Protein AF-A0A919NRL9-F1 (afdb_monomer_lite)

Structure (mmCIF, N/CA/C/O backbone):
data_AF-A0A919NRL9-F1
#
_entry.id   AF-A0A919NRL9-F1
#
loop_
_atom_site.group_PDB
_atom_site.id
_atom_site.type_symbol
_atom_site.label_atom_id
_atom_site.label_alt_id
_atom_site.label_comp_id
_atom_site.label_asym_id
_atom_site.label_entity_id
_atom_site.label_seq_id
_atom_site.pdbx_PDB_ins_code
_atom_site.Cartn_x
_atom_site.Cartn_y
_atom_site.Cartn_z
_atom_site.occupancy
_atom_site.B_iso_or_equiv
_atom_site.auth_seq_id
_atom_site.auth_comp_id
_atom_site.auth_asym_id
_atom_site.auth_atom_id
_atom_site.pdbx_PDB_model_num
ATOM 1 N N . MET A 1 1 ? 88.807 -38.217 7.182 1.00 30.42 1 MET A N 1
ATOM 2 C CA . MET A 1 1 ? 88.511 -38.449 5.755 1.00 30.42 1 MET A CA 1
ATOM 3 C C . MET A 1 1 ? 88.241 -37.087 5.122 1.00 30.42 1 MET A C 1
ATOM 5 O O . MET A 1 1 ? 87.305 -36.421 5.524 1.00 30.42 1 MET A O 1
ATOM 9 N N . VAL A 1 2 ? 89.206 -36.651 4.311 1.00 26.14 2 VAL A N 1
ATOM 10 C CA . VAL A 1 2 ? 89.257 -35.615 3.256 1.00 26.14 2 VAL A CA 1
ATOM 11 C C . VAL A 1 2 ? 88.035 -34.692 3.016 1.00 26.14 2 VAL A C 1
ATOM 13 O O . VAL A 1 2 ? 86.980 -35.185 2.647 1.00 26.14 2 VAL A O 1
ATOM 16 N N . CYS A 1 3 ? 88.310 -33.372 3.126 1.00 22.48 3 CYS A N 1
ATOM 17 C CA . CYS A 1 3 ? 87.877 -32.185 2.335 1.00 22.48 3 CYS A CA 1
ATOM 18 C C . CYS A 1 3 ? 86.381 -31.927 2.048 1.00 22.48 3 CYS A C 1
ATOM 20 O O . CYS A 1 3 ? 85.621 -32.845 1.815 1.00 22.48 3 CYS A O 1
ATOM 22 N N . GLN A 1 4 ? 85.869 -30.702 1.897 1.00 27.25 4 GLN A N 1
ATOM 2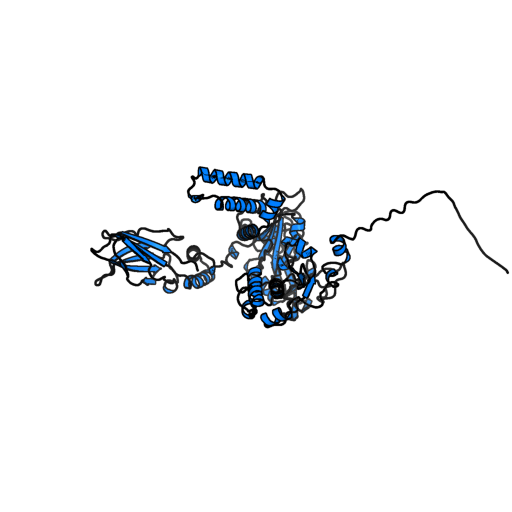3 C CA . GLN A 1 4 ? 86.325 -29.310 2.017 1.00 27.25 4 GLN A CA 1
ATOM 24 C C . GLN A 1 4 ? 85.042 -28.458 1.882 1.00 27.25 4 GLN A C 1
ATOM 26 O O . GLN A 1 4 ? 84.216 -28.764 1.028 1.00 27.25 4 GLN A O 1
ATOM 31 N N . GLY A 1 5 ? 84.949 -27.328 2.591 1.00 26.77 5 GLY A N 1
ATOM 32 C CA . GLY A 1 5 ? 84.749 -26.076 1.859 1.00 26.77 5 GLY A CA 1
ATOM 33 C C . GLY A 1 5 ? 83.655 -25.085 2.286 1.00 26.77 5 GLY A C 1
ATOM 34 O O . GLY A 1 5 ? 82.499 -25.266 1.939 1.00 26.77 5 GLY A O 1
ATOM 35 N N . TRP A 1 6 ? 84.146 -23.972 2.858 1.00 25.08 6 TRP A N 1
ATOM 36 C CA . TRP A 1 6 ? 83.730 -22.560 2.703 1.00 25.08 6 TRP A CA 1
ATOM 37 C C . TRP A 1 6 ? 82.370 -22.107 3.287 1.00 25.08 6 TRP A C 1
ATOM 39 O O . TRP A 1 6 ? 81.361 -22.730 3.010 1.00 25.08 6 TRP A O 1
ATOM 49 N N . ILE A 1 7 ? 82.165 -21.002 4.028 1.00 27.19 7 ILE A N 1
ATOM 50 C CA . ILE A 1 7 ? 82.890 -19.886 4.703 1.00 27.19 7 ILE A CA 1
ATOM 51 C C . ILE A 1 7 ? 81.951 -18.645 4.629 1.00 27.19 7 ILE A C 1
ATOM 53 O O . ILE A 1 7 ? 81.272 -18.449 3.627 1.00 27.19 7 ILE A O 1
ATOM 57 N N . VAL A 1 8 ? 82.006 -17.806 5.682 1.00 27.16 8 VAL A N 1
ATOM 58 C CA . VAL A 1 8 ? 81.400 -16.467 5.946 1.00 27.16 8 VAL A CA 1
ATOM 59 C C . VAL A 1 8 ? 79.974 -16.497 6.536 1.00 27.16 8 VAL A C 1
ATOM 61 O O . VAL A 1 8 ? 79.020 -16.779 5.830 1.00 27.16 8 VAL A O 1
ATOM 64 N N . ALA A 1 9 ? 79.764 -16.394 7.860 1.00 27.17 9 ALA A N 1
ATOM 65 C CA . ALA A 1 9 ? 79.966 -15.253 8.786 1.00 27.17 9 ALA A CA 1
ATOM 66 C C . ALA A 1 9 ? 78.963 -14.101 8.507 1.00 27.17 9 ALA A C 1
ATOM 68 O O . ALA A 1 9 ? 78.714 -13.770 7.363 1.00 27.17 9 ALA A O 1
ATOM 69 N N . THR A 1 10 ? 78.289 -13.466 9.466 1.00 28.16 10 THR A N 1
ATOM 70 C CA . THR A 1 10 ? 78.739 -12.987 10.777 1.00 28.16 10 THR A CA 1
ATOM 71 C C . THR A 1 10 ? 77.555 -12.650 11.699 1.00 28.16 10 THR A C 1
ATOM 73 O O . THR A 1 10 ? 76.621 -11.999 11.252 1.00 28.16 10 THR A O 1
ATOM 76 N N . ARG A 1 11 ? 77.764 -12.936 12.997 1.00 27.73 11 ARG A N 1
ATOM 77 C CA . ARG A 1 11 ? 77.500 -12.095 14.190 1.00 27.73 11 ARG A CA 1
ATOM 78 C C . ARG A 1 11 ? 76.058 -11.753 14.594 1.00 27.73 11 ARG A C 1
ATOM 80 O O . ARG A 1 11 ? 75.244 -11.396 13.768 1.00 27.73 11 ARG A O 1
ATOM 87 N N . SER A 1 12 ? 75.720 -11.649 15.877 1.00 28.05 12 SER A N 1
ATOM 88 C CA . SER A 1 12 ? 76.282 -12.098 17.164 1.00 28.05 12 SER A CA 1
ATOM 89 C C . SER A 1 12 ? 75.456 -11.385 18.236 1.00 28.05 12 SER A C 1
ATOM 91 O O . SER A 1 12 ? 75.369 -10.165 18.145 1.00 28.05 12 SER A O 1
ATOM 93 N N . TRP A 1 13 ? 75.050 -12.126 19.272 1.00 28.34 13 TRP A N 1
ATOM 94 C CA . TRP A 1 13 ? 75.015 -11.679 20.674 1.00 28.34 13 TRP A CA 1
ATOM 95 C C . TRP A 1 13 ? 73.978 -10.609 21.053 1.00 28.34 13 TRP A C 1
ATOM 97 O O . TRP A 1 13 ? 73.661 -9.719 20.284 1.00 28.34 13 TRP A O 1
ATOM 107 N N . ASP A 1 14 ? 73.497 -10.517 22.280 1.00 32.53 14 ASP A N 1
ATOM 108 C CA . ASP A 1 14 ? 73.326 -11.404 23.435 1.00 32.53 14 ASP A CA 1
ATOM 109 C C . ASP A 1 14 ? 72.645 -10.471 24.453 1.00 32.53 14 ASP A C 1
ATOM 111 O O . ASP A 1 14 ? 73.076 -9.321 24.541 1.00 32.53 14 ASP A O 1
ATOM 115 N N . SER A 1 15 ? 71.622 -10.920 25.185 1.00 31.89 15 SER A N 1
ATOM 116 C CA . SER A 1 15 ? 71.464 -10.639 26.628 1.00 31.89 15 SER A CA 1
ATOM 117 C C . SER A 1 15 ? 70.031 -10.819 27.153 1.00 31.89 15 SER A C 1
ATOM 119 O O . SER A 1 15 ? 69.162 -9.985 26.916 1.00 31.89 15 SER A O 1
ATOM 121 N N . ARG A 1 16 ? 69.913 -11.863 27.983 1.00 30.52 16 ARG A N 1
ATOM 122 C CA . ARG A 1 16 ? 69.436 -11.872 29.384 1.00 30.52 16 ARG A CA 1
ATOM 123 C C . ARG A 1 16 ? 67.959 -11.623 29.723 1.00 30.52 16 ARG A C 1
ATOM 125 O O . ARG A 1 16 ? 67.444 -10.540 29.505 1.00 30.52 16 ARG A O 1
ATOM 132 N N . GLU A 1 17 ? 67.438 -12.634 30.439 1.00 34.34 17 GLU A N 1
ATOM 133 C CA . GLU A 1 17 ? 66.739 -12.566 31.745 1.00 34.34 17 GLU A CA 1
ATOM 134 C C . GLU A 1 17 ? 65.428 -11.753 31.797 1.00 34.34 17 GLU A C 1
ATOM 136 O O . GLU A 1 17 ? 65.393 -10.591 31.436 1.00 34.34 17 GLU A O 1
ATOM 141 N N . ALA A 1 18 ? 64.301 -12.228 32.324 1.00 33.09 18 ALA A N 1
ATOM 142 C CA . ALA A 1 18 ? 63.988 -13.409 33.114 1.00 33.09 18 ALA A CA 1
ATOM 143 C C . ALA A 1 18 ? 62.450 -13.518 33.271 1.00 33.09 18 ALA A C 1
ATOM 145 O O . ALA A 1 18 ? 61.749 -12.521 33.130 1.00 33.09 18 ALA A O 1
ATOM 146 N N . LEU A 1 19 ? 62.003 -14.711 33.682 1.00 30.55 19 LEU A N 1
ATOM 147 C CA . LEU A 1 19 ? 60.825 -14.995 34.522 1.00 30.55 19 LEU A CA 1
ATOM 148 C C . LEU A 1 19 ? 59.410 -14.823 33.938 1.00 30.55 19 LEU A C 1
ATOM 150 O O . LEU A 1 19 ? 58.881 -13.728 33.790 1.00 30.55 19 LEU A O 1
ATOM 154 N N . ASP A 1 20 ? 58.795 -15.990 33.726 1.00 34.81 20 ASP A N 1
ATOM 155 C CA . ASP A 1 20 ? 57.486 -16.415 34.234 1.00 34.81 20 ASP A CA 1
ATOM 156 C C . ASP A 1 20 ? 56.415 -15.348 34.492 1.00 34.81 20 ASP A C 1
ATOM 158 O O . ASP A 1 20 ? 56.413 -14.674 35.520 1.00 34.81 20 ASP A O 1
ATOM 162 N N . GLN A 1 21 ? 55.388 -15.374 33.641 1.00 28.69 21 GLN A N 1
ATOM 163 C CA . GLN A 1 21 ? 53.997 -15.481 34.088 1.00 28.69 21 GLN A CA 1
ATOM 164 C C . GLN A 1 21 ? 53.153 -16.078 32.950 1.00 28.69 21 GLN A C 1
ATOM 166 O O . GLN A 1 21 ? 52.696 -15.376 32.047 1.00 28.69 21 GLN A O 1
ATOM 171 N N . GLU A 1 22 ? 52.936 -17.397 32.995 1.00 34.22 22 GLU A N 1
ATOM 172 C CA . GLU A 1 22 ? 51.803 -18.030 32.314 1.00 34.22 22 GLU A CA 1
ATOM 173 C C . GLU A 1 22 ? 50.513 -17.449 32.903 1.00 34.22 22 GLU A C 1
ATOM 175 O O . GLU A 1 22 ? 50.016 -17.877 33.946 1.00 34.22 22 GLU A O 1
ATOM 180 N N . SER A 1 23 ? 49.960 -16.445 32.228 1.00 32.31 23 SER A N 1
ATOM 181 C CA . SER A 1 23 ? 48.546 -16.130 32.364 1.00 32.31 23 SER A CA 1
ATOM 182 C C . SER A 1 23 ? 47.780 -17.130 31.504 1.00 32.31 23 SER A C 1
ATOM 184 O O . SER A 1 23 ? 47.731 -17.033 30.277 1.00 32.31 23 SER A O 1
ATOM 186 N N . ALA A 1 24 ? 47.187 -18.121 32.167 1.00 35.69 24 ALA A N 1
ATOM 187 C CA . ALA A 1 24 ? 46.070 -18.871 31.622 1.00 35.69 24 ALA A CA 1
ATOM 188 C C . ALA A 1 24 ? 44.946 -17.867 31.329 1.00 35.69 24 ALA A C 1
ATOM 190 O O . ALA A 1 24 ? 44.123 -17.543 32.184 1.00 35.69 24 ALA A O 1
ATOM 191 N N . THR A 1 25 ? 44.954 -17.317 30.118 1.00 28.36 25 THR A N 1
ATOM 192 C CA . THR A 1 25 ? 43.812 -16.592 29.587 1.00 28.36 25 THR A CA 1
ATOM 193 C C . THR A 1 25 ? 42.720 -17.629 29.379 1.00 28.36 25 THR A C 1
ATOM 195 O O . THR A 1 25 ? 42.789 -18.479 28.495 1.00 28.36 25 THR A O 1
ATOM 198 N N . THR A 1 26 ? 41.717 -17.599 30.254 1.00 33.88 26 THR A N 1
ATOM 199 C CA . THR A 1 26 ? 40.395 -18.155 29.978 1.00 33.88 26 THR A CA 1
ATOM 200 C C . THR A 1 26 ? 39.973 -17.644 28.609 1.00 33.88 26 THR A C 1
ATOM 202 O O . THR A 1 26 ? 39.612 -16.475 28.468 1.00 33.88 26 THR A O 1
ATOM 205 N N . ALA A 1 27 ? 40.089 -18.501 27.595 1.00 32.19 27 ALA A N 1
ATOM 206 C CA . ALA A 1 27 ? 39.588 -18.221 26.267 1.00 32.19 27 ALA A CA 1
ATOM 207 C C . ALA A 1 27 ? 38.082 -17.994 26.404 1.00 32.19 27 ALA A C 1
ATOM 209 O O . ALA A 1 27 ? 37.314 -18.923 26.654 1.00 32.19 27 ALA A O 1
ATOM 210 N N . VAL A 1 28 ? 37.684 -16.728 26.326 1.00 37.25 28 VAL A N 1
ATOM 211 C CA . VAL A 1 28 ? 36.285 -16.323 26.269 1.00 37.25 28 VAL A CA 1
ATOM 212 C C . VAL A 1 28 ? 35.690 -17.017 25.050 1.00 37.25 28 VAL A C 1
ATOM 214 O O . VAL A 1 28 ? 36.209 -16.873 23.941 1.00 37.25 28 VAL A O 1
ATOM 217 N N . ALA A 1 29 ? 34.643 -17.815 25.263 1.00 36.38 29 ALA A N 1
ATOM 218 C CA . ALA A 1 29 ? 33.905 -18.425 24.167 1.00 36.38 29 ALA A CA 1
ATOM 219 C C . ALA A 1 29 ? 33.476 -17.318 23.182 1.00 36.38 29 ALA A C 1
ATOM 221 O O . ALA A 1 29 ? 33.029 -16.257 23.631 1.00 36.38 29 ALA A O 1
ATOM 222 N N . PRO A 1 30 ? 33.647 -17.511 21.862 1.00 35.31 30 PRO A N 1
ATOM 223 C CA . PRO A 1 30 ? 33.357 -16.468 20.889 1.00 35.31 30 PRO A CA 1
ATOM 224 C C . PRO A 1 30 ? 31.898 -16.021 20.995 1.00 35.31 30 PRO A C 1
ATOM 226 O O . PRO A 1 30 ? 30.987 -16.834 21.155 1.00 35.31 30 PRO A O 1
ATOM 229 N N . SER A 1 31 ? 31.683 -14.710 20.895 1.00 37.75 31 SER A N 1
ATOM 230 C CA . SER A 1 31 ? 30.343 -14.120 20.887 1.00 37.75 31 SER A CA 1
ATOM 231 C C . SER A 1 31 ? 29.516 -14.631 19.696 1.00 37.75 31 SER A C 1
ATOM 233 O O . SER A 1 31 ? 30.064 -14.979 18.647 1.00 37.75 31 SER A O 1
ATOM 235 N N . ARG A 1 32 ? 28.180 -14.620 19.813 1.00 38.47 32 ARG A N 1
ATOM 236 C CA . ARG A 1 32 ? 27.247 -14.979 18.721 1.00 38.47 32 ARG A CA 1
ATOM 237 C C . ARG A 1 32 ? 27.545 -14.212 17.423 1.00 38.47 32 ARG A C 1
ATOM 239 O O . ARG A 1 32 ? 27.481 -14.783 16.341 1.00 38.47 32 ARG A O 1
ATOM 246 N N . VAL A 1 33 ? 27.976 -12.956 17.544 1.00 37.81 33 VAL A N 1
ATOM 247 C CA . VAL A 1 33 ? 28.409 -12.096 16.430 1.00 37.81 33 VAL A CA 1
ATOM 248 C C . VAL A 1 33 ? 29.688 -12.621 15.758 1.00 37.81 33 VAL A C 1
ATOM 250 O O . VAL A 1 33 ? 29.773 -12.635 14.533 1.00 37.81 33 VAL A O 1
ATOM 253 N N . GLN A 1 34 ? 30.664 -13.121 16.523 1.00 38.47 34 GLN A N 1
ATOM 254 C CA . GLN A 1 34 ? 31.880 -13.740 15.974 1.00 38.47 34 GLN A CA 1
ATOM 255 C C . GLN A 1 34 ? 31.611 -15.085 15.297 1.00 38.47 34 GLN A C 1
ATOM 257 O O . GLN A 1 34 ? 32.201 -15.364 14.256 1.00 38.47 34 GLN A O 1
ATOM 262 N N . LEU A 1 35 ? 30.684 -15.885 15.825 1.00 35.12 35 LEU A N 1
ATOM 263 C CA . LEU A 1 35 ? 30.241 -17.118 15.171 1.00 35.12 35 LEU A CA 1
ATOM 264 C C . LEU A 1 35 ? 29.482 -16.828 13.861 1.00 35.12 35 LEU A C 1
ATOM 266 O O . LEU A 1 35 ? 29.688 -17.527 12.872 1.00 35.12 35 LEU A O 1
ATOM 270 N N . MET A 1 36 ? 28.679 -15.760 13.804 1.00 37.94 36 MET A N 1
ATOM 271 C CA . MET A 1 36 ? 27.998 -15.330 12.572 1.00 37.94 36 MET A CA 1
ATOM 272 C C . MET A 1 36 ? 28.968 -14.796 11.507 1.00 37.94 36 MET A C 1
ATOM 274 O O . MET A 1 36 ? 28.788 -15.076 10.322 1.00 37.94 36 MET A O 1
ATOM 278 N N . LEU A 1 37 ? 30.018 -14.078 11.921 1.00 35.00 37 LEU A N 1
ATOM 279 C CA . LEU A 1 37 ? 31.061 -13.558 11.029 1.00 35.00 37 LEU A CA 1
ATOM 280 C C . LEU A 1 37 ? 31.997 -14.651 10.491 1.00 35.00 37 LEU A C 1
ATOM 282 O O . LEU A 1 37 ? 32.507 -14.523 9.382 1.00 35.00 37 LEU A O 1
ATOM 286 N N . GLN A 1 38 ? 32.217 -15.726 11.250 1.00 34.66 38 GLN A N 1
ATOM 287 C CA . GLN A 1 38 ? 33.131 -16.805 10.867 1.00 34.66 38 GLN A CA 1
ATOM 288 C C . GLN A 1 38 ? 32.485 -17.863 9.951 1.00 34.66 38 GLN A C 1
ATOM 290 O O . GLN A 1 38 ? 33.205 -18.533 9.212 1.00 34.66 38 GLN A O 1
ATOM 295 N N . PHE A 1 39 ? 31.152 -18.002 9.966 1.00 36.22 39 PHE A N 1
ATOM 296 C CA . PHE A 1 39 ? 30.437 -19.067 9.242 1.00 36.22 39 PHE A CA 1
ATOM 297 C C . PHE A 1 39 ? 29.351 -18.599 8.259 1.00 36.22 39 PHE A C 1
ATOM 299 O O . PHE A 1 39 ? 28.796 -19.440 7.563 1.00 36.22 39 PHE A O 1
ATOM 306 N N . GLY A 1 40 ? 29.068 -17.294 8.151 1.00 28.44 40 GLY A N 1
ATOM 307 C CA . GLY A 1 40 ? 28.152 -16.749 7.140 1.00 28.44 40 GLY A CA 1
ATOM 308 C C . GLY A 1 40 ? 26.712 -17.273 7.253 1.00 28.44 40 GLY A C 1
ATOM 309 O O . GLY A 1 40 ? 26.304 -18.160 6.508 1.00 28.44 40 GLY A O 1
ATOM 310 N N . GLY A 1 41 ? 25.912 -16.680 8.146 1.00 40.00 41 GLY A N 1
ATOM 311 C CA . GLY A 1 41 ? 24.484 -17.015 8.302 1.00 40.00 41 GLY A CA 1
ATOM 312 C C . GLY A 1 41 ? 24.217 -18.400 8.919 1.00 40.00 41 GLY A C 1
ATOM 313 O O . GLY A 1 41 ? 25.151 -19.086 9.317 1.00 40.00 41 GLY A O 1
ATOM 314 N N . ASN A 1 42 ? 22.934 -18.787 9.029 1.00 38.50 42 ASN A N 1
ATOM 315 C CA . ASN A 1 42 ? 22.325 -19.867 9.851 1.00 38.50 42 ASN A CA 1
ATOM 316 C C . ASN A 1 42 ? 22.912 -21.308 9.783 1.00 38.50 42 ASN A C 1
ATOM 318 O O . ASN A 1 42 ? 22.311 -22.250 10.298 1.00 38.50 42 ASN A O 1
ATOM 322 N N . GLN A 1 43 ? 24.092 -21.538 9.206 1.00 37.38 43 GLN A N 1
ATOM 323 C CA . GLN A 1 43 ? 24.707 -22.864 9.082 1.00 37.38 43 GLN A CA 1
ATOM 324 C C . GLN A 1 43 ? 25.192 -23.491 10.405 1.00 37.38 43 GLN A C 1
ATOM 326 O O . GLN A 1 43 ? 25.487 -24.686 10.431 1.00 37.38 43 GLN A O 1
ATOM 331 N N . ALA A 1 44 ? 25.209 -22.757 11.523 1.00 36.69 44 ALA A N 1
ATOM 332 C CA . ALA A 1 44 ? 25.540 -23.323 12.837 1.00 36.69 44 ALA A CA 1
ATOM 333 C C . ALA A 1 44 ? 24.456 -24.276 13.402 1.00 36.69 44 ALA A C 1
ATOM 335 O O . ALA A 1 44 ? 24.744 -25.065 14.301 1.00 36.69 44 ALA A O 1
ATOM 336 N N . VAL A 1 45 ? 23.234 -24.269 12.851 1.00 43.34 45 VAL A N 1
ATOM 337 C CA . VAL A 1 45 ? 22.090 -25.061 13.355 1.00 43.34 45 VAL A CA 1
ATOM 338 C C . VAL A 1 45 ? 22.131 -26.534 12.897 1.00 43.34 45 VAL A C 1
ATOM 340 O O . VAL A 1 45 ? 21.513 -27.407 13.503 1.00 43.34 45 VAL A O 1
ATOM 343 N N . GLY A 1 46 ? 22.938 -26.866 11.881 1.00 37.69 46 GLY A N 1
ATOM 344 C CA . GLY A 1 46 ? 22.991 -28.208 11.280 1.00 37.69 46 GLY A CA 1
ATOM 345 C C . GLY A 1 46 ? 23.512 -29.341 12.181 1.00 37.69 46 GLY A C 1
ATOM 346 O O . GLY A 1 46 ? 23.449 -30.499 11.780 1.00 37.69 46 GLY A O 1
ATOM 347 N N . ARG A 1 47 ? 24.015 -29.041 13.389 1.00 38.00 47 ARG A N 1
ATOM 348 C CA . ARG A 1 47 ? 24.450 -30.045 14.384 1.00 38.00 47 ARG A CA 1
ATOM 349 C C . ARG A 1 47 ? 23.482 -30.249 15.560 1.00 38.00 47 ARG A C 1
ATOM 351 O O . ARG A 1 47 ? 23.817 -31.011 16.460 1.00 38.00 47 ARG A O 1
ATOM 358 N N . LEU A 1 48 ? 22.309 -29.611 15.554 1.00 44.78 48 LEU A N 1
ATOM 359 C CA . LEU A 1 48 ? 21.323 -29.676 16.648 1.00 44.78 48 LEU A CA 1
ATOM 360 C C . LEU A 1 48 ? 19.903 -30.042 16.182 1.00 44.78 48 LEU A C 1
ATOM 362 O O . LEU A 1 48 ? 18.942 -29.841 16.922 1.00 44.78 48 LEU A O 1
ATOM 366 N N . LEU A 1 49 ? 19.748 -30.578 14.966 1.00 48.56 49 LEU A N 1
ATOM 367 C CA . LEU A 1 49 ? 18.460 -31.120 14.525 1.00 48.56 49 LEU A CA 1
ATOM 368 C C . LEU A 1 49 ? 18.102 -32.331 15.395 1.00 48.56 49 LEU A C 1
ATOM 370 O O . LEU A 1 49 ? 18.878 -33.282 15.478 1.00 48.56 49 LEU A O 1
ATOM 374 N N . ASN A 1 50 ? 16.934 -32.292 16.037 1.00 58.00 50 ASN A N 1
ATOM 375 C CA . ASN A 1 50 ? 16.372 -33.471 16.694 1.00 58.00 50 ASN A CA 1
ATOM 376 C C . ASN A 1 50 ? 16.034 -34.541 15.639 1.00 58.00 50 ASN A C 1
ATOM 378 O O . ASN A 1 50 ? 15.599 -34.205 14.537 1.00 58.00 50 ASN A O 1
ATOM 382 N N . ASP A 1 51 ? 16.123 -35.823 16.014 1.00 57.94 51 ASP A N 1
ATOM 383 C CA . ASP A 1 51 ? 15.745 -36.983 15.178 1.00 57.94 51 ASP A CA 1
ATOM 384 C C . ASP A 1 51 ? 14.240 -37.036 14.814 1.00 57.94 51 ASP A C 1
ATOM 386 O O . ASP A 1 51 ? 13.769 -37.974 14.169 1.00 57.94 51 ASP A O 1
ATOM 390 N N . GLY A 1 52 ? 13.456 -36.028 15.207 1.00 79.69 52 GLY A N 1
ATOM 391 C CA . GLY A 1 52 ? 12.061 -35.871 14.823 1.00 79.69 52 GLY A CA 1
ATOM 392 C C . GLY A 1 52 ? 11.438 -34.592 15.378 1.00 79.69 52 GLY A C 1
ATOM 393 O O . GLY A 1 52 ? 11.864 -34.069 16.408 1.00 79.69 52 GLY A O 1
ATOM 394 N N . TYR A 1 53 ? 10.406 -34.103 14.692 1.00 92.56 53 TYR A N 1
ATOM 395 C CA . TYR A 1 53 ? 9.573 -33.005 15.176 1.00 92.56 53 TYR A CA 1
ATOM 396 C C . TYR A 1 53 ? 8.626 -33.511 16.283 1.00 92.56 53 TYR A C 1
ATOM 398 O O . TYR A 1 53 ? 7.957 -34.534 16.071 1.00 92.56 53 TYR A O 1
ATOM 406 N N . PRO A 1 54 ? 8.536 -32.849 17.452 1.00 94.19 54 PRO A N 1
ATOM 407 C CA . PRO A 1 54 ? 7.620 -33.245 18.519 1.00 94.19 54 PRO A CA 1
ATOM 408 C C . PRO A 1 54 ? 6.183 -33.394 18.009 1.00 94.19 54 PRO A C 1
ATOM 410 O O . PRO A 1 54 ? 5.655 -32.514 17.339 1.00 94.19 54 PRO A O 1
ATOM 413 N N . HIS A 1 55 ? 5.547 -34.527 18.313 1.00 95.81 55 HIS A N 1
ATOM 414 C CA . HIS A 1 55 ? 4.163 -34.832 17.914 1.00 95.81 55 HIS A CA 1
ATOM 415 C C . HIS A 1 55 ? 3.887 -34.892 16.399 1.00 95.81 55 HIS A C 1
ATOM 417 O O . HIS A 1 55 ? 2.724 -34.863 15.992 1.00 95.81 55 HIS A O 1
ATOM 423 N N . ALA A 1 56 ? 4.914 -35.055 15.552 1.00 93.38 56 ALA A N 1
ATOM 424 C CA . ALA A 1 56 ? 4.772 -35.064 14.089 1.00 93.38 56 ALA A CA 1
ATOM 425 C C . ALA A 1 56 ? 3.649 -35.977 13.562 1.00 93.38 56 ALA A C 1
ATOM 427 O O . ALA A 1 56 ? 2.972 -35.628 12.600 1.00 93.38 56 ALA A O 1
ATOM 428 N N . GLY A 1 57 ? 3.440 -37.147 14.176 1.00 94.06 57 GLY A N 1
ATOM 429 C CA . GLY A 1 57 ? 2.380 -38.077 13.775 1.00 94.06 57 GLY A CA 1
ATOM 430 C C . GLY A 1 57 ? 0.972 -37.502 13.961 1.00 94.06 57 GLY A C 1
ATOM 431 O O . GLY A 1 57 ? 0.163 -37.560 13.037 1.00 94.06 57 GLY A O 1
ATOM 432 N N . ALA A 1 58 ? 0.695 -36.903 15.123 1.00 94.81 58 ALA A N 1
ATOM 433 C CA . ALA A 1 58 ? -0.601 -36.291 15.420 1.00 94.81 58 ALA A CA 1
ATOM 434 C C . ALA A 1 58 ? -0.850 -35.058 14.539 1.00 94.81 58 ALA A C 1
ATOM 436 O O . ALA A 1 58 ? -1.924 -34.927 13.954 1.00 94.81 58 ALA A O 1
ATOM 437 N N . ILE A 1 59 ? 0.173 -34.212 14.377 1.00 96.56 59 ILE A N 1
ATOM 438 C CA . ILE A 1 59 ? 0.112 -32.999 13.551 1.00 96.56 59 ILE A CA 1
ATOM 439 C C . ILE A 1 59 ? -0.154 -33.356 12.082 1.00 96.56 59 ILE A C 1
ATOM 441 O O . ILE A 1 59 ? -1.136 -32.892 11.510 1.00 96.56 59 ILE A O 1
ATOM 445 N N . ASN A 1 60 ? 0.650 -34.241 11.480 1.00 94.31 60 ASN A N 1
ATOM 446 C CA . ASN A 1 60 ? 0.468 -34.640 10.077 1.00 94.31 60 ASN A CA 1
ATOM 447 C C . ASN A 1 60 ? -0.888 -35.328 9.840 1.00 94.31 60 ASN A C 1
ATOM 449 O O . ASN A 1 60 ? -1.513 -35.117 8.801 1.00 94.31 60 ASN A O 1
ATOM 453 N N . SER A 1 61 ? -1.365 -36.128 10.803 1.00 94.12 61 SER A N 1
ATOM 454 C CA . SER A 1 61 ? -2.687 -36.756 10.717 1.00 94.12 61 SER A CA 1
ATOM 455 C C . SER A 1 61 ? -3.810 -35.718 10.721 1.00 94.12 61 SER A C 1
ATOM 457 O O . SER A 1 61 ? -4.727 -35.811 9.909 1.00 94.12 61 SER A O 1
ATOM 459 N N . ALA A 1 62 ? -3.748 -34.727 11.611 1.00 94.31 62 ALA A N 1
ATOM 460 C CA . ALA A 1 62 ? -4.752 -33.671 11.700 1.00 94.31 62 ALA A CA 1
ATOM 461 C C . ALA A 1 62 ? -4.707 -32.724 10.489 1.00 94.31 62 ALA A C 1
ATOM 463 O O . ALA A 1 62 ? -5.757 -32.311 9.993 1.00 94.31 62 ALA A O 1
ATOM 464 N N . PHE A 1 63 ? -3.512 -32.435 9.968 1.00 92.81 63 PHE A N 1
ATOM 465 C CA . PHE A 1 63 ? -3.321 -31.610 8.772 1.00 92.81 63 PHE A CA 1
ATOM 466 C C . PHE A 1 63 ? -3.842 -32.292 7.500 1.00 92.81 63 PHE A C 1
ATOM 468 O O . PHE A 1 63 ? -4.078 -31.620 6.498 1.00 92.81 63 PHE A O 1
ATOM 475 N N . GLY A 1 64 ? -4.001 -33.621 7.514 1.00 88.44 64 GLY A N 1
ATOM 476 C CA . GLY A 1 64 ? -4.416 -34.399 6.345 1.00 88.44 64 GLY A CA 1
ATOM 477 C C . GLY A 1 64 ? -3.352 -34.478 5.243 1.00 88.44 64 GLY A C 1
ATOM 478 O O . GLY A 1 64 ? -3.630 -34.972 4.153 1.00 88.44 64 GLY A O 1
ATOM 479 N N . GLN A 1 65 ? -2.132 -34.004 5.510 1.00 83.69 65 GLN A N 1
ATOM 480 C CA . GLN A 1 65 ? -0.994 -34.044 4.596 1.00 83.69 65 GLN A CA 1
ATOM 481 C C . GLN A 1 65 ? 0.323 -34.128 5.371 1.00 83.69 65 GLN A C 1
ATOM 483 O O . GLN A 1 65 ? 0.441 -33.610 6.480 1.00 83.69 65 GLN A O 1
ATOM 488 N N . SER A 1 66 ? 1.334 -34.753 4.764 1.00 84.00 66 SER A N 1
ATOM 489 C CA . SER A 1 66 ? 2.680 -34.786 5.338 1.00 84.00 66 SER A CA 1
ATOM 490 C C . SER A 1 66 ? 3.398 -33.461 5.088 1.00 84.00 66 SER A C 1
ATOM 492 O O . SER A 1 66 ? 3.592 -33.050 3.939 1.00 84.00 66 SER A O 1
ATOM 494 N N . VAL A 1 67 ? 3.860 -32.834 6.165 1.00 78.88 67 VAL A N 1
ATOM 495 C CA . VAL A 1 67 ? 4.663 -31.608 6.136 1.00 78.88 67 VAL A CA 1
ATOM 496 C C . VAL A 1 67 ? 6.103 -31.947 6.522 1.00 78.88 67 VAL A C 1
ATOM 498 O O . VAL A 1 67 ? 6.310 -32.716 7.464 1.00 78.88 67 VAL A O 1
ATOM 501 N N . PRO A 1 68 ? 7.122 -31.430 5.810 1.00 78.50 68 PRO A N 1
ATOM 502 C CA . PRO A 1 68 ? 8.523 -31.665 6.153 1.00 78.50 68 PRO A CA 1
ATOM 503 C C . PRO A 1 68 ? 8.937 -30.820 7.371 1.00 78.50 68 PRO A C 1
ATOM 505 O O . PRO A 1 68 ? 9.718 -29.880 7.245 1.00 78.50 68 PRO A O 1
ATOM 508 N N . LEU A 1 69 ? 8.391 -31.152 8.542 1.00 87.25 69 LEU A N 1
ATOM 509 C CA . LEU A 1 69 ? 8.628 -30.450 9.800 1.00 87.25 69 LEU A CA 1
ATOM 510 C C . LEU A 1 69 ? 10.055 -30.701 10.306 1.00 87.25 69 LEU A C 1
ATOM 512 O O . LEU A 1 69 ? 10.502 -31.848 10.396 1.00 87.25 69 LEU A O 1
ATOM 516 N N . ARG A 1 70 ? 10.769 -29.626 10.648 1.00 89.88 70 ARG A N 1
ATOM 517 C CA . ARG A 1 70 ? 12.125 -29.660 11.216 1.00 89.88 70 ARG A CA 1
ATOM 518 C C . ARG A 1 70 ? 12.146 -28.872 12.512 1.00 89.88 70 ARG A C 1
ATOM 520 O O . ARG A 1 70 ? 11.474 -27.850 12.609 1.00 89.88 70 ARG A O 1
ATOM 527 N N . SER A 1 71 ? 12.920 -29.329 13.490 1.00 91.19 71 SER A N 1
ATOM 528 C CA . SER A 1 71 ? 13.013 -28.632 14.770 1.00 91.19 71 SER A CA 1
ATOM 529 C C . SER A 1 71 ? 14.350 -28.797 15.475 1.00 91.19 71 SER A C 1
ATOM 531 O O . SER A 1 71 ? 15.041 -29.803 15.287 1.00 91.19 71 SER A O 1
ATOM 533 N N . VAL A 1 72 ? 14.643 -27.844 16.356 1.00 91.00 72 VAL A N 1
ATOM 534 C CA . VAL A 1 72 ? 15.777 -27.844 17.286 1.00 91.00 72 VAL A CA 1
ATOM 535 C C . VAL A 1 72 ? 15.316 -27.471 18.697 1.00 91.00 72 VAL A C 1
ATOM 537 O O . VAL A 1 72 ? 14.278 -26.833 18.869 1.00 91.00 72 VAL A O 1
ATOM 540 N N . VAL A 1 73 ? 16.093 -27.861 19.709 1.00 90.00 73 VAL A N 1
ATOM 541 C CA . VAL A 1 73 ? 15.919 -27.361 21.083 1.00 90.00 73 VAL A CA 1
ATOM 542 C C . VAL A 1 73 ? 16.814 -26.138 21.251 1.00 90.00 73 VAL A C 1
ATOM 544 O O . VAL A 1 73 ? 18.037 -26.262 21.204 1.00 90.00 73 VAL A O 1
ATOM 547 N N . ASP A 1 74 ? 16.207 -24.968 21.430 1.00 85.25 74 ASP A N 1
ATOM 548 C CA . ASP A 1 74 ? 16.877 -23.667 21.520 1.00 85.25 74 ASP A CA 1
ATOM 549 C C . ASP A 1 74 ? 16.299 -22.829 22.680 1.00 85.25 74 ASP A C 1
ATOM 551 O O . ASP A 1 74 ? 15.528 -21.887 22.464 1.00 85.25 74 ASP A O 1
ATOM 555 N N . PRO A 1 75 ? 16.653 -23.168 23.937 1.00 83.56 75 PRO A N 1
ATOM 556 C CA . PRO A 1 75 ? 16.140 -22.474 25.117 1.00 83.56 75 PRO A CA 1
ATOM 557 C C . PRO A 1 75 ? 16.539 -20.997 25.145 1.00 83.56 75 PRO A C 1
ATOM 559 O O . PRO A 1 75 ? 15.774 -20.159 25.614 1.00 83.56 75 PRO A O 1
ATOM 562 N N . GLN A 1 76 ? 17.731 -20.671 24.634 1.00 74.00 76 GLN A N 1
ATOM 563 C CA . GLN A 1 76 ? 18.237 -19.303 24.625 1.00 74.00 76 GLN A CA 1
ATOM 564 C C . GLN A 1 76 ? 17.489 -18.438 23.605 1.00 74.00 76 GLN A C 1
ATOM 566 O O . GLN A 1 76 ? 17.034 -17.357 23.971 1.00 74.00 76 GLN A O 1
ATOM 571 N N . GLY A 1 77 ? 17.321 -18.904 22.362 1.00 68.06 77 GLY A N 1
ATOM 572 C CA . GLY A 1 77 ? 16.571 -18.167 21.343 1.00 68.06 77 GLY A CA 1
ATOM 573 C C . GLY A 1 77 ? 15.120 -17.922 21.761 1.00 68.06 77 GLY A C 1
ATOM 574 O O . GLY A 1 77 ? 14.609 -16.816 21.611 1.00 68.06 77 GLY A O 1
ATOM 575 N N . CYS A 1 78 ? 14.485 -18.920 22.379 1.00 72.69 78 CYS A N 1
ATOM 576 C CA . CYS A 1 78 ? 13.126 -18.795 22.908 1.00 72.69 78 CYS A CA 1
ATOM 577 C C . CYS A 1 78 ? 13.038 -17.784 24.067 1.00 72.69 78 CYS A C 1
ATOM 579 O O . CYS A 1 78 ? 12.130 -16.954 24.097 1.00 72.69 78 CYS A O 1
ATOM 581 N N . ALA A 1 79 ? 14.009 -17.793 24.989 1.00 74.50 79 ALA A N 1
ATOM 582 C CA . ALA A 1 79 ? 14.074 -16.822 26.082 1.00 74.50 79 ALA A CA 1
ATOM 583 C C . ALA A 1 79 ? 14.287 -15.381 25.583 1.00 74.50 79 ALA A C 1
ATOM 585 O O . ALA A 1 79 ? 13.661 -14.459 26.100 1.00 74.50 79 ALA A O 1
ATOM 586 N N . GLU A 1 80 ? 15.131 -15.185 24.566 1.00 61.69 80 GLU A N 1
ATOM 587 C CA . GLU A 1 80 ? 15.355 -13.878 23.931 1.00 61.69 80 GLU A CA 1
ATOM 588 C C . GLU A 1 80 ? 14.107 -13.371 23.191 1.00 61.69 80 GLU A C 1
ATOM 590 O O . GLU A 1 80 ? 13.811 -12.178 23.234 1.00 61.69 80 GLU A O 1
ATOM 595 N N . ALA A 1 81 ? 13.359 -14.271 22.547 1.00 58.03 81 ALA A N 1
ATOM 596 C CA . ALA A 1 81 ? 12.107 -13.952 21.865 1.00 58.03 81 ALA A CA 1
ATOM 597 C C . ALA A 1 81 ? 10.901 -13.822 22.822 1.00 58.03 81 ALA A C 1
ATOM 599 O O . ALA A 1 81 ? 9.848 -13.332 22.420 1.00 58.03 81 ALA A O 1
ATOM 600 N N . GLY A 1 82 ? 11.042 -14.240 24.085 1.00 77.44 82 GLY A N 1
ATOM 601 C CA . GLY A 1 82 ? 9.978 -14.184 25.090 1.00 77.44 82 GLY A CA 1
ATOM 602 C C . GLY A 1 82 ? 8.817 -15.152 24.832 1.00 77.44 82 GLY A C 1
ATOM 603 O O . GLY A 1 82 ? 7.700 -14.886 25.272 1.00 77.44 82 GLY A O 1
ATOM 604 N N . VAL A 1 83 ? 9.062 -16.257 24.120 1.00 81.12 83 VAL A N 1
ATOM 605 C CA . VAL A 1 83 ? 8.043 -17.233 23.689 1.00 81.12 83 VAL A CA 1
ATOM 606 C C . VAL A 1 83 ? 8.502 -18.672 23.963 1.00 81.12 83 VAL A C 1
ATOM 608 O O . VAL A 1 83 ? 9.704 -18.922 24.024 1.00 81.12 83 VAL A O 1
ATOM 611 N N . PRO A 1 84 ? 7.587 -19.645 24.142 1.00 85.38 84 PRO A N 1
ATOM 612 C CA . PRO A 1 84 ? 7.957 -21.045 24.392 1.00 85.38 84 PRO A CA 1
ATOM 613 C C . PRO A 1 84 ? 8.488 -21.772 23.145 1.00 85.38 84 PRO A C 1
ATOM 615 O O . PRO A 1 84 ? 9.154 -22.806 23.264 1.00 85.38 84 PRO A O 1
ATOM 618 N N . ALA A 1 85 ? 8.182 -21.249 21.959 1.00 91.25 85 ALA A N 1
ATOM 619 C CA . ALA A 1 85 ? 8.682 -21.714 20.679 1.00 91.25 85 ALA A CA 1
ATOM 620 C C . ALA A 1 85 ? 8.560 -20.598 19.632 1.00 91.25 85 ALA A C 1
ATOM 622 O O . ALA A 1 85 ? 7.798 -19.652 19.831 1.00 91.25 85 ALA A O 1
ATOM 623 N N . PHE A 1 86 ? 9.307 -20.712 18.538 1.00 81.56 86 PHE A N 1
ATOM 624 C CA . PHE A 1 86 ? 9.122 -19.890 17.343 1.00 81.56 86 PHE A CA 1
ATOM 625 C C . PHE A 1 86 ? 9.575 -20.653 16.098 1.00 81.56 86 PHE A C 1
ATOM 627 O O . PHE A 1 86 ? 10.397 -21.569 16.182 1.00 81.56 86 PHE A O 1
ATOM 634 N N . THR A 1 87 ? 9.085 -20.256 14.928 1.00 84.56 87 THR A N 1
ATOM 635 C CA . THR A 1 87 ? 9.471 -20.854 13.648 1.00 84.56 87 THR A CA 1
ATOM 636 C C . THR A 1 87 ? 10.225 -19.847 12.795 1.00 84.56 87 THR A C 1
ATOM 638 O O . THR A 1 87 ? 9.744 -18.746 12.537 1.00 84.56 87 THR A O 1
ATOM 641 N N . GLU A 1 88 ? 11.414 -20.238 12.339 1.00 74.75 88 GLU A N 1
ATOM 642 C CA . GLU A 1 88 ? 12.253 -19.432 11.459 1.00 74.75 88 GLU A CA 1
ATOM 643 C C . GLU A 1 88 ? 12.901 -20.299 10.370 1.00 74.75 88 GLU A C 1
ATOM 645 O O . GLU A 1 88 ? 13.519 -21.329 10.642 1.00 74.75 88 GLU A O 1
ATOM 650 N N . ALA A 1 89 ? 12.782 -19.859 9.116 1.00 65.19 89 ALA A N 1
ATOM 651 C CA . ALA A 1 89 ? 13.338 -20.526 7.935 1.00 65.19 89 ALA A CA 1
ATOM 652 C C . ALA A 1 89 ? 12.988 -22.032 7.835 1.00 65.19 89 ALA A C 1
ATOM 654 O O . ALA A 1 89 ? 13.814 -22.860 7.432 1.00 65.19 89 ALA A O 1
ATOM 655 N N . GLY A 1 90 ? 11.768 -22.398 8.229 1.00 73.81 90 GLY A N 1
ATOM 656 C CA . GLY A 1 90 ? 11.209 -23.740 8.132 1.00 73.81 90 GLY A CA 1
ATOM 657 C C . GLY A 1 90 ? 11.719 -24.673 9.224 1.00 73.81 90 GLY A C 1
ATOM 658 O O . GLY A 1 90 ? 11.550 -25.891 9.120 1.00 73.81 90 GLY A O 1
ATOM 659 N N . VAL A 1 91 ? 12.371 -24.118 10.248 1.00 85.00 91 VAL A N 1
ATOM 660 C CA . VAL A 1 91 ? 12.836 -24.821 11.439 1.00 85.00 91 VAL A CA 1
ATOM 661 C C . VAL A 1 91 ? 12.120 -24.233 12.647 1.00 85.00 91 VAL A C 1
ATOM 663 O O . VAL A 1 91 ? 12.168 -23.031 12.891 1.00 85.00 91 VAL A O 1
ATOM 666 N N . THR A 1 92 ? 11.459 -25.085 13.422 1.00 90.25 92 THR A N 1
ATOM 667 C CA . THR A 1 92 ? 10.878 -24.678 14.700 1.00 90.25 92 THR A CA 1
ATOM 668 C C . THR A 1 92 ? 11.909 -24.810 15.817 1.00 90.25 92 THR A C 1
ATOM 670 O O . THR A 1 92 ? 12.521 -25.862 16.013 1.00 90.25 92 THR A O 1
ATOM 673 N N . HIS A 1 93 ? 12.075 -23.741 16.575 1.00 90.69 93 HIS A N 1
ATOM 674 C CA . HIS A 1 93 ? 12.899 -23.652 17.765 1.00 90.69 93 HIS A CA 1
ATOM 675 C C . HIS A 1 93 ? 11.997 -23.849 18.982 1.00 90.69 93 HIS A C 1
ATOM 677 O O . HIS A 1 93 ? 11.053 -23.089 19.174 1.00 90.69 93 HIS A O 1
ATOM 683 N N . PHE A 1 94 ? 12.265 -24.872 19.793 1.00 92.50 94 PHE A N 1
ATOM 684 C CA . PHE A 1 94 ? 11.525 -25.127 21.030 1.00 92.50 94 PHE A CA 1
ATOM 685 C C . PHE A 1 94 ? 12.385 -24.817 22.251 1.00 92.50 94 PHE A C 1
ATOM 687 O O . PHE A 1 94 ? 13.549 -25.218 22.300 1.00 92.50 94 PHE A O 1
ATOM 694 N N . ALA A 1 95 ? 11.802 -24.185 23.273 1.00 88.50 95 ALA A N 1
ATOM 695 C CA . ALA A 1 95 ? 12.505 -23.932 24.529 1.00 88.50 95 ALA A CA 1
ATOM 696 C C . ALA A 1 95 ? 12.874 -25.234 25.264 1.00 88.50 95 ALA A C 1
ATOM 698 O O . ALA A 1 95 ? 13.853 -25.287 26.005 1.00 88.50 95 ALA A O 1
ATOM 699 N N . GLU A 1 96 ? 12.100 -26.297 25.036 1.00 91.00 96 GLU A N 1
ATOM 700 C CA . GLU A 1 96 ? 12.242 -27.596 25.684 1.00 91.00 96 GLU A CA 1
ATOM 701 C C . GLU A 1 96 ? 12.098 -28.743 24.669 1.00 91.00 96 GLU A C 1
ATOM 703 O O . GLU A 1 96 ? 11.408 -28.602 23.661 1.00 91.00 96 GLU A O 1
ATOM 708 N N . PRO A 1 97 ? 12.694 -29.923 24.919 1.00 89.88 97 PRO A N 1
ATOM 709 C CA . PRO A 1 97 ? 12.622 -31.063 23.997 1.00 89.88 97 PRO A CA 1
ATOM 710 C C . PRO A 1 97 ? 11.223 -31.685 23.858 1.00 89.88 97 PRO A C 1
ATOM 712 O O . PRO A 1 97 ? 10.995 -32.469 22.937 1.00 89.88 97 PRO A O 1
ATOM 715 N N . LYS A 1 98 ? 10.302 -31.397 24.785 1.00 93.00 98 LYS A N 1
ATOM 716 C CA . LYS A 1 98 ? 8.942 -31.956 24.823 1.00 93.00 98 LYS A CA 1
ATOM 717 C C . LYS A 1 98 ? 7.904 -30.838 25.001 1.00 93.00 98 LYS A C 1
ATOM 719 O O . LYS A 1 98 ? 7.292 -30.769 26.063 1.00 93.00 98 LYS A O 1
ATOM 724 N N . PRO A 1 99 ? 7.716 -29.969 23.995 1.00 94.75 99 PRO A N 1
ATOM 725 C CA . PRO A 1 99 ? 6.687 -28.936 24.044 1.00 94.75 99 PRO A CA 1
ATOM 726 C C . PRO A 1 99 ? 5.286 -29.558 24.109 1.00 94.75 99 PRO A C 1
ATOM 728 O O . PRO A 1 99 ? 5.067 -30.697 23.666 1.00 94.75 99 PRO A O 1
ATOM 731 N N . ASP A 1 100 ? 4.322 -28.788 24.607 1.00 95.56 100 ASP A N 1
ATOM 732 C CA . ASP A 1 100 ? 2.907 -29.138 24.511 1.00 95.56 100 ASP A CA 1
ATOM 733 C C . ASP A 1 100 ? 2.480 -29.330 23.050 1.00 95.56 100 ASP A C 1
ATOM 735 O O . ASP A 1 100 ? 2.971 -28.656 22.140 1.00 95.56 100 ASP A O 1
ATOM 739 N N . LEU A 1 101 ? 1.532 -30.247 22.823 1.00 96.44 101 LEU A N 1
ATOM 740 C CA . LEU A 1 101 ? 1.011 -30.546 21.483 1.00 96.44 101 LEU A CA 1
ATOM 741 C C . LEU A 1 101 ? 0.480 -29.289 20.786 1.00 96.44 101 LEU A C 1
ATOM 743 O O . LEU A 1 101 ? 0.701 -29.124 19.592 1.00 96.44 101 LEU A O 1
ATOM 747 N N . HIS A 1 102 ? -0.196 -28.411 21.531 1.00 96.56 102 HIS A N 1
ATOM 748 C CA . HIS A 1 102 ? -0.734 -27.157 21.004 1.00 96.56 102 HIS A CA 1
ATOM 749 C C . HIS A 1 102 ? 0.382 -26.236 20.502 1.00 96.56 102 HIS A C 1
ATOM 751 O O . HIS A 1 102 ? 0.350 -25.833 19.346 1.00 96.56 102 HIS A O 1
ATOM 757 N N . VAL A 1 103 ? 1.431 -26.023 21.303 1.00 94.75 103 VAL A N 1
ATOM 758 C CA . VAL A 1 103 ? 2.602 -25.216 20.913 1.00 94.75 103 VAL A CA 1
ATOM 759 C C . VAL A 1 103 ? 3.283 -25.806 19.676 1.00 94.75 103 VAL A C 1
ATOM 761 O O . VAL A 1 103 ? 3.538 -25.096 18.711 1.00 94.75 103 VAL A O 1
ATOM 764 N N . ALA A 1 104 ? 3.524 -27.120 19.649 1.00 96.25 104 ALA A N 1
ATOM 765 C CA . ALA A 1 104 ? 4.118 -27.773 18.480 1.00 96.25 104 ALA A CA 1
ATOM 766 C C . ALA A 1 104 ? 3.227 -27.685 17.227 1.00 96.25 104 ALA A C 1
ATOM 768 O O . ALA A 1 104 ? 3.733 -27.558 16.116 1.00 96.25 104 ALA A O 1
ATOM 769 N N . ALA A 1 105 ? 1.904 -27.747 17.385 1.00 95.75 105 ALA A N 1
ATOM 770 C CA . ALA A 1 105 ? 0.960 -27.608 16.283 1.00 95.75 105 ALA A CA 1
ATOM 771 C C . ALA A 1 105 ? 0.863 -26.163 15.764 1.00 95.75 105 ALA A C 1
ATOM 773 O O . ALA A 1 105 ? 0.769 -25.977 14.551 1.00 95.75 105 ALA A O 1
ATOM 774 N N . HIS A 1 106 ? 0.928 -25.167 16.657 1.00 91.88 106 HIS A N 1
ATOM 775 C CA . HIS A 1 106 ? 0.973 -23.736 16.324 1.00 91.88 106 HIS A CA 1
ATOM 776 C C . HIS A 1 106 ? 2.181 -23.435 15.443 1.00 91.88 106 HIS A C 1
ATOM 778 O O . HIS A 1 106 ? 2.055 -22.907 14.342 1.00 91.88 106 HIS A O 1
ATOM 784 N N . GLU A 1 107 ? 3.352 -23.901 15.865 1.00 94.06 107 GLU A N 1
ATOM 785 C CA . GLU A 1 107 ? 4.581 -23.717 15.102 1.00 94.06 107 GLU A CA 1
ATOM 786 C C . GLU A 1 107 ? 4.601 -24.515 13.790 1.00 94.06 107 GLU A C 1
ATOM 788 O O . GLU A 1 107 ? 5.078 -24.035 12.764 1.00 94.06 107 GLU A O 1
ATOM 793 N N . ALA A 1 108 ? 4.024 -25.717 13.759 1.00 93.62 108 ALA A N 1
ATOM 794 C CA . ALA A 1 108 ? 3.872 -26.464 12.513 1.00 93.62 108 ALA A CA 1
ATOM 795 C C . ALA A 1 108 ? 2.925 -25.763 11.521 1.00 93.62 108 ALA A C 1
ATOM 797 O O . ALA A 1 108 ? 3.116 -25.869 10.304 1.00 93.62 108 ALA A O 1
ATOM 798 N N . ALA A 1 109 ? 1.917 -25.040 12.019 1.00 90.69 109 ALA A N 1
ATOM 799 C CA . ALA A 1 109 ? 1.065 -24.192 11.194 1.00 90.69 109 ALA A CA 1
ATOM 800 C C . ALA A 1 109 ? 1.867 -23.018 10.618 1.00 90.69 109 ALA A C 1
ATOM 802 O O . ALA A 1 109 ? 1.768 -22.766 9.416 1.00 90.69 109 ALA A O 1
ATOM 803 N N . HIS A 1 110 ? 2.741 -22.397 11.419 1.00 85.75 110 HIS A N 1
ATOM 804 C CA . HIS A 1 110 ? 3.706 -21.407 10.934 1.00 85.75 110 HIS A CA 1
ATOM 805 C C . HIS A 1 110 ? 4.603 -21.980 9.839 1.00 85.75 110 HIS A C 1
ATOM 807 O O . HIS A 1 110 ? 4.683 -21.386 8.775 1.00 85.75 110 HIS A O 1
ATOM 813 N N . VAL A 1 111 ? 5.158 -23.191 9.984 1.00 87.44 111 VAL A N 1
ATOM 814 C CA . VAL A 1 111 ? 5.922 -23.860 8.902 1.00 87.44 111 VAL A CA 1
ATOM 815 C C . VAL A 1 111 ? 5.097 -23.992 7.609 1.00 87.44 111 VAL A C 1
ATOM 817 O O . VAL A 1 111 ? 5.614 -23.829 6.500 1.00 87.44 111 VAL A O 1
ATOM 820 N N . MET A 1 112 ? 3.799 -24.277 7.717 1.00 85.38 112 MET A N 1
ATOM 821 C CA . MET A 1 112 ? 2.914 -24.396 6.556 1.00 85.38 112 MET A CA 1
ATOM 822 C C . MET A 1 112 ? 2.613 -23.054 5.888 1.00 85.38 112 MET A C 1
ATOM 824 O O . MET A 1 112 ? 2.628 -22.964 4.655 1.00 85.38 112 MET A O 1
ATOM 828 N N . GLN A 1 113 ? 2.393 -22.016 6.685 1.00 79.56 113 GLN A N 1
ATOM 829 C CA . GLN A 1 113 ? 2.251 -20.632 6.237 1.00 79.56 113 GLN A CA 1
ATOM 830 C C . GLN A 1 113 ? 3.511 -20.152 5.525 1.00 79.56 113 GLN A C 1
ATOM 832 O O . GLN A 1 113 ? 3.475 -19.713 4.380 1.00 79.56 113 GLN A O 1
ATOM 837 N N . HIS A 1 114 ? 4.643 -20.391 6.162 1.00 71.19 114 HIS A N 1
ATOM 838 C CA . HIS A 1 114 ? 5.979 -20.142 5.673 1.00 71.19 114 HIS A CA 1
ATOM 839 C C . HIS A 1 114 ? 6.305 -20.889 4.372 1.00 71.19 114 HIS A C 1
ATOM 841 O O . HIS A 1 114 ? 6.997 -20.374 3.502 1.00 71.19 114 HIS A O 1
ATOM 847 N N . SER A 1 115 ? 5.731 -22.064 4.141 1.00 71.19 115 SER A N 1
ATOM 848 C CA . SER A 1 115 ? 5.873 -22.743 2.847 1.00 71.19 115 SER A CA 1
ATOM 849 C C . SER A 1 115 ? 4.959 -22.191 1.736 1.00 71.19 115 SER A C 1
ATOM 851 O O . SER A 1 115 ? 5.001 -22.684 0.606 1.00 71.19 115 SER A O 1
ATOM 853 N N . GLY A 1 116 ? 4.101 -21.207 2.038 1.00 69.31 116 GLY A N 1
ATOM 854 C CA . GLY A 1 116 ? 3.106 -20.651 1.119 1.00 69.31 116 GLY A CA 1
ATOM 855 C C . GLY A 1 116 ? 2.036 -21.664 0.695 1.00 69.31 116 GLY A C 1
ATOM 856 O O . GLY A 1 116 ? 1.450 -21.519 -0.386 1.00 69.31 116 GLY A O 1
ATOM 857 N N . ARG A 1 117 ? 1.833 -22.719 1.502 1.00 69.19 117 ARG A N 1
ATOM 858 C CA . ARG A 1 117 ? 0.924 -23.852 1.238 1.00 69.19 117 ARG A CA 1
ATOM 859 C C . ARG A 1 117 ? -0.430 -23.715 1.935 1.00 69.19 117 ARG A C 1
ATOM 861 O O . ARG A 1 117 ? -1.221 -24.648 1.860 1.00 69.19 117 ARG A O 1
ATOM 868 N N . THR A 1 118 ? -0.675 -22.596 2.615 1.00 75.56 118 THR A N 1
ATOM 869 C CA . THR A 1 118 ? -1.921 -22.330 3.347 1.00 75.56 118 THR A CA 1
ATOM 870 C C . THR A 1 118 ? -2.386 -20.899 3.122 1.00 75.56 118 THR A C 1
ATOM 872 O O . THR A 1 118 ? -1.584 -20.007 2.823 1.00 75.56 118 THR A O 1
ATOM 875 N N . SER A 1 119 ? -3.690 -20.707 3.259 1.00 76.94 119 SER A N 1
ATOM 876 C CA . SER A 1 119 ? -4.311 -19.400 3.422 1.00 76.94 119 SER A CA 1
ATOM 877 C C . SER A 1 119 ? -4.692 -19.202 4.892 1.00 76.94 119 SER A C 1
ATOM 879 O O . SER A 1 119 ? -4.782 -20.167 5.643 1.00 76.94 119 SER A O 1
ATOM 881 N N . ASP A 1 120 ? -4.880 -17.961 5.332 1.00 76.81 120 ASP A N 1
ATOM 882 C CA . ASP A 1 120 ? -5.106 -17.627 6.745 1.00 76.81 120 ASP A CA 1
ATOM 883 C C . ASP A 1 120 ? -6.547 -17.854 7.239 1.00 76.81 120 ASP A C 1
ATOM 885 O O . ASP A 1 120 ? -6.877 -17.476 8.363 1.00 76.81 120 ASP A O 1
ATOM 889 N N . ALA A 1 121 ? -7.432 -18.414 6.408 1.00 78.94 121 ALA A N 1
ATOM 890 C CA . ALA A 1 121 ? -8.858 -18.577 6.696 1.00 78.94 121 ALA A CA 1
ATOM 891 C C . ALA A 1 121 ? -9.583 -17.279 7.126 1.00 78.94 121 ALA A C 1
ATOM 893 O O . ALA A 1 121 ? -10.643 -17.341 7.749 1.00 78.94 121 ALA A O 1
ATOM 894 N N . GLY A 1 122 ? -9.041 -16.098 6.798 1.00 72.75 122 GLY A N 1
ATOM 895 C CA . GLY A 1 122 ? -9.562 -14.800 7.236 1.00 72.75 122 GLY A CA 1
ATOM 896 C C . GLY A 1 122 ? -9.272 -14.465 8.704 1.00 72.75 122 GLY A C 1
ATOM 897 O O . GLY A 1 122 ? -9.872 -13.536 9.244 1.00 72.75 122 GLY A O 1
ATOM 898 N N . LEU A 1 123 ? -8.379 -15.214 9.360 1.00 72.94 123 LEU A N 1
ATOM 899 C CA . LEU A 1 123 ? -8.024 -15.060 10.775 1.00 72.94 123 LEU A CA 1
ATOM 900 C C . LEU A 1 123 ? -6.698 -14.309 10.991 1.00 72.94 123 LEU A C 1
ATOM 902 O O . LEU A 1 123 ? -6.328 -14.044 12.137 1.00 72.94 123 LEU A O 1
ATOM 906 N N . GLY A 1 124 ? -5.970 -13.970 9.921 1.00 69.50 124 GLY A N 1
ATOM 907 C CA . GLY A 1 124 ? -4.575 -13.538 10.004 1.00 69.50 124 GLY A CA 1
ATOM 908 C C . GLY A 1 124 ? -3.629 -14.690 10.371 1.00 69.50 124 GLY A C 1
ATOM 909 O O . GLY A 1 124 ? -4.057 -15.739 10.847 1.00 69.50 124 GLY A O 1
ATOM 910 N N . ALA A 1 125 ? -2.320 -14.506 10.166 1.00 73.75 125 ALA A N 1
ATOM 911 C CA . ALA A 1 125 ? -1.334 -15.582 10.326 1.00 73.75 125 ALA A CA 1
ATOM 912 C C . ALA A 1 125 ? -1.326 -16.206 11.740 1.00 73.75 125 ALA A C 1
ATOM 914 O O . ALA A 1 125 ? -1.499 -17.416 11.875 1.00 73.75 125 ALA A O 1
ATOM 915 N N . GLU A 1 126 ? -1.219 -15.398 12.799 1.00 79.62 126 GLU A N 1
ATOM 916 C CA . GLU A 1 126 ? -1.227 -15.907 14.183 1.00 79.62 126 GLU A CA 1
ATOM 917 C C . GLU A 1 126 ? -2.585 -16.489 14.601 1.00 79.62 126 GLU A C 1
ATOM 919 O O . GLU A 1 126 ? -2.640 -17.526 15.260 1.00 79.62 126 GLU A O 1
ATOM 924 N N . GLY A 1 127 ? -3.694 -15.857 14.193 1.00 69.06 127 GLY A N 1
ATOM 925 C CA . GLY A 1 127 ? -5.041 -16.355 14.492 1.00 69.06 127 GLY A CA 1
ATOM 926 C C . GLY A 1 127 ? -5.318 -17.700 13.819 1.00 69.06 127 GLY A C 1
ATOM 927 O O . GLY A 1 127 ? -5.887 -18.602 14.433 1.00 69.06 127 GLY A O 1
ATOM 928 N N . HIS A 1 128 ? -4.846 -17.866 12.584 1.00 87.56 128 HIS A N 1
ATOM 929 C CA . HIS A 1 128 ? -4.877 -19.134 11.867 1.00 87.56 128 HIS A CA 1
ATOM 930 C C . HIS A 1 128 ? -4.011 -20.199 12.549 1.00 87.56 128 HIS A C 1
ATOM 932 O O . HIS A 1 128 ? -4.488 -21.313 12.762 1.00 87.56 128 HIS A O 1
ATOM 938 N N . ALA A 1 129 ? -2.767 -19.875 12.923 1.00 85.69 129 ALA A N 1
ATOM 939 C CA . ALA A 1 129 ? -1.885 -20.813 13.619 1.00 85.69 129 ALA A CA 1
ATOM 940 C C . ALA A 1 129 ? -2.509 -21.302 14.940 1.00 85.69 129 ALA A C 1
ATOM 942 O O . ALA A 1 129 ? -2.534 -22.509 15.192 1.00 85.69 129 ALA A O 1
ATOM 943 N N . GLY A 1 130 ? -3.140 -20.396 15.697 1.00 79.81 130 GLY A N 1
ATOM 944 C CA . GLY A 1 130 ? -3.893 -20.732 16.906 1.00 79.81 130 GLY A CA 1
ATOM 945 C C . GLY A 1 130 ? -5.101 -21.636 16.634 1.00 79.81 130 GLY A C 1
ATOM 946 O O . GLY A 1 130 ? -5.266 -22.657 17.297 1.00 79.81 130 GLY A O 1
ATOM 947 N N . ALA A 1 131 ? -5.910 -21.332 15.614 1.00 83.00 131 ALA A N 1
ATOM 948 C CA . ALA A 1 131 ? -7.070 -22.153 15.251 1.00 83.00 131 ALA A CA 1
ATOM 949 C C . ALA A 1 131 ? -6.673 -23.565 14.779 1.00 83.00 131 ALA A C 1
ATOM 951 O O . ALA A 1 131 ? -7.343 -24.552 15.101 1.00 83.00 131 ALA A O 1
ATOM 952 N N . VAL A 1 132 ? -5.569 -23.676 14.033 1.00 92.12 132 VAL A N 1
ATOM 953 C CA . VAL A 1 132 ? -4.988 -24.964 13.637 1.00 92.12 132 VAL A CA 1
ATOM 954 C C . VAL A 1 132 ? -4.514 -25.726 14.871 1.00 92.12 132 VAL A C 1
ATOM 956 O O . VAL A 1 132 ? -4.850 -26.902 15.021 1.00 92.12 132 VAL A O 1
ATOM 959 N N . ALA A 1 133 ? -3.793 -25.068 15.779 1.00 93.88 133 ALA A N 1
ATOM 960 C CA . ALA A 1 133 ? -3.331 -25.670 17.022 1.00 93.88 133 ALA A CA 1
ATOM 961 C C . ALA A 1 133 ? -4.492 -26.173 17.895 1.00 93.88 133 ALA A C 1
ATOM 963 O O . ALA A 1 133 ? -4.433 -27.296 18.399 1.00 93.88 133 ALA A O 1
ATOM 964 N N . ASP A 1 134 ? -5.586 -25.412 17.992 1.00 88.88 134 ASP A N 1
ATOM 965 C CA . ASP A 1 134 ? -6.807 -25.805 18.703 1.00 88.88 134 ASP A CA 1
ATOM 966 C C . ASP A 1 134 ? -7.464 -27.043 18.078 1.00 88.88 134 ASP A C 1
ATOM 968 O O . ASP A 1 134 ? -7.902 -27.954 18.787 1.00 88.88 134 ASP A O 1
ATOM 972 N N . ALA A 1 135 ? -7.528 -27.112 16.744 1.00 91.69 135 ALA A N 1
ATOM 973 C CA . ALA A 1 135 ? -8.058 -28.276 16.041 1.00 91.69 135 ALA A CA 1
ATOM 974 C C . ALA A 1 135 ? -7.205 -29.528 16.302 1.00 91.69 135 ALA A C 1
ATOM 976 O O . ALA A 1 135 ? -7.757 -30.572 16.660 1.00 91.69 135 ALA A O 1
ATOM 977 N N . VAL A 1 136 ? -5.875 -29.409 16.198 1.00 96.06 136 VAL A N 1
ATOM 978 C CA . VAL A 1 136 ? -4.930 -30.509 16.448 1.00 96.06 136 VAL A CA 1
ATOM 979 C C . VAL A 1 136 ? -4.994 -30.971 17.905 1.00 96.06 136 VAL A C 1
ATOM 981 O O . VAL A 1 136 ? -5.103 -32.171 18.160 1.00 96.06 136 VAL A O 1
ATOM 984 N N . ALA A 1 137 ? -4.978 -30.042 18.865 1.00 94.19 137 ALA A N 1
ATOM 985 C CA . ALA A 1 137 ? -5.054 -30.351 20.292 1.00 94.19 137 ALA A CA 1
ATOM 986 C C . ALA A 1 137 ? -6.385 -31.025 20.671 1.00 94.19 137 ALA A C 1
ATOM 988 O O . ALA A 1 137 ? -6.410 -31.904 21.531 1.00 94.19 137 ALA A O 1
ATOM 989 N N . ALA A 1 138 ? -7.480 -30.675 19.986 1.00 92.75 138 ALA A N 1
ATOM 990 C CA . ALA A 1 138 ? -8.782 -31.324 20.131 1.00 92.75 138 ALA A CA 1
ATOM 991 C C . ALA A 1 138 ? -8.905 -32.666 19.375 1.00 92.75 138 ALA A C 1
ATOM 993 O O . ALA A 1 138 ? -9.975 -33.276 19.395 1.00 92.75 138 ALA A O 1
ATOM 994 N N . GLY A 1 139 ? -7.857 -33.121 18.675 1.00 94.62 139 GLY A N 1
ATOM 995 C CA . GLY A 1 139 ? -7.883 -34.343 17.864 1.00 94.62 139 GLY A CA 1
ATOM 996 C C . GLY A 1 139 ? -8.792 -34.257 16.632 1.00 94.62 139 GLY A C 1
ATOM 997 O O . GLY A 1 139 ? -9.237 -35.285 16.120 1.00 94.62 139 GLY A O 1
ATOM 998 N N . ARG A 1 140 ? -9.103 -33.042 16.166 1.00 94.88 140 ARG A N 1
ATOM 999 C CA . ARG A 1 140 ? -9.917 -32.782 14.972 1.00 94.88 140 ARG A CA 1
ATOM 1000 C C . ARG A 1 140 ? -9.025 -32.544 13.755 1.00 94.88 140 ARG A C 1
ATOM 1002 O O . ARG A 1 140 ? -7.846 -32.221 13.879 1.00 94.88 140 ARG A O 1
ATOM 1009 N N . SER A 1 141 ? -9.597 -32.691 12.560 1.00 92.69 141 SER A N 1
ATOM 1010 C CA . SER A 1 141 ? -8.895 -32.289 11.341 1.00 92.69 141 SER A CA 1
ATOM 1011 C C . SER A 1 141 ? -8.745 -30.768 11.290 1.00 92.69 141 SER A C 1
ATOM 1013 O O . SER A 1 141 ? -9.693 -30.041 11.580 1.00 92.69 141 SER A O 1
ATOM 1015 N N . ALA A 1 142 ? -7.564 -30.308 10.884 1.00 91.75 142 ALA A N 1
ATOM 1016 C CA . ALA A 1 142 ? -7.272 -28.916 10.553 1.00 91.75 142 ALA A CA 1
ATOM 1017 C C . ALA A 1 142 ? -7.301 -28.664 9.032 1.00 91.75 142 ALA A C 1
ATOM 1019 O O . ALA A 1 142 ? -6.994 -27.564 8.586 1.00 91.75 142 ALA A O 1
ATOM 1020 N N . GLY A 1 143 ? -7.656 -29.666 8.217 1.00 85.69 143 GLY A N 1
ATOM 1021 C CA . GLY A 1 143 ? -7.585 -29.575 6.755 1.00 85.69 143 GLY A CA 1
ATOM 1022 C C . GLY A 1 143 ? -8.438 -28.451 6.157 1.00 85.69 143 GLY A C 1
ATOM 1023 O O . GLY A 1 143 ? -8.040 -27.855 5.162 1.00 85.69 143 GLY A O 1
ATOM 1024 N N . GLU A 1 144 ? -9.572 -28.122 6.782 1.00 83.31 144 GLU A N 1
ATOM 1025 C CA . GLU A 1 144 ? -10.435 -27.007 6.360 1.00 83.31 144 GLU A CA 1
ATOM 1026 C C . GLU A 1 144 ? -9.799 -25.638 6.633 1.00 83.31 144 GLU A C 1
ATOM 1028 O O . GLU A 1 144 ? -9.968 -24.720 5.835 1.00 83.31 144 GLU A O 1
ATOM 1033 N N . LEU A 1 145 ? -9.028 -25.518 7.719 1.00 84.38 145 LEU A N 1
ATOM 1034 C CA . LEU A 1 145 ? -8.299 -24.296 8.075 1.00 84.38 145 LEU A CA 1
ATOM 1035 C C . LEU A 1 145 ? -7.089 -24.094 7.160 1.00 84.38 145 LEU A C 1
ATOM 1037 O O . LEU A 1 145 ? -6.841 -22.990 6.702 1.00 84.38 145 LEU A O 1
ATOM 1041 N N . LEU A 1 146 ? -6.402 -25.188 6.817 1.00 82.81 146 LEU A N 1
ATOM 1042 C CA . LEU A 1 146 ? -5.245 -25.198 5.915 1.00 82.81 146 LEU A CA 1
ATOM 1043 C C . LEU A 1 146 ? -5.631 -25.108 4.421 1.00 82.81 146 LEU A C 1
ATOM 1045 O O . LEU A 1 146 ? -4.752 -25.165 3.558 1.00 82.81 146 LEU A O 1
ATOM 1049 N N . GLY A 1 147 ? -6.930 -25.038 4.110 1.00 70.25 147 GLY A N 1
ATOM 1050 C CA . GLY A 1 147 ? -7.479 -24.989 2.755 1.00 70.25 147 GLY A CA 1
ATOM 1051 C C . GLY A 1 147 ? -7.331 -23.624 2.067 1.00 70.25 147 GLY A C 1
ATOM 1052 O O . GLY A 1 147 ? -6.686 -22.710 2.566 1.00 70.25 147 GLY A O 1
ATOM 1053 N N . ALA A 1 148 ? -7.953 -23.469 0.893 1.00 58.84 148 ALA A N 1
ATOM 1054 C CA . ALA A 1 148 ? -7.851 -22.262 0.056 1.00 58.84 148 ALA A CA 1
ATOM 1055 C C . ALA A 1 148 ? -8.700 -21.060 0.535 1.00 58.84 148 ALA A C 1
ATOM 1057 O O . ALA A 1 148 ? -8.877 -20.101 -0.215 1.00 58.84 148 ALA A O 1
ATOM 1058 N N . GLY A 1 149 ? -9.282 -21.122 1.735 1.00 56.97 149 GLY A N 1
ATOM 1059 C CA . GLY A 1 149 ? -10.076 -20.029 2.299 1.00 56.97 149 GLY A CA 1
ATOM 1060 C C . GLY A 1 149 ? -9.188 -18.974 2.958 1.00 56.97 149 GLY A C 1
ATOM 1061 O O . GLY A 1 149 ? -8.240 -19.323 3.649 1.00 56.97 149 GLY A O 1
ATOM 1062 N N . GLY A 1 150 ? -9.509 -17.692 2.783 1.00 53.31 150 GLY A N 1
ATOM 1063 C CA . GLY A 1 150 ? -8.699 -16.581 3.303 1.00 53.31 150 GLY A CA 1
ATOM 1064 C C . GLY A 1 150 ? -7.571 -16.141 2.364 1.00 53.31 150 GLY A C 1
ATOM 1065 O O . GLY A 1 150 ? -7.430 -16.654 1.250 1.00 53.31 150 GLY A O 1
ATOM 1066 N N . GLU A 1 151 ? -6.776 -15.172 2.813 1.00 52.53 151 GLU A N 1
ATOM 1067 C CA . GLU A 1 151 ? -5.638 -14.642 2.059 1.00 52.53 151 GLU A CA 1
ATOM 1068 C C . GLU A 1 151 ? -4.466 -15.621 2.126 1.00 52.53 151 GLU A C 1
ATOM 1070 O O . GLU A 1 151 ? -4.215 -16.248 3.158 1.00 52.53 151 GLU A O 1
ATOM 1075 N N . ARG A 1 152 ? -3.728 -15.766 1.021 1.00 62.34 152 ARG A N 1
ATOM 1076 C CA . ARG A 1 152 ? -2.547 -16.635 1.002 1.00 62.34 152 ARG A CA 1
ATOM 1077 C C . ARG A 1 152 ? -1.532 -16.084 1.993 1.00 62.34 152 ARG A C 1
ATOM 1079 O O . ARG A 1 152 ? -1.109 -14.938 1.844 1.00 62.34 152 ARG A O 1
ATOM 1086 N N . VAL A 1 153 ? -1.095 -16.899 2.953 1.00 56.06 153 VAL A N 1
ATOM 1087 C CA . VAL A 1 153 ? -0.032 -16.449 3.851 1.00 56.06 153 VAL A CA 1
ATOM 1088 C C . VAL A 1 153 ? 1.258 -16.373 3.033 1.00 56.06 153 VAL A C 1
ATOM 1090 O O . VAL A 1 153 ? 1.622 -17.370 2.394 1.00 56.06 153 VAL A O 1
ATOM 1093 N N . PRO A 1 154 ? 1.913 -15.198 2.952 1.00 50.09 154 PRO A N 1
ATOM 1094 C CA . PRO A 1 154 ? 3.157 -15.062 2.212 1.00 50.09 154 PRO A CA 1
ATOM 1095 C C . PRO A 1 154 ? 4.166 -16.083 2.728 1.00 50.09 154 PRO A C 1
ATOM 1097 O O . PRO A 1 154 ? 4.314 -16.250 3.939 1.00 50.09 154 PRO A O 1
ATOM 1100 N N . ALA A 1 155 ? 4.841 -16.772 1.807 1.00 48.34 155 ALA A N 1
ATOM 1101 C CA . ALA A 1 155 ? 5.906 -17.687 2.181 1.00 48.34 155 ALA A CA 1
ATOM 1102 C C . ALA A 1 155 ? 6.979 -16.953 3.010 1.00 48.34 155 ALA A C 1
ATOM 1104 O O . ALA A 1 155 ? 7.186 -15.744 2.879 1.00 48.34 155 ALA A O 1
ATOM 1105 N N . GLU A 1 156 ? 7.637 -17.718 3.872 1.00 43.28 156 GLU A N 1
ATOM 1106 C CA . GLU A 1 156 ? 8.713 -17.332 4.774 1.00 43.28 156 GLU A CA 1
ATOM 1107 C C . GLU A 1 156 ? 9.831 -16.587 4.056 1.00 43.28 156 GLU A C 1
ATOM 1109 O O . GLU A 1 156 ? 9.992 -16.668 2.839 1.00 43.28 156 GLU A O 1
ATOM 1114 N N . ARG A 1 157 ? 10.668 -15.950 4.875 1.00 50.75 157 ARG A N 1
ATOM 1115 C CA . ARG A 1 157 ? 11.962 -15.338 4.559 1.00 50.75 157 ARG A CA 1
ATOM 1116 C C . ARG A 1 157 ? 12.814 -16.150 3.588 1.00 50.75 157 ARG A C 1
ATOM 1118 O O . ARG A 1 157 ? 13.754 -16.839 3.977 1.00 50.75 157 ARG A O 1
ATOM 1125 N N . HIS A 1 158 ? 12.557 -15.985 2.299 1.00 49.34 158 HIS A N 1
ATOM 1126 C CA . HIS A 1 158 ? 13.466 -16.387 1.244 1.00 49.34 158 HIS A CA 1
ATOM 1127 C C . HIS A 1 158 ? 14.329 -15.188 0.889 1.00 49.34 158 HIS A C 1
ATOM 1129 O O . HIS A 1 158 ? 13.915 -14.315 0.138 1.00 49.34 158 HIS A O 1
ATOM 1135 N N . ASN A 1 159 ? 15.555 -15.150 1.412 1.00 55.97 159 ASN A N 1
ATOM 1136 C CA . ASN A 1 159 ? 16.581 -14.305 0.809 1.00 55.97 159 ASN A CA 1
ATOM 1137 C C . ASN A 1 159 ? 16.609 -14.564 -0.706 1.00 55.97 159 ASN A C 1
ATOM 1139 O O . ASN A 1 159 ? 16.434 -15.711 -1.126 1.00 55.97 159 ASN A O 1
ATOM 1143 N N . TYR A 1 160 ? 16.898 -13.537 -1.509 1.00 63.66 160 TYR A N 1
ATOM 1144 C CA . TYR A 1 160 ? 17.155 -13.693 -2.933 1.00 63.66 160 TYR A CA 1
ATOM 1145 C C . TYR A 1 160 ? 17.977 -14.930 -3.216 1.00 63.66 160 TYR A C 1
ATOM 1147 O O . TYR A 1 160 ? 18.997 -15.194 -2.566 1.00 63.66 160 TYR A O 1
ATOM 1155 N N . THR A 1 161 ? 17.582 -15.630 -4.272 1.00 67.81 161 THR A N 1
ATOM 1156 C CA . THR A 1 161 ? 18.480 -16.602 -4.867 1.00 67.81 161 THR A CA 1
ATOM 1157 C C . THR A 1 161 ? 19.645 -15.827 -5.479 1.00 67.81 161 THR A C 1
ATOM 1159 O O . THR A 1 161 ? 19.541 -15.270 -6.573 1.00 67.81 161 THR A O 1
ATOM 1162 N N . LEU A 1 162 ? 20.746 -15.741 -4.728 1.00 67.62 162 LEU A N 1
ATOM 1163 C CA . LEU A 1 162 ? 21.996 -15.161 -5.198 1.00 67.62 162 LEU A CA 1
ATOM 1164 C C . LEU A 1 162 ? 22.627 -16.127 -6.198 1.00 67.62 162 LEU A C 1
ATOM 1166 O O . LEU A 1 162 ? 22.848 -17.302 -5.903 1.00 67.62 162 LEU A O 1
ATOM 1170 N N . THR A 1 163 ? 22.915 -15.623 -7.391 1.00 62.44 163 THR A N 1
ATOM 1171 C CA . THR A 1 163 ? 23.546 -16.407 -8.461 1.00 62.44 163 THR A CA 1
ATOM 1172 C C . THR A 1 163 ? 24.968 -15.916 -8.713 1.00 62.44 163 THR A C 1
ATOM 1174 O O . THR A 1 163 ? 25.290 -14.758 -8.450 1.00 62.44 163 THR A O 1
ATOM 1177 N N . ASN A 1 164 ? 25.815 -16.782 -9.267 1.00 62.16 164 ASN A N 1
ATOM 1178 C CA . ASN A 1 164 ? 27.212 -16.479 -9.596 1.00 62.16 164 ASN A CA 1
ATOM 1179 C C . ASN A 1 164 ? 27.398 -15.622 -10.871 1.00 62.16 164 ASN A C 1
ATOM 1181 O O . ASN A 1 164 ? 28.516 -15.519 -11.370 1.00 62.16 164 ASN A O 1
ATOM 1185 N N . GLY A 1 165 ? 26.324 -15.057 -11.433 1.00 59.38 165 GLY A N 1
ATOM 1186 C CA . GLY A 1 165 ? 26.371 -14.324 -12.702 1.00 59.38 165 GLY A CA 1
ATOM 1187 C C . GLY A 1 165 ? 26.128 -15.161 -13.965 1.00 59.38 165 GLY A C 1
ATOM 1188 O O . GLY A 1 165 ? 25.986 -14.576 -15.030 1.00 59.38 165 GLY A O 1
ATOM 1189 N N . ASP A 1 166 ? 26.003 -16.490 -13.867 1.00 60.97 166 ASP A N 1
ATOM 1190 C CA . ASP A 1 166 ? 25.614 -17.372 -14.989 1.00 60.97 166 ASP A CA 1
ATOM 1191 C C . ASP A 1 166 ? 24.179 -17.906 -14.854 1.00 60.97 166 ASP A C 1
ATOM 1193 O O . ASP A 1 166 ? 23.800 -18.886 -15.498 1.00 60.97 166 ASP A O 1
ATOM 1197 N N . ALA A 1 167 ? 23.383 -17.292 -13.974 1.00 54.56 167 ALA A N 1
ATOM 1198 C CA . ALA A 1 167 ? 22.024 -17.710 -13.635 1.00 54.56 167 ALA A CA 1
ATOM 1199 C C . ALA A 1 167 ? 21.913 -19.174 -13.135 1.00 54.56 167 ALA A C 1
ATOM 1201 O O . ALA A 1 167 ? 20.835 -19.766 -13.122 1.00 54.56 167 ALA A O 1
ATOM 1202 N N . LYS A 1 168 ? 23.037 -19.760 -12.691 1.00 53.88 168 LYS A N 1
ATOM 1203 C CA . LYS A 1 168 ? 23.119 -21.084 -12.063 1.00 53.88 168 LYS A CA 1
ATOM 1204 C C . LYS A 1 168 ? 23.318 -20.943 -10.555 1.00 53.88 168 LYS A C 1
ATOM 1206 O O . LYS A 1 168 ? 24.122 -20.132 -10.096 1.00 53.88 168 LYS A O 1
ATOM 1211 N N . TYR A 1 169 ? 22.604 -21.766 -9.788 1.00 46.66 169 TYR A N 1
ATOM 1212 C CA . TYR A 1 169 ? 22.766 -21.865 -8.339 1.00 46.66 169 TYR A CA 1
ATOM 1213 C C . TYR A 1 169 ? 24.017 -22.681 -8.011 1.00 46.66 169 TYR A C 1
ATOM 1215 O O . TYR A 1 169 ? 24.026 -23.902 -8.164 1.00 46.66 169 TYR A O 1
ATOM 1223 N N . GLN A 1 170 ? 25.083 -22.021 -7.572 1.00 40.66 170 GLN A N 1
ATOM 1224 C CA . GLN A 1 170 ? 26.219 -22.679 -6.931 1.00 40.66 170 GLN A CA 1
ATOM 1225 C C . GLN A 1 170 ? 26.673 -21.793 -5.780 1.00 40.66 170 GLN A C 1
ATOM 1227 O O . GLN A 1 170 ? 26.897 -20.602 -5.993 1.00 40.66 170 GLN A O 1
ATOM 1232 N N . GLY A 1 171 ? 26.746 -22.375 -4.575 1.00 40.06 171 GLY A N 1
ATOM 1233 C CA . GLY A 1 171 ? 27.148 -21.708 -3.336 1.00 40.06 171 GLY A CA 1
ATOM 1234 C C . GLY A 1 171 ? 28.253 -20.686 -3.586 1.00 40.06 171 GLY A C 1
ATOM 1235 O O . GLY A 1 171 ? 29.294 -21.001 -4.160 1.00 40.06 171 GLY A O 1
ATOM 1236 N N . VAL A 1 172 ? 27.952 -19.434 -3.259 1.00 38.16 172 VAL A N 1
ATOM 1237 C CA . VAL A 1 172 ? 28.686 -18.282 -3.777 1.00 38.16 172 VAL A CA 1
ATOM 1238 C C . VAL A 1 172 ? 30.017 -18.146 -3.040 1.00 38.16 172 VAL A C 1
ATOM 1240 O O . VAL A 1 172 ? 30.049 -18.125 -1.811 1.00 38.16 172 VAL A O 1
ATOM 1243 N N . ASN A 1 173 ? 31.118 -18.026 -3.786 1.00 33.38 173 ASN A N 1
ATOM 1244 C CA . ASN A 1 173 ? 32.409 -17.635 -3.221 1.00 33.38 173 ASN A CA 1
ATOM 1245 C C . ASN A 1 173 ? 32.323 -16.198 -2.661 1.00 33.38 173 ASN A C 1
ATOM 1247 O O . ASN A 1 173 ? 31.756 -15.326 -3.332 1.00 33.38 173 ASN A O 1
ATOM 1251 N N . PRO A 1 174 ? 32.921 -15.905 -1.492 1.00 32.34 174 PRO A N 1
ATOM 1252 C CA . PRO A 1 174 ? 32.999 -14.546 -0.961 1.00 32.34 174 PRO A CA 1
ATOM 1253 C C . PRO A 1 174 ? 33.738 -13.629 -1.952 1.00 32.34 174 PRO A C 1
ATOM 1255 O O . PRO A 1 174 ? 34.918 -13.841 -2.224 1.00 32.34 174 PRO A O 1
ATOM 1258 N N . GLY A 1 175 ? 33.045 -12.631 -2.517 1.00 37.38 175 GLY A N 1
ATOM 1259 C CA . GLY A 1 175 ? 33.627 -11.616 -3.415 1.00 37.38 175 GLY A CA 1
ATOM 1260 C C . GLY A 1 175 ? 33.136 -11.614 -4.872 1.00 37.38 175 GLY A C 1
ATOM 1261 O O . GLY A 1 175 ? 33.596 -10.786 -5.655 1.00 37.38 175 GLY A O 1
ATOM 1262 N N . GLY A 1 176 ? 32.215 -12.504 -5.260 1.00 44.12 176 GLY A N 1
ATOM 1263 C CA . GLY A 1 176 ? 31.580 -12.469 -6.586 1.00 44.12 176 GLY A CA 1
ATOM 1264 C C . GLY A 1 176 ? 30.536 -11.352 -6.729 1.00 44.12 176 GLY A C 1
ATOM 1265 O O . GLY A 1 176 ? 29.881 -10.984 -5.759 1.00 44.12 176 GLY A O 1
ATOM 1266 N N . LEU A 1 177 ? 30.356 -10.824 -7.946 1.00 51.03 177 LEU A N 1
ATOM 1267 C CA . LEU A 1 177 ? 29.242 -9.926 -8.280 1.00 51.03 177 LEU A CA 1
ATOM 1268 C C . LEU A 1 177 ? 27.911 -10.629 -7.973 1.00 51.03 177 LEU A C 1
ATOM 1270 O O . LEU A 1 177 ? 27.584 -11.631 -8.607 1.00 51.03 177 LEU A O 1
ATOM 1274 N N . PHE A 1 178 ? 27.160 -10.111 -7.002 1.00 64.56 178 PHE A N 1
ATOM 1275 C CA . PHE A 1 178 ? 25.878 -10.680 -6.601 1.00 64.56 178 PHE A CA 1
ATOM 1276 C C . PHE A 1 178 ? 24.798 -10.308 -7.612 1.00 64.56 178 PHE A C 1
ATOM 1278 O O . PHE A 1 178 ? 24.573 -9.131 -7.889 1.00 64.56 178 PHE A O 1
ATOM 1285 N N . ALA A 1 179 ? 24.124 -11.318 -8.150 1.00 76.69 179 ALA A N 1
ATOM 1286 C CA . ALA A 1 179 ? 22.936 -11.134 -8.965 1.00 76.69 179 ALA A CA 1
ATOM 1287 C C . ALA A 1 179 ? 21.719 -11.708 -8.255 1.00 76.69 179 ALA A C 1
ATOM 1289 O O . ALA A 1 179 ? 21.795 -12.822 -7.726 1.00 76.69 179 ALA A O 1
ATOM 1290 N N . LYS A 1 180 ? 20.628 -10.939 -8.232 1.00 85.69 180 LYS A N 1
ATOM 1291 C CA . LYS A 1 180 ? 19.399 -11.262 -7.501 1.00 85.69 180 LYS A CA 1
ATOM 1292 C C . LYS A 1 180 ? 18.377 -11.824 -8.484 1.00 85.69 180 LYS A C 1
ATOM 1294 O O . LYS A 1 180 ? 18.070 -11.188 -9.492 1.00 85.69 180 LYS A O 1
ATOM 1299 N N . LEU A 1 181 ? 17.884 -13.027 -8.213 1.00 87.31 181 LEU A N 1
ATOM 1300 C CA . LEU A 1 181 ? 16.794 -13.656 -8.956 1.00 87.31 181 LEU A CA 1
ATOM 1301 C C . LEU A 1 181 ? 15.498 -13.520 -8.151 1.00 87.31 181 LEU A C 1
ATOM 1303 O O . LEU A 1 181 ? 15.477 -13.903 -6.980 1.00 87.31 181 LEU A O 1
ATOM 1307 N N . ALA A 1 182 ? 14.449 -12.991 -8.784 1.00 88.94 182 ALA A N 1
ATOM 1308 C CA . ALA A 1 182 ? 13.112 -12.903 -8.199 1.00 88.94 182 ALA A CA 1
ATOM 1309 C C . ALA A 1 182 ? 12.519 -14.302 -7.962 1.00 88.94 182 ALA A C 1
ATOM 1311 O O . ALA A 1 182 ? 12.832 -15.235 -8.706 1.00 88.94 182 ALA A O 1
ATOM 1312 N N . ASP A 1 183 ? 11.623 -14.452 -6.983 1.00 82.44 183 ASP A N 1
ATOM 1313 C CA . ASP A 1 183 ? 11.092 -15.780 -6.614 1.00 82.44 183 ASP A CA 1
ATOM 1314 C C . ASP A 1 183 ? 10.297 -16.438 -7.738 1.00 82.44 183 ASP A C 1
ATOM 1316 O O . ASP A 1 183 ? 10.368 -17.652 -7.924 1.00 82.44 183 ASP A O 1
ATOM 1320 N N . THR A 1 184 ? 9.595 -15.628 -8.532 1.00 85.19 184 THR A N 1
ATOM 1321 C CA . THR A 1 184 ? 8.860 -16.099 -9.713 1.00 85.19 184 THR A CA 1
ATOM 1322 C C . THR A 1 184 ? 9.793 -16.517 -10.850 1.00 85.19 184 THR A C 1
ATOM 1324 O O . THR A 1 184 ? 9.350 -17.047 -11.867 1.00 85.19 184 THR A O 1
ATOM 1327 N N . GLY A 1 185 ? 11.094 -16.244 -10.723 1.00 89.50 185 GLY A N 1
ATOM 1328 C CA . GLY A 1 185 ? 12.092 -16.414 -11.769 1.00 89.50 185 GLY A CA 1
ATOM 1329 C C . GLY A 1 185 ? 11.936 -15.436 -12.933 1.00 89.50 185 GLY A C 1
ATOM 1330 O O . GLY A 1 185 ? 12.617 -15.604 -13.937 1.00 89.50 185 GLY A O 1
ATOM 1331 N N . GLU A 1 186 ? 11.042 -14.444 -12.850 1.00 94.31 186 GLU A N 1
ATOM 1332 C CA . GLU A 1 186 ? 10.676 -13.595 -13.995 1.00 94.31 186 GLU A CA 1
ATOM 1333 C C . GLU A 1 186 ? 11.575 -12.382 -14.199 1.00 94.31 186 GLU A C 1
ATOM 1335 O O . GLU A 1 186 ? 11.510 -11.762 -15.261 1.00 94.31 186 GLU A O 1
ATOM 1340 N N . ALA A 1 187 ? 12.427 -12.064 -13.224 1.00 94.56 187 ALA A N 1
ATOM 1341 C CA . ALA A 1 187 ? 13.480 -11.072 -13.372 1.00 94.56 187 ALA A CA 1
ATOM 1342 C C . ALA A 1 187 ? 14.756 -11.492 -12.643 1.00 94.56 187 ALA A C 1
ATOM 1344 O O . ALA A 1 187 ? 14.720 -12.131 -11.591 1.00 94.56 187 ALA A O 1
ATOM 1345 N N . TRP A 1 188 ? 15.886 -11.078 -13.198 1.00 92.19 188 TRP A N 1
ATOM 1346 C CA . TRP A 1 188 ? 17.219 -11.363 -12.703 1.00 92.19 188 TRP A CA 1
ATOM 1347 C C . TRP A 1 188 ? 18.104 -10.127 -12.881 1.00 92.19 188 TRP A C 1
ATOM 1349 O O . TRP A 1 188 ? 18.429 -9.750 -14.012 1.00 92.19 188 TRP A O 1
ATOM 1359 N N . SER A 1 189 ? 18.457 -9.460 -11.778 1.00 88.31 189 SER A N 1
ATOM 1360 C CA . SER A 1 189 ? 19.322 -8.275 -11.802 1.00 88.31 189 SER A CA 1
ATOM 1361 C C . SER A 1 189 ? 20.786 -8.687 -11.743 1.00 88.31 189 SER A C 1
ATOM 1363 O O . SER A 1 189 ? 21.209 -9.415 -10.847 1.00 88.31 189 SER A O 1
ATOM 1365 N N . TYR A 1 190 ? 21.567 -8.229 -12.719 1.00 79.38 190 TYR A N 1
ATOM 1366 C CA . TYR A 1 190 ? 22.971 -8.571 -12.887 1.00 79.38 190 TYR A CA 1
ATOM 1367 C C . TYR A 1 190 ? 23.771 -7.291 -13.143 1.00 79.38 190 TYR A C 1
ATOM 1369 O O . TYR A 1 190 ? 23.834 -6.795 -14.260 1.00 79.38 190 TYR A O 1
ATOM 1377 N N . ARG A 1 191 ? 24.447 -6.769 -12.110 1.00 75.44 191 ARG A N 1
ATOM 1378 C CA . ARG A 1 191 ? 25.169 -5.477 -12.153 1.00 75.44 191 ARG A CA 1
ATOM 1379 C C . ARG A 1 191 ? 24.229 -4.259 -12.323 1.00 75.44 191 ARG A C 1
ATOM 1381 O O . ARG A 1 191 ? 23.077 -4.413 -12.715 1.00 75.44 191 ARG A O 1
ATOM 1388 N N . PRO A 1 192 ? 24.727 -3.025 -12.105 1.00 76.81 192 PRO A N 1
ATOM 1389 C CA . PRO A 1 192 ? 23.910 -1.807 -12.155 1.00 76.81 192 PRO A CA 1
ATOM 1390 C C . PRO A 1 192 ? 23.119 -1.565 -13.450 1.00 76.81 192 PRO A C 1
ATOM 1392 O O . PRO A 1 192 ? 22.059 -0.959 -13.404 1.00 76.81 192 PRO A O 1
ATOM 1395 N N . HIS A 1 193 ? 23.603 -2.019 -14.609 1.00 82.88 193 HIS A N 1
ATOM 1396 C CA . HIS A 1 193 ? 23.003 -1.681 -15.909 1.00 82.88 193 HIS A CA 1
ATOM 1397 C C . HIS A 1 193 ? 22.477 -2.888 -16.692 1.00 82.88 193 HIS A C 1
ATOM 1399 O O . HIS A 1 193 ? 22.120 -2.729 -17.857 1.00 82.88 193 HIS A O 1
ATOM 1405 N N . GLN A 1 194 ? 22.458 -4.092 -16.111 1.00 88.38 194 GLN A N 1
ATOM 1406 C CA . GLN A 1 194 ? 21.956 -5.273 -16.816 1.00 88.38 194 GLN A CA 1
ATOM 1407 C C . GLN A 1 194 ? 20.873 -5.949 -15.982 1.00 88.38 194 GLN A C 1
ATOM 1409 O O . GLN A 1 194 ? 21.077 -6.390 -14.855 1.00 88.38 194 GLN A O 1
ATOM 1414 N N . LEU A 1 195 ? 19.685 -6.014 -16.561 1.00 93.25 195 LEU A N 1
ATOM 1415 C CA . LEU A 1 195 ? 18.539 -6.690 -15.986 1.00 93.25 195 LEU A CA 1
ATOM 1416 C C . LEU A 1 195 ? 17.989 -7.619 -17.052 1.00 93.25 195 LEU A C 1
ATOM 1418 O O . LEU A 1 195 ? 17.803 -7.207 -18.195 1.00 93.25 195 LEU A O 1
ATOM 1422 N N . TYR A 1 196 ? 17.730 -8.860 -16.677 1.00 95.19 196 TYR A N 1
ATOM 1423 C CA . TYR A 1 196 ? 17.036 -9.813 -17.523 1.00 95.19 196 TYR A CA 1
ATOM 1424 C C . TYR A 1 196 ? 15.633 -9.997 -16.973 1.00 95.19 196 TYR A C 1
ATOM 1426 O O . TYR A 1 196 ? 15.463 -10.108 -15.762 1.00 95.19 196 TYR A O 1
ATOM 1434 N N . ALA A 1 197 ? 14.633 -10.050 -17.840 1.00 97.00 197 ALA A N 1
ATOM 1435 C CA . ALA A 1 197 ? 13.262 -10.335 -17.440 1.00 97.00 197 ALA A CA 1
ATOM 1436 C C . ALA A 1 197 ? 12.509 -11.070 -18.549 1.00 97.00 197 ALA A C 1
ATOM 1438 O O . ALA A 1 197 ? 12.958 -11.106 -19.700 1.00 97.00 197 ALA A O 1
ATOM 1439 N N . THR A 1 198 ? 11.375 -11.691 -18.224 1.00 97.06 198 THR A N 1
ATOM 1440 C CA . THR A 1 198 ? 10.527 -12.278 -19.268 1.00 97.06 198 THR A CA 1
ATOM 1441 C C . THR A 1 198 ? 10.070 -11.172 -20.231 1.00 97.06 198 THR A C 1
ATOM 1443 O O . THR A 1 198 ? 9.740 -10.068 -19.786 1.00 97.06 198 THR A O 1
ATOM 1446 N N . PRO A 1 199 ? 10.013 -11.424 -21.553 1.00 97.25 199 PRO A N 1
ATOM 1447 C CA . PRO A 1 199 ? 9.540 -10.418 -22.505 1.00 97.25 199 PRO A CA 1
ATOM 1448 C C . PRO A 1 199 ? 8.142 -9.882 -22.174 1.00 97.25 199 PRO A C 1
ATOM 1450 O O . PRO A 1 199 ? 7.875 -8.701 -22.372 1.00 97.25 199 PRO A O 1
ATOM 1453 N N . GLN A 1 200 ? 7.269 -10.735 -21.628 1.00 95.12 200 GLN A N 1
ATOM 1454 C CA . GLN A 1 200 ? 5.943 -10.338 -21.163 1.00 95.12 200 GLN A CA 1
ATOM 1455 C C . GLN A 1 200 ? 6.023 -9.292 -20.042 1.00 95.12 200 GLN A C 1
ATOM 1457 O O . GLN A 1 200 ? 5.431 -8.226 -20.185 1.00 95.12 200 GLN A O 1
ATOM 1462 N N . LEU A 1 201 ? 6.799 -9.551 -18.980 1.00 95.75 201 LEU A N 1
ATOM 1463 C CA . LEU A 1 201 ? 6.947 -8.624 -17.855 1.00 95.75 201 LEU A CA 1
ATOM 1464 C C . LEU A 1 201 ? 7.536 -7.275 -18.302 1.00 95.75 201 LEU A C 1
ATOM 1466 O O . LEU A 1 201 ? 7.074 -6.224 -17.861 1.00 95.75 201 LEU A O 1
ATOM 1470 N N . ILE A 1 202 ? 8.516 -7.297 -19.216 1.00 97.94 202 ILE A N 1
ATOM 1471 C CA . ILE A 1 202 ? 9.098 -6.075 -19.796 1.00 97.94 202 ILE A CA 1
ATOM 1472 C C . ILE A 1 202 ? 8.029 -5.272 -20.544 1.00 97.94 202 ILE A C 1
ATOM 1474 O O . ILE A 1 202 ? 7.923 -4.064 -20.345 1.00 97.94 202 ILE A O 1
ATOM 1478 N N . ASN A 1 203 ? 7.231 -5.925 -21.389 1.00 95.44 203 ASN A N 1
ATOM 1479 C CA . ASN A 1 203 ? 6.215 -5.252 -22.199 1.00 95.44 203 ASN A CA 1
ATOM 1480 C C . ASN A 1 203 ? 5.070 -4.682 -21.346 1.00 95.44 203 ASN A C 1
ATOM 1482 O O . ASN A 1 203 ? 4.617 -3.568 -21.603 1.00 95.44 203 ASN A O 1
ATOM 1486 N N . GLU A 1 204 ? 4.620 -5.408 -20.320 1.00 91.06 204 GLU A N 1
ATOM 1487 C CA . GLU A 1 204 ? 3.595 -4.931 -19.382 1.00 91.06 204 GLU A CA 1
ATOM 1488 C C . GLU A 1 204 ? 4.074 -3.696 -18.609 1.00 91.06 204 GLU A C 1
ATOM 1490 O O . GLU A 1 204 ? 3.349 -2.704 -18.494 1.00 91.06 204 GLU A O 1
ATOM 1495 N N . ALA A 1 205 ? 5.318 -3.718 -18.126 1.00 94.38 205 ALA A N 1
ATOM 1496 C CA . ALA A 1 205 ? 5.918 -2.569 -17.466 1.00 94.38 205 ALA A CA 1
ATOM 1497 C C . ALA A 1 205 ? 6.125 -1.385 -18.422 1.00 94.38 205 ALA A C 1
ATOM 1499 O O . ALA A 1 205 ? 5.805 -0.249 -18.070 1.00 94.38 205 ALA A O 1
ATOM 1500 N N . ALA A 1 206 ? 6.590 -1.642 -19.649 1.00 93.31 206 ALA A N 1
ATOM 1501 C CA . ALA A 1 206 ? 6.740 -0.624 -20.685 1.00 93.31 206 ALA A CA 1
ATOM 1502 C C . ALA A 1 206 ? 5.407 0.073 -20.993 1.00 93.31 206 ALA A C 1
ATOM 1504 O O . ALA A 1 206 ? 5.368 1.297 -21.114 1.00 93.31 206 ALA A O 1
ATOM 1505 N N . ALA A 1 207 ? 4.311 -0.689 -21.078 1.00 89.44 207 ALA A N 1
ATOM 1506 C CA . ALA A 1 207 ? 2.977 -0.145 -21.303 1.00 89.44 207 ALA A CA 1
ATOM 1507 C C . ALA A 1 207 ? 2.530 0.768 -20.150 1.00 89.44 207 ALA A C 1
ATOM 1509 O O . ALA A 1 207 ? 2.057 1.876 -20.408 1.00 89.44 207 ALA A O 1
ATOM 1510 N N . LYS A 1 208 ? 2.741 0.351 -18.891 1.00 87.62 208 LYS A N 1
ATOM 1511 C CA . LYS A 1 208 ? 2.424 1.168 -17.703 1.00 87.62 208 LYS A CA 1
ATOM 1512 C C . LYS A 1 208 ? 3.211 2.479 -17.680 1.00 87.62 208 LYS A C 1
ATOM 1514 O O . LYS A 1 208 ? 2.611 3.550 -17.617 1.00 87.62 208 LYS A O 1
ATOM 1519 N N . LEU A 1 209 ? 4.535 2.399 -17.821 1.00 90.25 209 LEU A N 1
ATOM 1520 C CA . LEU A 1 209 ? 5.415 3.572 -17.836 1.00 90.25 209 LEU A CA 1
ATOM 1521 C C . LEU A 1 209 ? 5.091 4.509 -19.008 1.00 90.25 209 LEU A C 1
ATOM 1523 O O . LEU A 1 209 ? 5.049 5.728 -18.844 1.00 90.25 209 LEU A O 1
ATOM 1527 N N . SER A 1 210 ? 4.797 3.960 -20.190 1.00 88.38 210 SER A N 1
ATOM 1528 C CA . SER A 1 210 ? 4.375 4.761 -21.342 1.00 88.38 210 SER A CA 1
ATOM 1529 C C . SER A 1 210 ? 3.041 5.471 -21.094 1.00 88.38 210 SER A C 1
ATOM 1531 O O . SER A 1 210 ? 2.902 6.629 -21.486 1.00 88.38 210 SER A O 1
ATOM 1533 N N . GLY A 1 211 ? 2.069 4.810 -20.455 1.00 85.38 211 GLY A N 1
ATOM 1534 C CA . GLY A 1 211 ? 0.781 5.412 -20.089 1.00 85.38 211 GLY A CA 1
ATOM 1535 C C . GLY A 1 211 ? 0.936 6.603 -19.140 1.00 85.38 211 GLY A C 1
ATOM 1536 O O . GLY A 1 211 ? 0.249 7.610 -19.290 1.00 85.38 211 GLY A O 1
ATOM 1537 N N . GLN A 1 212 ? 1.919 6.532 -18.242 1.00 85.12 212 GLN A N 1
ATOM 1538 C CA . GLN A 1 212 ? 2.291 7.606 -17.314 1.00 85.12 212 GLN A CA 1
ATOM 1539 C C . GLN A 1 212 ? 3.180 8.683 -17.944 1.00 85.12 212 GLN A C 1
ATOM 1541 O O . GLN A 1 212 ? 3.562 9.634 -17.272 1.00 85.12 212 GLN A O 1
ATOM 1546 N N . LYS A 1 213 ? 3.522 8.564 -19.235 1.00 88.00 213 LYS A N 1
ATOM 1547 C CA . LYS A 1 213 ? 4.463 9.465 -19.924 1.00 88.00 213 LYS A CA 1
ATOM 1548 C C . LYS A 1 213 ? 5.836 9.501 -19.240 1.00 88.00 213 LYS A C 1
ATOM 1550 O O . LYS A 1 213 ? 6.483 10.548 -19.194 1.00 88.00 213 LYS A O 1
ATOM 1555 N N . SER A 1 214 ? 6.275 8.352 -18.727 1.00 90.31 214 SER A N 1
ATOM 1556 C CA . SER A 1 214 ? 7.609 8.165 -18.164 1.00 90.31 214 SER A CA 1
ATOM 1557 C C . SER A 1 214 ? 8.694 8.678 -19.113 1.00 90.31 214 SER A C 1
ATOM 1559 O O . SER A 1 214 ? 8.632 8.480 -20.331 1.00 90.31 214 SER A O 1
ATOM 1561 N N . GLY A 1 215 ? 9.734 9.288 -18.544 1.00 89.50 215 GLY A N 1
ATOM 1562 C CA . GLY A 1 215 ? 10.975 9.585 -19.257 1.00 89.50 215 GLY A CA 1
ATOM 1563 C C . GLY A 1 215 ? 11.784 8.331 -19.608 1.00 89.50 215 GLY A C 1
ATOM 1564 O O . GLY A 1 215 ? 12.809 8.444 -20.277 1.00 89.50 215 GLY A O 1
ATOM 1565 N N . VAL A 1 216 ? 11.339 7.145 -19.183 1.00 91.88 216 VAL A N 1
ATOM 1566 C CA . VAL A 1 216 ? 11.992 5.861 -19.431 1.00 91.88 216 VAL A CA 1
ATOM 1567 C C . VAL A 1 216 ? 11.130 4.984 -20.328 1.00 91.88 216 VAL A C 1
ATOM 1569 O O . VAL A 1 216 ? 9.932 4.815 -20.115 1.00 91.88 216 VAL A O 1
ATOM 1572 N N . LYS A 1 217 ? 11.770 4.368 -21.320 1.00 94.31 217 LYS A N 1
ATOM 1573 C CA . LYS A 1 217 ? 11.180 3.324 -22.155 1.00 94.31 217 LYS A CA 1
ATOM 1574 C C . LYS A 1 217 ? 11.907 2.013 -21.922 1.00 94.31 217 LYS A C 1
ATOM 1576 O O . LYS A 1 217 ? 13.135 1.979 -21.844 1.00 94.31 217 LYS A O 1
ATOM 1581 N N . LEU A 1 218 ? 11.134 0.939 -21.838 1.00 95.56 218 LEU A N 1
ATOM 1582 C CA . LEU A 1 218 ? 11.636 -0.418 -21.668 1.00 95.56 218 LEU A CA 1
ATOM 1583 C C . LEU A 1 218 ? 11.311 -1.234 -22.917 1.00 95.56 218 LEU A C 1
ATOM 1585 O O . LEU A 1 218 ? 10.254 -1.062 -23.523 1.00 95.56 218 LEU A O 1
ATOM 1589 N N . SER A 1 219 ? 12.216 -2.125 -23.305 1.00 96.69 219 SER A N 1
ATOM 1590 C CA . SER A 1 219 ? 11.958 -3.112 -24.357 1.00 96.69 219 SER A CA 1
ATOM 1591 C C . SER A 1 219 ? 12.853 -4.341 -24.183 1.00 96.69 219 SER A C 1
ATOM 1593 O O . SER A 1 219 ? 13.931 -4.232 -23.596 1.00 96.69 219 SER A O 1
ATOM 1595 N N . PRO A 1 220 ? 12.437 -5.528 -24.648 1.00 96.06 220 PRO A N 1
ATOM 1596 C CA . PRO A 1 220 ? 13.330 -6.678 -24.707 1.00 96.06 220 PRO A CA 1
ATOM 1597 C C . PRO A 1 220 ? 14.388 -6.455 -25.801 1.00 96.06 220 PRO A C 1
ATOM 1599 O O . PRO A 1 220 ? 14.044 -6.175 -26.946 1.00 96.06 220 PRO A O 1
ATOM 1602 N N . ASP A 1 221 ? 15.672 -6.599 -25.464 1.00 87.88 221 ASP A N 1
ATOM 1603 C CA . ASP A 1 221 ? 16.788 -6.427 -26.409 1.00 87.88 221 ASP A CA 1
ATOM 1604 C C . ASP A 1 221 ? 16.984 -7.669 -27.298 1.00 87.88 221 ASP A C 1
ATOM 1606 O O . ASP A 1 221 ? 17.484 -7.586 -28.414 1.00 87.88 221 ASP A O 1
ATOM 1610 N N . GLY A 1 222 ? 16.587 -8.856 -26.821 1.00 83.62 222 GLY A N 1
ATOM 1611 C CA . GLY A 1 222 ? 16.691 -10.131 -27.552 1.00 83.62 222 GLY A CA 1
ATOM 1612 C C . GLY A 1 222 ? 18.122 -10.601 -27.875 1.00 83.62 222 GLY A C 1
ATOM 1613 O O . GLY A 1 222 ? 18.305 -11.766 -28.216 1.00 83.62 222 GLY A O 1
ATOM 1614 N N . SER A 1 223 ? 19.118 -9.724 -27.734 1.00 88.94 223 SER A N 1
ATOM 1615 C CA . SER A 1 223 ? 20.542 -9.931 -28.015 1.00 88.94 223 SER A CA 1
ATOM 1616 C C . SER A 1 223 ? 21.212 -10.931 -27.064 1.00 88.94 223 SER A C 1
ATOM 1618 O O . SER A 1 223 ? 22.111 -11.662 -27.476 1.00 88.94 223 SER A O 1
ATOM 1620 N N . ASP A 1 224 ? 20.746 -10.993 -25.814 1.00 89.94 224 ASP A N 1
ATOM 1621 C CA . ASP A 1 224 ? 21.144 -11.968 -24.798 1.00 89.94 224 ASP A CA 1
ATOM 1622 C C . ASP A 1 224 ? 19.881 -12.545 -24.137 1.00 89.94 224 ASP A C 1
ATOM 1624 O O . ASP A 1 224 ? 18.923 -11.829 -23.810 1.00 89.94 224 ASP A O 1
ATOM 1628 N N . GLN A 1 225 ? 19.878 -13.865 -23.974 1.00 90.31 225 GLN A N 1
ATOM 1629 C CA . GLN A 1 225 ? 18.804 -14.629 -23.364 1.00 90.31 225 GLN A CA 1
ATOM 1630 C C . GLN A 1 225 ? 19.363 -15.566 -22.303 1.00 90.31 225 GLN A C 1
ATOM 1632 O O . GLN A 1 225 ? 20.408 -16.197 -22.471 1.00 90.31 225 GLN A O 1
ATOM 1637 N N . ARG A 1 226 ? 18.620 -15.695 -21.208 1.00 89.88 226 ARG A N 1
ATOM 1638 C CA . ARG A 1 226 ? 18.957 -16.567 -20.086 1.00 89.88 226 ARG A CA 1
ATOM 1639 C C . ARG A 1 226 ? 17.785 -17.467 -19.768 1.00 89.88 226 ARG A C 1
ATOM 1641 O O . ARG A 1 226 ? 16.630 -17.134 -20.013 1.00 89.88 226 ARG A O 1
ATOM 1648 N N . THR A 1 227 ? 18.089 -18.621 -19.201 1.00 90.06 227 THR A N 1
ATOM 1649 C CA . THR A 1 227 ? 17.075 -19.554 -18.733 1.00 90.06 227 THR A CA 1
ATOM 1650 C C . THR A 1 227 ? 17.343 -19.857 -17.277 1.00 90.06 227 THR A C 1
ATOM 1652 O O . THR A 1 227 ? 18.468 -20.198 -16.917 1.00 90.06 227 THR A O 1
ATOM 1655 N N . VAL A 1 228 ? 16.308 -19.719 -16.458 1.00 87.25 228 VAL A N 1
ATOM 1656 C CA . VAL A 1 228 ? 16.376 -19.903 -15.009 1.00 87.25 228 VAL A CA 1
ATOM 1657 C C . VAL A 1 228 ? 15.253 -20.816 -14.557 1.00 87.25 228 VAL A C 1
ATOM 1659 O O . VAL A 1 228 ? 14.177 -20.823 -15.152 1.00 87.25 228 VAL A O 1
ATOM 1662 N N . ASP A 1 229 ? 15.497 -21.588 -13.508 1.00 84.25 229 ASP A N 1
ATOM 1663 C CA . ASP A 1 229 ? 14.438 -22.307 -12.809 1.00 84.25 229 ASP A CA 1
ATOM 1664 C C . ASP A 1 229 ? 13.926 -21.396 -11.681 1.00 84.25 229 ASP A C 1
ATOM 1666 O O . ASP A 1 229 ? 14.723 -20.883 -10.893 1.00 84.25 229 ASP A O 1
ATOM 1670 N N . ALA A 1 230 ? 12.615 -21.136 -11.649 1.00 84.25 230 ALA A N 1
ATOM 1671 C CA . ALA A 1 230 ? 12.011 -20.227 -10.682 1.00 84.25 230 ALA A CA 1
ATOM 1672 C C . ALA A 1 230 ? 12.185 -20.761 -9.246 1.00 84.25 230 ALA A C 1
ATOM 1674 O O . ALA A 1 230 ? 11.843 -21.926 -8.996 1.00 84.25 230 ALA A O 1
ATOM 1675 N N . PRO A 1 231 ? 12.691 -19.946 -8.299 1.00 79.50 231 PRO A N 1
ATOM 1676 C CA . PRO A 1 231 ? 12.827 -20.345 -6.897 1.00 79.50 231 PRO A CA 1
ATOM 1677 C C . PRO A 1 231 ? 11.523 -20.851 -6.260 1.00 79.50 231 PRO A C 1
ATOM 1679 O O . PRO A 1 231 ? 11.547 -21.812 -5.489 1.00 79.50 231 PRO A O 1
ATOM 1682 N N . ASP A 1 232 ? 10.379 -20.276 -6.640 1.00 75.50 232 ASP A N 1
ATOM 1683 C CA . ASP A 1 232 ? 9.041 -20.681 -6.188 1.00 75.50 232 ASP A CA 1
ATOM 1684 C C . ASP A 1 232 ? 8.520 -21.987 -6.825 1.00 75.50 232 ASP A C 1
ATOM 1686 O O . ASP A 1 232 ? 7.406 -22.430 -6.536 1.00 75.50 232 ASP A O 1
ATOM 1690 N N . LYS A 1 233 ? 9.333 -22.631 -7.675 1.00 79.69 233 LYS A N 1
ATOM 1691 C CA . LYS A 1 233 ? 9.031 -23.878 -8.393 1.00 79.69 233 LYS A CA 1
ATOM 1692 C C . LYS A 1 233 ? 7.880 -23.766 -9.396 1.00 79.69 233 LYS A C 1
ATOM 1694 O O . LYS A 1 233 ? 7.389 -24.796 -9.858 1.00 79.69 233 LYS A O 1
ATOM 1699 N N . THR A 1 234 ? 7.489 -22.558 -9.806 1.00 79.44 234 THR A N 1
ATOM 1700 C CA . THR A 1 234 ? 6.503 -22.355 -10.887 1.00 79.44 234 THR A CA 1
ATOM 1701 C C . THR A 1 234 ? 7.019 -22.771 -12.266 1.00 79.44 234 THR A C 1
ATOM 1703 O O . THR A 1 234 ? 6.258 -22.817 -13.233 1.00 79.44 234 THR A O 1
ATOM 1706 N N . GLY A 1 235 ? 8.298 -23.139 -12.359 1.00 87.12 235 GLY A N 1
ATOM 1707 C CA . GLY A 1 235 ? 8.897 -23.785 -13.516 1.00 87.12 235 GLY A CA 1
ATOM 1708 C C . GLY A 1 235 ? 10.046 -22.982 -14.105 1.00 87.12 235 GLY A C 1
ATOM 1709 O O . GLY A 1 235 ? 10.599 -22.075 -13.489 1.00 87.12 235 GLY A O 1
ATOM 1710 N N . ARG A 1 236 ? 10.434 -23.355 -15.320 1.00 91.06 236 ARG A N 1
ATOM 1711 C CA . ARG A 1 236 ? 11.546 -22.736 -16.038 1.00 91.06 236 ARG A CA 1
ATOM 1712 C C . ARG A 1 236 ? 11.089 -21.471 -16.760 1.00 91.06 236 ARG A C 1
ATOM 1714 O O . ARG A 1 236 ? 10.097 -21.504 -17.485 1.00 91.06 236 ARG A O 1
ATOM 1721 N N . LYS A 1 237 ? 11.835 -20.377 -16.608 1.00 93.69 237 LYS A N 1
ATOM 1722 C CA . LYS A 1 237 ? 11.564 -19.074 -17.228 1.00 93.69 237 LYS A CA 1
ATOM 1723 C C . LYS A 1 237 ? 12.651 -18.731 -18.246 1.00 93.69 237 LYS A C 1
ATOM 1725 O O . LYS A 1 237 ? 13.834 -18.986 -18.021 1.00 93.69 237 LYS A O 1
ATOM 1730 N N . SER A 1 238 ? 12.235 -18.149 -19.370 1.00 94.81 238 SER A N 1
ATOM 1731 C CA . SER A 1 238 ? 13.131 -17.592 -20.387 1.00 94.81 238 SER A CA 1
ATOM 1732 C C . SER A 1 238 ? 13.162 -16.077 -20.244 1.00 94.81 238 SER A C 1
ATOM 1734 O O . SER A 1 238 ? 12.123 -15.424 -20.341 1.00 94.81 238 SER A O 1
ATOM 1736 N N . LEU A 1 239 ? 14.348 -15.528 -20.017 1.00 95.94 239 LEU A N 1
ATOM 1737 C CA . LEU A 1 239 ? 14.576 -14.112 -19.776 1.00 95.94 239 LEU A CA 1
ATOM 1738 C C . LEU A 1 239 ? 15.325 -13.503 -20.956 1.00 95.94 239 LEU A C 1
ATOM 1740 O O . LEU A 1 239 ? 16.253 -14.116 -21.478 1.00 95.94 239 LEU A O 1
ATOM 1744 N N . SER A 1 240 ? 14.955 -12.289 -21.343 1.00 95.88 240 SER A N 1
ATOM 17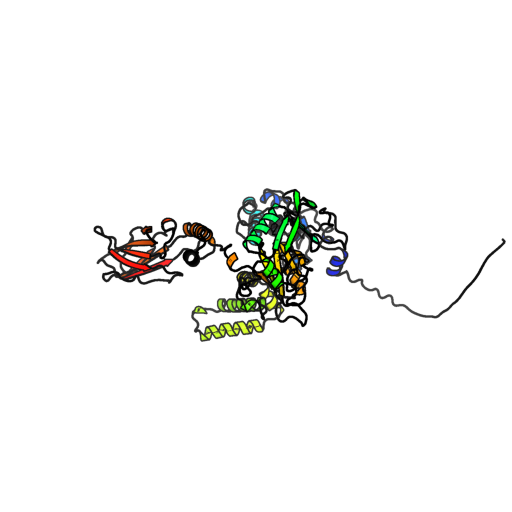45 C CA . SER A 1 240 ? 15.718 -11.461 -22.275 1.00 95.88 240 SER A CA 1
ATOM 1746 C C . SER A 1 240 ? 16.385 -10.325 -21.524 1.00 95.88 240 SER A C 1
ATOM 1748 O O . SER A 1 240 ? 15.813 -9.793 -20.571 1.00 95.88 240 SER A O 1
ATOM 1750 N N . LEU A 1 241 ? 17.572 -9.930 -21.985 1.00 94.69 241 LEU A N 1
ATOM 1751 C CA . LEU A 1 241 ? 18.174 -8.671 -21.571 1.00 94.69 241 LEU A CA 1
ATOM 1752 C C . LEU A 1 241 ? 17.180 -7.534 -21.835 1.00 94.69 241 LEU A C 1
ATOM 1754 O O . LEU A 1 241 ? 16.613 -7.425 -22.925 1.00 94.69 241 LEU A O 1
ATOM 1758 N N . MET A 1 242 ? 16.945 -6.714 -20.820 1.00 95.00 242 MET A N 1
ATOM 1759 C CA . MET A 1 242 ? 16.078 -5.554 -20.907 1.00 95.00 242 MET A CA 1
ATOM 1760 C C . MET A 1 242 ? 16.886 -4.354 -21.391 1.00 95.00 242 MET A C 1
ATOM 1762 O O . MET A 1 242 ? 17.878 -3.959 -20.776 1.00 95.00 242 MET A O 1
ATOM 1766 N N . LYS A 1 243 ? 16.423 -3.742 -22.476 1.00 94.19 243 LYS A N 1
ATOM 1767 C CA . LYS A 1 243 ? 16.903 -2.454 -22.950 1.00 94.19 243 LYS A CA 1
ATOM 1768 C C . LYS A 1 243 ? 16.151 -1.345 -22.224 1.00 94.19 243 LYS A C 1
ATOM 1770 O O . LYS A 1 243 ? 14.921 -1.296 -22.256 1.00 94.19 243 LYS A O 1
ATOM 1775 N N . VAL A 1 244 ? 16.910 -0.443 -21.614 1.00 92.00 244 VAL A N 1
ATOM 1776 C CA . VAL A 1 244 ? 16.410 0.796 -21.014 1.00 92.00 244 VAL A CA 1
ATOM 1777 C C . VAL A 1 244 ? 16.777 1.947 -21.944 1.00 92.00 244 VAL A C 1
ATOM 1779 O O . VAL A 1 244 ? 17.910 2.026 -22.419 1.00 92.00 244 VAL A O 1
ATOM 1782 N N . GLU A 1 245 ? 15.818 2.817 -22.238 1.00 91.00 245 GLU A N 1
ATOM 1783 C CA . GLU A 1 245 ? 16.036 4.075 -22.944 1.00 91.00 245 GLU A CA 1
ATOM 1784 C C . GLU A 1 245 ? 15.532 5.229 -22.088 1.00 91.00 245 GLU A C 1
ATOM 1786 O O . GLU A 1 245 ? 14.330 5.399 -21.899 1.00 91.00 245 GLU A O 1
ATOM 1791 N N . ILE A 1 246 ? 16.461 6.027 -21.573 1.00 88.31 246 ILE A N 1
ATOM 1792 C CA . ILE A 1 246 ? 16.147 7.259 -20.851 1.00 88.31 246 ILE A CA 1
ATOM 1793 C C . ILE A 1 246 ? 16.107 8.405 -21.866 1.00 88.31 246 ILE A C 1
ATOM 1795 O O . ILE A 1 246 ? 17.048 8.583 -22.644 1.00 88.31 246 ILE A O 1
ATOM 1799 N N . ALA A 1 247 ? 15.008 9.159 -21.890 1.00 72.12 247 ALA A N 1
ATOM 1800 C CA . ALA A 1 247 ? 14.814 10.288 -22.787 1.00 72.12 247 ALA A CA 1
ATOM 1801 C C . ALA A 1 247 ? 15.918 11.338 -22.564 1.00 72.12 247 ALA A C 1
ATOM 1803 O O . ALA A 1 247 ? 15.913 12.080 -21.585 1.00 72.12 247 ALA A O 1
ATOM 1804 N N . ASN A 1 248 ? 16.888 11.400 -23.478 1.00 61.16 248 ASN A N 1
ATOM 1805 C CA . ASN A 1 248 ? 17.964 12.379 -23.404 1.00 61.16 248 ASN A CA 1
ATOM 1806 C C . ASN A 1 248 ? 17.498 13.755 -23.888 1.00 61.16 248 ASN A C 1
ATOM 1808 O O . ASN A 1 248 ? 16.871 13.893 -24.942 1.00 61.16 248 ASN A O 1
ATOM 1812 N N . GLY A 1 249 ? 17.891 14.789 -23.143 1.00 48.78 249 GLY A N 1
ATOM 1813 C CA . GLY A 1 249 ? 17.959 16.144 -23.668 1.00 48.78 249 GLY A CA 1
ATOM 1814 C C . GLY A 1 249 ? 18.998 16.201 -24.787 1.00 48.78 249 GLY A C 1
ATOM 1815 O O . GLY A 1 249 ? 20.185 16.231 -24.510 1.00 48.78 249 GLY A O 1
ATOM 1816 N N . GLY A 1 250 ? 18.554 16.213 -26.044 1.00 36.81 250 GLY A N 1
ATOM 1817 C CA . GLY A 1 250 ? 19.429 16.398 -27.208 1.00 36.81 250 GLY A CA 1
ATOM 1818 C C . GLY A 1 250 ? 20.141 15.121 -27.675 1.00 36.81 250 GLY A C 1
ATOM 1819 O O . GLY A 1 250 ? 20.615 14.307 -26.892 1.00 36.81 250 GLY A O 1
ATOM 1820 N N . GLY A 1 251 ? 20.155 14.906 -28.992 1.00 35.59 251 GLY A N 1
ATOM 1821 C CA . GLY A 1 251 ? 20.546 13.644 -29.621 1.00 35.59 251 GLY A CA 1
ATOM 1822 C C . GLY A 1 251 ? 22.000 13.209 -29.400 1.00 35.59 251 GLY A C 1
ATOM 1823 O O . GLY A 1 251 ? 22.924 14.012 -29.453 1.00 35.59 251 GLY A O 1
ATOM 1824 N N . GLY A 1 252 ? 22.188 11.893 -29.247 1.00 43.53 252 GLY A N 1
ATOM 1825 C CA . GLY A 1 252 ? 23.478 11.204 -29.394 1.00 43.53 252 GLY A CA 1
ATOM 1826 C C . GLY A 1 252 ? 24.302 10.978 -28.120 1.00 43.53 252 GLY A C 1
ATOM 1827 O O . GLY A 1 252 ? 25.268 10.219 -28.173 1.00 43.53 252 GLY A O 1
ATOM 1828 N N . GLU A 1 253 ? 23.944 11.580 -26.984 1.00 51.94 253 GLU A N 1
ATOM 1829 C CA . GLU A 1 253 ? 24.719 11.468 -25.737 1.00 51.94 253 GLU A CA 1
ATOM 1830 C C . GLU A 1 253 ? 24.392 10.214 -24.904 1.00 51.94 253 GLU A C 1
ATOM 1832 O O . GLU A 1 253 ? 23.394 9.528 -25.129 1.00 51.94 253 GLU A O 1
ATOM 1837 N N . LYS A 1 254 ? 25.265 9.888 -23.935 1.00 62.53 254 LYS A N 1
ATOM 1838 C CA . LYS A 1 254 ? 25.063 8.812 -22.944 1.00 62.53 254 LYS A CA 1
ATOM 1839 C C . LYS A 1 254 ? 23.680 8.954 -22.299 1.00 62.53 254 LYS A C 1
ATOM 1841 O O . LYS A 1 254 ? 23.258 10.066 -22.011 1.00 62.53 254 LYS A O 1
ATOM 1846 N N . GLN A 1 255 ? 22.974 7.849 -22.061 1.00 75.81 255 GLN A N 1
ATOM 1847 C CA . GLN A 1 255 ? 21.709 7.897 -21.322 1.00 75.81 255 GLN A CA 1
ATOM 1848 C C . GLN A 1 255 ? 21.973 8.383 -19.896 1.00 75.81 255 GLN A C 1
ATOM 1850 O O . GLN A 1 255 ? 22.728 7.742 -19.159 1.00 75.81 255 GLN A O 1
ATOM 1855 N N . THR A 1 256 ? 21.387 9.517 -19.521 1.00 86.00 256 THR A N 1
ATOM 1856 C CA . THR A 1 256 ? 21.588 10.131 -18.202 1.00 86.00 256 THR A CA 1
ATOM 1857 C C . THR A 1 256 ? 20.264 10.337 -17.485 1.00 86.00 256 THR A C 1
ATOM 1859 O O . THR A 1 256 ? 19.272 10.652 -18.132 1.00 86.00 256 THR A O 1
ATOM 1862 N N . LEU A 1 257 ? 20.258 10.220 -16.155 1.00 86.94 257 LEU A N 1
ATOM 1863 C CA . LEU A 1 257 ? 19.161 10.653 -15.279 1.00 86.94 257 LEU A CA 1
ATOM 1864 C C . LEU A 1 257 ? 19.581 11.903 -14.496 1.00 86.94 257 LEU A C 1
ATOM 1866 O O . LEU A 1 257 ? 20.779 12.091 -14.283 1.00 86.94 257 LEU A O 1
ATOM 1870 N N . PRO A 1 258 ? 18.643 12.742 -14.021 1.00 87.06 258 PRO A N 1
ATOM 1871 C CA . PRO A 1 258 ? 18.952 13.793 -13.052 1.00 87.06 258 PRO A CA 1
ATOM 1872 C C . PRO A 1 258 ? 19.764 13.243 -11.874 1.00 87.06 258 PRO A C 1
ATOM 1874 O O . PRO A 1 258 ? 19.387 12.226 -11.302 1.00 87.06 258 PRO A O 1
ATOM 1877 N N . SER A 1 259 ? 20.866 13.896 -11.504 1.00 85.69 259 SER A N 1
ATOM 1878 C CA . SER A 1 259 ? 21.754 13.488 -10.399 1.00 85.69 259 SER A CA 1
ATOM 1879 C C . SER A 1 259 ? 21.051 13.455 -9.037 1.00 85.69 259 SER A C 1
ATOM 1881 O O . SER A 1 259 ? 21.416 12.682 -8.156 1.00 85.69 259 SER A O 1
ATOM 1883 N N . ASP A 1 260 ? 20.007 14.266 -8.888 1.00 84.56 260 ASP A N 1
ATOM 1884 C CA . ASP A 1 260 ? 19.104 14.279 -7.741 1.00 84.56 260 ASP A CA 1
ATOM 1885 C C . ASP A 1 260 ? 18.142 13.076 -7.805 1.00 84.56 260 ASP A C 1
ATOM 1887 O O . ASP A 1 260 ? 17.346 12.965 -8.742 1.00 84.56 260 ASP A O 1
ATOM 1891 N N . CYS A 1 261 ? 18.208 12.175 -6.814 1.00 87.62 261 CYS A N 1
ATOM 1892 C CA . CYS A 1 261 ? 17.436 10.924 -6.808 1.00 87.62 261 CYS A CA 1
ATOM 1893 C C . CYS A 1 261 ? 15.919 11.158 -6.834 1.00 87.62 261 CYS A C 1
ATOM 1895 O O . CYS A 1 261 ? 15.196 10.405 -7.485 1.00 87.62 261 CYS A O 1
ATOM 1897 N N . ARG A 1 262 ? 15.435 12.244 -6.219 1.00 85.88 262 ARG A N 1
ATOM 1898 C CA . ARG A 1 262 ? 14.021 12.623 -6.266 1.00 85.88 262 ARG A CA 1
ATOM 1899 C C . ARG A 1 262 ? 13.614 13.022 -7.680 1.00 85.88 262 ARG A C 1
ATOM 1901 O O . ARG A 1 262 ? 12.617 12.528 -8.189 1.00 85.88 262 ARG A O 1
ATOM 1908 N N . ARG A 1 263 ? 14.375 13.892 -8.346 1.00 84.31 263 ARG A N 1
ATOM 1909 C CA . ARG A 1 263 ? 14.104 14.283 -9.740 1.00 84.31 263 ARG A CA 1
ATOM 1910 C C . ARG A 1 263 ? 14.231 13.105 -10.698 1.00 84.31 263 ARG A C 1
ATOM 1912 O O . ARG A 1 263 ? 13.439 13.030 -11.631 1.00 84.31 263 ARG A O 1
ATOM 1919 N N . ALA A 1 264 ? 15.188 12.206 -10.471 1.00 89.25 264 ALA A N 1
ATOM 1920 C CA . ALA A 1 264 ? 15.310 10.975 -11.240 1.00 89.25 264 ALA A CA 1
ATOM 1921 C C . ALA A 1 264 ? 14.054 10.115 -11.097 1.00 89.25 264 ALA A C 1
ATOM 1923 O O . ALA A 1 264 ? 13.452 9.766 -12.108 1.00 89.25 264 ALA A O 1
ATOM 1924 N N . ALA A 1 265 ? 13.608 9.856 -9.864 1.00 90.44 265 ALA A N 1
ATOM 1925 C CA . ALA A 1 265 ? 12.384 9.108 -9.612 1.00 90.44 265 ALA A CA 1
ATOM 1926 C C . ALA A 1 265 ? 11.167 9.775 -10.270 1.00 90.44 265 ALA A C 1
ATOM 1928 O O . ALA A 1 265 ? 10.431 9.112 -10.991 1.00 90.44 265 ALA A O 1
ATOM 1929 N N . LEU A 1 266 ? 11.011 11.098 -10.138 1.00 87.06 266 LEU A N 1
ATOM 1930 C CA . LEU A 1 266 ? 9.936 11.844 -10.803 1.00 87.06 266 LEU A CA 1
ATOM 1931 C C . LEU A 1 266 ? 9.984 11.723 -12.332 1.00 87.06 266 LEU A C 1
ATOM 1933 O O . LEU A 1 266 ? 8.938 11.671 -12.969 1.00 87.06 266 LEU A O 1
ATOM 1937 N N . GLU A 1 267 ? 11.165 11.677 -12.946 1.00 88.81 267 GLU A N 1
ATOM 1938 C CA . GLU A 1 267 ? 11.300 11.461 -14.391 1.00 88.81 267 GLU A CA 1
ATOM 1939 C C . GLU A 1 267 ? 10.860 10.050 -14.797 1.00 88.81 267 GLU A C 1
ATOM 1941 O O . GLU A 1 267 ? 10.119 9.899 -15.770 1.00 88.81 267 GLU A O 1
ATOM 1946 N N . VAL A 1 268 ? 11.222 9.032 -14.013 1.00 91.69 268 VAL A N 1
ATOM 1947 C CA . VAL A 1 268 ? 10.758 7.649 -14.212 1.00 91.69 268 VAL A CA 1
ATOM 1948 C C . VAL A 1 268 ? 9.243 7.532 -14.016 1.00 91.69 268 VAL A C 1
ATOM 1950 O O . VAL A 1 268 ? 8.589 6.842 -14.791 1.00 91.69 268 VAL A O 1
ATOM 1953 N N . MET A 1 269 ? 8.666 8.245 -13.052 1.00 90.12 269 MET A N 1
ATOM 1954 C CA . MET A 1 269 ? 7.217 8.273 -12.807 1.00 90.12 269 MET A CA 1
ATOM 1955 C C . MET A 1 269 ? 6.435 9.104 -13.845 1.00 90.12 269 MET A C 1
ATOM 1957 O O . MET A 1 269 ? 5.212 9.133 -13.802 1.00 90.12 269 MET A O 1
ATOM 1961 N N . GLY A 1 270 ? 7.114 9.821 -14.754 1.00 87.94 270 GLY A N 1
ATOM 1962 C CA . GLY A 1 270 ? 6.465 10.703 -15.739 1.00 87.94 270 GLY A CA 1
ATOM 1963 C C . GLY A 1 270 ? 6.043 12.082 -15.209 1.00 87.94 270 GLY A C 1
ATOM 1964 O O . GLY A 1 270 ? 5.326 12.824 -15.876 1.00 87.94 270 GLY A O 1
ATOM 1965 N N . LEU A 1 271 ? 6.537 12.472 -14.031 1.00 81.56 271 LEU A N 1
ATOM 1966 C CA . LEU A 1 271 ? 6.177 13.695 -13.301 1.00 81.56 271 LEU A CA 1
ATOM 1967 C C . LEU A 1 271 ? 7.188 14.845 -13.433 1.00 81.56 271 LEU A C 1
ATOM 1969 O O . LEU A 1 271 ? 6.954 15.941 -12.923 1.00 81.56 271 LEU A O 1
ATOM 1973 N N . ALA A 1 272 ? 8.312 14.647 -14.129 1.00 66.44 272 ALA A N 1
ATOM 1974 C CA . ALA A 1 272 ? 9.418 15.615 -14.175 1.00 66.44 272 ALA A CA 1
ATOM 1975 C C . ALA A 1 272 ? 9.059 17.021 -14.704 1.00 66.44 272 ALA A C 1
ATOM 1977 O O . ALA A 1 272 ? 9.784 17.975 -14.413 1.00 66.44 272 ALA A O 1
ATOM 1978 N N . GLN A 1 273 ? 7.968 17.177 -15.464 1.00 55.69 273 GLN A N 1
ATOM 1979 C CA . GLN A 1 273 ? 7.536 18.478 -15.997 1.00 55.69 273 GLN A CA 1
ATOM 1980 C C . GLN A 1 273 ? 6.568 19.245 -15.085 1.00 55.69 273 GLN A C 1
ATOM 1982 O O . GLN A 1 273 ? 6.265 20.403 -15.369 1.00 55.69 273 GLN A O 1
ATOM 1987 N N . ASN A 1 274 ? 6.103 18.643 -13.987 1.00 49.91 274 ASN A N 1
ATOM 1988 C CA . ASN A 1 274 ? 5.157 19.270 -13.072 1.00 49.91 274 ASN A CA 1
ATOM 1989 C C . ASN A 1 274 ? 5.703 19.269 -11.631 1.00 49.91 274 ASN A C 1
ATOM 1991 O O . ASN A 1 274 ? 5.381 18.379 -10.851 1.00 49.91 274 ASN A O 1
ATOM 1995 N N . PRO A 1 275 ? 6.502 20.274 -11.224 1.00 43.06 275 PRO A N 1
ATOM 1996 C CA . PRO A 1 275 ? 7.039 20.349 -9.862 1.00 43.06 275 PRO A CA 1
ATOM 1997 C C . PRO A 1 275 ? 5.957 20.571 -8.787 1.00 43.06 275 PRO A C 1
ATOM 1999 O O . PRO A 1 275 ? 6.252 20.444 -7.599 1.00 43.06 275 PRO A O 1
ATOM 2002 N N . ALA A 1 276 ? 4.724 20.905 -9.195 1.00 35.81 276 ALA A N 1
ATOM 2003 C CA . ALA A 1 276 ? 3.552 20.999 -8.329 1.00 35.81 276 ALA A CA 1
ATOM 2004 C C . ALA A 1 276 ? 2.761 19.681 -8.228 1.00 35.81 276 ALA A C 1
ATOM 2006 O O . ALA A 1 276 ? 1.896 19.593 -7.357 1.00 35.81 276 ALA A O 1
ATOM 2007 N N . ALA A 1 277 ? 3.070 18.661 -9.048 1.00 41.94 277 ALA A N 1
ATOM 2008 C CA . ALA A 1 277 ? 2.628 17.285 -8.827 1.00 41.94 277 ALA A CA 1
ATOM 2009 C C . ALA A 1 277 ? 3.360 16.773 -7.585 1.00 41.94 277 ALA A C 1
ATOM 2011 O O . ALA A 1 277 ? 4.444 16.189 -7.630 1.00 41.94 277 ALA A O 1
ATOM 2012 N N . SER A 1 278 ? 2.821 17.152 -6.431 1.00 41.44 278 SER A N 1
ATOM 2013 C CA . SER A 1 278 ? 3.319 16.717 -5.150 1.00 41.44 278 SER A CA 1
ATOM 2014 C C . SER A 1 278 ? 3.225 15.207 -5.129 1.00 41.44 278 SER A C 1
ATOM 2016 O O . SER A 1 278 ? 2.123 14.674 -5.165 1.00 41.44 278 SER A O 1
ATOM 2018 N N . VAL A 1 279 ? 4.372 14.547 -5.014 1.00 46.69 279 VAL A N 1
ATOM 2019 C CA . VAL A 1 279 ? 4.479 13.306 -4.255 1.00 46.69 279 VAL A CA 1
ATOM 2020 C C . VAL A 1 279 ? 3.639 13.503 -2.994 1.00 46.69 279 VAL A C 1
ATOM 2022 O O . VAL A 1 279 ? 4.008 14.279 -2.105 1.00 46.69 279 VAL A O 1
ATOM 2025 N N . GLN A 1 280 ? 2.426 12.957 -3.000 1.00 49.56 280 GLN A N 1
ATOM 2026 C CA . GLN A 1 280 ? 1.566 12.969 -1.838 1.00 49.56 280 GLN A CA 1
ATOM 2027 C C . GLN A 1 280 ? 1.818 11.659 -1.126 1.00 49.56 280 GLN A C 1
ATOM 2029 O O . GLN A 1 280 ? 1.500 10.591 -1.638 1.00 49.56 280 GLN A O 1
ATOM 2034 N N . PHE A 1 281 ? 2.386 11.781 0.065 1.00 50.88 281 PHE A N 1
ATOM 2035 C CA . PHE A 1 281 ? 2.403 10.712 1.043 1.00 50.88 281 PHE A CA 1
ATOM 2036 C C . PHE A 1 281 ? 0.967 10.231 1.278 1.00 50.88 281 PHE A C 1
ATOM 2038 O O . PHE A 1 281 ? 0.022 11.029 1.250 1.00 50.88 281 PHE A O 1
ATOM 2045 N N . ASP A 1 282 ? 0.797 8.945 1.564 1.00 44.81 282 ASP A N 1
ATOM 2046 C CA . ASP A 1 282 ? -0.502 8.393 1.966 1.00 44.81 282 ASP A CA 1
ATOM 2047 C C . ASP A 1 282 ? -0.934 8.864 3.381 1.00 44.81 282 ASP A C 1
ATOM 2049 O O . ASP A 1 282 ? -1.971 8.450 3.889 1.00 44.81 282 ASP A O 1
ATOM 2053 N N . GLY A 1 283 ? -0.205 9.816 3.988 1.00 44.84 283 GLY A N 1
ATOM 2054 C CA . GLY A 1 283 ? -0.568 10.492 5.235 1.00 44.84 283 GLY A CA 1
ATOM 2055 C C . GLY A 1 283 ? -0.280 12.001 5.284 1.00 44.84 283 GLY A C 1
ATOM 2056 O O . GLY A 1 283 ? 0.144 12.615 4.300 1.00 44.84 283 GLY A O 1
ATOM 2057 N N . PRO A 1 284 ? -0.534 12.643 6.442 1.00 43.97 284 PRO A N 1
ATOM 2058 C CA . PRO A 1 284 ? -0.366 14.081 6.635 1.00 43.97 284 PRO A CA 1
ATOM 2059 C C . PRO A 1 284 ? 1.057 14.552 6.308 1.00 43.97 284 PRO A C 1
ATOM 2061 O O . PRO A 1 284 ? 2.028 14.068 6.887 1.00 43.97 284 PRO A O 1
ATOM 2064 N N . LYS A 1 285 ? 1.188 15.583 5.457 1.00 48.75 285 LYS A N 1
ATOM 2065 C CA . LYS A 1 285 ? 2.486 16.196 5.085 1.00 48.75 285 LYS A CA 1
ATOM 2066 C C . LYS A 1 285 ? 3.331 16.628 6.295 1.00 48.75 285 LYS A C 1
ATOM 2068 O O . LYS A 1 285 ? 4.552 16.693 6.191 1.00 48.75 285 LYS A O 1
ATOM 2073 N N . SER A 1 286 ? 2.693 16.907 7.433 1.00 47.62 286 SER A N 1
ATOM 2074 C CA . SER A 1 286 ? 3.337 17.285 8.696 1.00 47.62 286 SER A CA 1
ATOM 2075 C C . SER A 1 286 ? 4.119 16.158 9.379 1.00 47.62 286 SER A C 1
ATOM 2077 O O . SER A 1 286 ? 4.843 16.442 10.324 1.00 47.62 286 SER A O 1
ATOM 2079 N N . LEU A 1 287 ? 3.974 14.902 8.943 1.00 49.94 287 LEU A N 1
ATOM 2080 C CA . LEU A 1 287 ? 4.667 13.756 9.541 1.00 49.94 287 LEU A CA 1
ATOM 2081 C C . LEU A 1 287 ? 6.007 13.427 8.874 1.00 49.94 287 LEU A C 1
ATOM 2083 O O . LEU A 1 287 ? 6.794 12.692 9.452 1.00 49.94 287 LEU A O 1
ATOM 2087 N N . VAL A 1 288 ? 6.294 13.974 7.689 1.00 52.94 288 VAL A N 1
ATOM 2088 C CA . VAL A 1 288 ? 7.505 13.596 6.940 1.00 52.94 288 VAL A CA 1
ATOM 2089 C C . VAL A 1 288 ? 8.718 14.437 7.332 1.00 52.94 288 VAL A C 1
ATOM 2091 O O . VAL A 1 288 ? 9.842 13.949 7.280 1.00 52.94 288 VAL A O 1
ATOM 2094 N N . LYS A 1 289 ? 8.520 15.686 7.780 1.00 52.44 289 LYS A N 1
ATOM 2095 C CA . LYS A 1 289 ? 9.579 16.545 8.343 1.00 52.44 289 LYS A CA 1
ATOM 2096 C C . LYS A 1 289 ? 9.001 17.611 9.283 1.00 52.44 289 LYS A C 1
ATOM 2098 O O . LYS A 1 289 ? 7.909 18.106 9.007 1.00 52.44 289 LYS A O 1
ATOM 2103 N N . PRO A 1 290 ? 9.747 18.068 10.312 1.00 47.06 290 PRO A N 1
ATOM 2104 C CA . PRO A 1 290 ? 11.063 17.606 10.779 1.00 47.06 290 PRO A CA 1
ATOM 2105 C C . PRO A 1 290 ? 10.983 16.665 12.001 1.00 47.06 290 PRO A C 1
ATOM 2107 O O . PRO A 1 290 ? 11.984 16.442 12.677 1.00 47.06 290 PRO A O 1
ATOM 2110 N N . THR A 1 291 ? 9.797 16.167 12.342 1.00 59.12 291 THR A N 1
ATOM 2111 C CA . THR A 1 291 ? 9.574 15.356 13.544 1.00 59.12 291 THR A CA 1
ATOM 2112 C C . THR A 1 291 ? 9.819 13.880 13.275 1.00 59.12 291 THR A C 1
ATOM 2114 O O . THR A 1 291 ? 9.561 13.411 12.176 1.00 59.12 291 THR A O 1
ATOM 2117 N N . ASP A 1 292 ? 10.275 13.148 14.289 1.00 76.12 292 ASP A N 1
ATOM 2118 C CA . ASP A 1 292 ? 10.228 11.685 14.326 1.00 76.12 292 ASP A CA 1
ATOM 2119 C C . ASP A 1 292 ? 8.747 11.245 14.332 1.00 76.12 292 ASP A C 1
ATOM 2121 O O . ASP A 1 292 ? 8.070 11.401 15.360 1.00 76.12 292 ASP A O 1
ATOM 2125 N N . PRO A 1 293 ? 8.202 10.742 13.205 1.00 75.06 293 PRO A N 1
ATOM 2126 C CA . PRO A 1 293 ? 6.779 10.443 13.118 1.00 75.06 293 PRO A CA 1
ATOM 2127 C C . PRO A 1 293 ? 6.386 9.270 14.012 1.00 75.06 293 PRO A C 1
ATOM 2129 O O . PRO A 1 293 ? 5.269 9.245 14.530 1.00 75.06 293 PRO A O 1
ATOM 2132 N N . ARG A 1 294 ? 7.304 8.324 14.248 1.00 81.94 294 ARG A N 1
ATOM 2133 C CA . ARG A 1 294 ? 7.090 7.200 15.164 1.00 81.94 294 ARG A CA 1
ATOM 2134 C C . ARG A 1 294 ? 6.892 7.708 16.584 1.00 81.94 294 ARG A C 1
ATOM 2136 O O . ARG A 1 294 ? 5.990 7.237 17.273 1.00 81.94 294 ARG A O 1
ATOM 2143 N N . ASN A 1 295 ? 7.667 8.708 17.001 1.00 83.38 295 ASN A N 1
ATOM 2144 C CA . ASN A 1 295 ? 7.487 9.338 18.306 1.00 83.38 295 ASN A CA 1
ATOM 2145 C C . ASN A 1 295 ? 6.138 10.067 18.420 1.00 83.38 295 ASN A C 1
ATOM 2147 O O . ASN A 1 295 ? 5.444 9.906 19.420 1.00 83.38 295 ASN A O 1
ATOM 2151 N N . THR A 1 296 ? 5.726 10.811 17.389 1.00 81.06 296 THR A N 1
ATOM 2152 C CA . THR A 1 296 ? 4.414 11.484 17.371 1.00 81.06 296 THR A CA 1
ATOM 2153 C C . THR A 1 296 ? 3.251 10.490 17.417 1.00 81.06 296 THR A C 1
ATOM 2155 O O . THR A 1 296 ? 2.269 10.710 18.131 1.00 81.06 296 THR A O 1
ATOM 2158 N N . ILE A 1 297 ? 3.352 9.374 16.690 1.00 80.19 297 ILE A N 1
ATOM 2159 C CA . ILE A 1 297 ? 2.352 8.300 16.719 1.00 80.19 297 ILE A CA 1
ATOM 2160 C C . ILE A 1 297 ? 2.311 7.649 18.102 1.00 80.19 297 ILE A C 1
ATOM 2162 O O . ILE A 1 297 ? 1.226 7.472 18.654 1.00 80.19 297 ILE A O 1
ATOM 2166 N N . ALA A 1 298 ? 3.473 7.341 18.684 1.00 83.44 298 ALA A N 1
ATOM 2167 C CA . ALA A 1 298 ? 3.570 6.770 20.023 1.00 83.44 298 ALA A CA 1
ATOM 2168 C C . ALA A 1 298 ? 2.936 7.686 21.082 1.00 83.44 298 ALA A C 1
ATOM 2170 O O . ALA A 1 298 ? 2.130 7.212 21.884 1.00 83.44 298 ALA A O 1
ATOM 2171 N N . GLU A 1 299 ? 3.227 8.991 21.045 1.00 85.44 299 GLU A N 1
ATOM 2172 C CA . GLU A 1 299 ? 2.610 9.988 21.931 1.00 85.44 299 GLU A CA 1
ATOM 2173 C C . GLU A 1 299 ? 1.089 10.008 21.754 1.00 85.44 299 GLU A C 1
ATOM 2175 O O . GLU A 1 299 ? 0.344 9.909 22.726 1.00 85.44 299 GLU A O 1
ATOM 2180 N N . THR A 1 300 ? 0.615 10.071 20.507 1.00 77.12 300 THR A N 1
ATOM 2181 C CA . THR A 1 300 ? -0.822 10.119 20.197 1.00 77.12 300 THR A CA 1
ATOM 2182 C C . THR A 1 300 ? -1.549 8.878 20.714 1.00 77.12 300 THR A C 1
ATOM 2184 O O . THR A 1 300 ? -2.609 8.990 21.329 1.00 77.12 300 THR A O 1
ATOM 2187 N N . MET A 1 301 ? -0.975 7.689 20.514 1.00 77.50 301 MET A N 1
ATOM 2188 C CA . MET A 1 301 ? -1.539 6.430 21.011 1.00 77.50 301 MET A CA 1
ATOM 2189 C C . MET A 1 301 ? -1.521 6.353 22.536 1.00 77.50 301 MET A C 1
ATOM 2191 O O . MET A 1 301 ? -2.491 5.885 23.134 1.00 77.50 301 MET A O 1
ATOM 2195 N N . PHE A 1 302 ? -0.468 6.858 23.179 1.00 82.44 302 PHE A N 1
ATOM 2196 C CA . PHE A 1 302 ? -0.400 6.940 24.634 1.00 82.44 302 PHE A CA 1
ATOM 2197 C C . PHE A 1 302 ? -1.470 7.885 25.199 1.00 82.44 302 PHE A C 1
ATOM 2199 O O . PHE A 1 302 ? -2.197 7.511 26.119 1.00 82.44 302 PHE A O 1
ATOM 2206 N N . VAL A 1 303 ? -1.627 9.076 24.612 1.00 76.75 303 VAL A N 1
ATOM 2207 C CA . VAL A 1 303 ? -2.669 10.040 24.995 1.00 76.75 303 VAL A CA 1
ATOM 2208 C C . VAL A 1 303 ? -4.061 9.442 24.796 1.00 76.75 303 VAL A C 1
ATOM 2210 O O . VAL A 1 303 ? -4.880 9.500 25.710 1.00 76.75 303 VAL A O 1
ATOM 2213 N N . GLN A 1 304 ? -4.323 8.799 23.655 1.00 77.62 304 GLN A N 1
ATOM 2214 C CA . GLN A 1 304 ? -5.613 8.157 23.397 1.00 77.62 304 GLN A CA 1
ATOM 2215 C C . GLN A 1 304 ? -5.908 7.035 24.397 1.00 77.62 304 GLN A C 1
ATOM 2217 O O . GLN A 1 304 ? -7.037 6.908 24.871 1.00 77.62 304 GLN A O 1
ATOM 2222 N N . LYS A 1 305 ? -4.898 6.238 24.761 1.00 80.81 305 LYS A N 1
ATOM 2223 C CA . LYS A 1 305 ? -5.032 5.223 25.806 1.00 80.81 305 LYS A CA 1
ATOM 2224 C C . LYS A 1 305 ? -5.435 5.859 27.141 1.00 80.81 305 LYS A C 1
ATOM 2226 O O . LYS A 1 305 ? -6.375 5.378 27.762 1.00 80.81 305 LYS A O 1
ATOM 2231 N N . ARG A 1 306 ? -4.801 6.966 27.546 1.00 84.12 306 ARG A N 1
ATOM 2232 C CA . ARG A 1 306 ? -5.164 7.698 28.775 1.00 84.12 306 ARG A CA 1
ATOM 2233 C C . ARG A 1 306 ? -6.575 8.278 28.737 1.00 84.12 306 ARG A C 1
ATOM 2235 O O . ARG A 1 306 ? -7.269 8.217 29.748 1.00 84.12 306 ARG A O 1
ATOM 2242 N N . ILE A 1 307 ? -7.015 8.785 27.585 1.00 74.94 307 ILE A N 1
ATOM 2243 C CA . ILE A 1 307 ? -8.402 9.224 27.380 1.00 74.94 307 ILE A CA 1
ATOM 2244 C C . ILE A 1 307 ? -9.366 8.058 27.626 1.00 74.94 307 ILE A C 1
ATOM 2246 O O . ILE A 1 307 ? -10.307 8.199 28.400 1.00 74.94 307 ILE A O 1
ATOM 2250 N N . ASN A 1 308 ? -9.099 6.894 27.030 1.00 74.19 308 ASN A N 1
ATOM 2251 C CA . ASN A 1 308 ? -9.958 5.714 27.161 1.00 74.19 308 ASN A CA 1
ATOM 2252 C C . ASN A 1 308 ? -9.956 5.123 28.584 1.00 74.19 308 ASN A C 1
ATOM 2254 O O . ASN A 1 308 ? -10.951 4.542 29.006 1.00 74.19 308 ASN A O 1
ATOM 2258 N N . GLU A 1 309 ? -8.847 5.256 29.316 1.00 85.81 309 GLU A N 1
ATOM 2259 C CA . GLU A 1 309 ? -8.723 4.839 30.720 1.00 85.81 309 GLU A CA 1
ATOM 2260 C C . GLU A 1 309 ? -9.372 5.830 31.701 1.00 85.81 309 GLU A C 1
ATOM 2262 O O . GLU A 1 309 ? -9.553 5.490 32.869 1.00 85.81 309 GLU A O 1
ATOM 2267 N N . THR A 1 310 ? -9.714 7.044 31.256 1.00 86.50 310 THR A N 1
ATOM 2268 C CA . THR A 1 310 ? -10.335 8.069 32.102 1.00 86.50 310 THR A CA 1
ATOM 2269 C C . THR A 1 310 ? -11.848 7.837 32.177 1.00 86.50 310 THR A C 1
ATOM 2271 O O . THR A 1 310 ? -12.531 7.974 31.157 1.00 86.50 310 THR A O 1
ATOM 2274 N N . PRO A 1 311 ? -12.409 7.521 33.361 1.00 92.00 311 PRO A N 1
ATOM 2275 C CA . PRO A 1 311 ? -13.846 7.319 33.513 1.00 92.00 311 PRO A CA 1
ATOM 2276 C C . PRO A 1 311 ? -14.637 8.557 33.091 1.00 92.00 311 PRO A C 1
ATOM 2278 O O . PRO A 1 311 ? -14.247 9.683 33.399 1.00 92.00 311 PRO A O 1
ATOM 2281 N N . ASP A 1 312 ? -15.740 8.334 32.377 1.00 91.81 312 ASP A N 1
ATOM 2282 C CA . ASP A 1 312 ? -16.688 9.368 31.957 1.00 91.81 312 ASP A CA 1
ATOM 2283 C C . ASP A 1 312 ? -16.065 10.553 31.193 1.00 91.81 312 ASP A C 1
ATOM 2285 O O . ASP A 1 312 ? -16.643 11.642 31.168 1.00 91.81 312 ASP A O 1
ATOM 2289 N N . TYR A 1 313 ? -14.922 10.351 30.516 1.00 80.12 313 TYR A N 1
ATOM 2290 C CA . TYR A 1 313 ? -14.197 11.403 29.785 1.00 80.12 313 TYR A CA 1
ATOM 2291 C C . TYR A 1 313 ? -15.098 12.236 28.855 1.00 80.12 313 TYR A C 1
ATOM 2293 O O . TYR A 1 313 ? -14.973 13.459 28.777 1.00 80.12 313 TYR A O 1
ATOM 2301 N N . ALA A 1 314 ? -16.047 11.585 28.174 1.00 83.81 314 ALA A N 1
ATOM 2302 C CA . ALA A 1 314 ? -16.987 12.239 27.262 1.00 83.81 314 ALA A CA 1
ATOM 2303 C C . ALA A 1 314 ? -17.961 13.211 27.958 1.00 83.81 314 ALA A C 1
ATOM 2305 O O . ALA A 1 314 ? -18.521 14.084 27.302 1.00 83.81 314 ALA A O 1
ATOM 2306 N N . THR A 1 315 ? -18.161 13.071 29.270 1.00 88.50 315 THR A N 1
ATOM 2307 C CA . THR A 1 315 ? -19.046 13.928 30.079 1.00 88.50 315 THR A CA 1
ATOM 2308 C C . THR A 1 315 ? -18.304 15.075 30.770 1.00 88.50 315 THR A C 1
ATOM 2310 O O . THR A 1 315 ? -18.940 15.985 31.304 1.00 88.50 315 THR A O 1
ATOM 2313 N N . LEU A 1 316 ? -16.965 15.048 30.755 1.00 83.81 316 LEU A N 1
ATOM 2314 C CA . LEU A 1 316 ? -16.125 16.101 31.316 1.00 83.81 316 LEU A CA 1
ATOM 2315 C C . LEU A 1 316 ? -16.292 17.417 30.548 1.00 83.81 316 LEU A C 1
ATOM 2317 O O . LEU A 1 316 ? -16.595 17.440 29.353 1.00 83.81 316 LEU A O 1
ATOM 2321 N N . THR A 1 317 ? -16.024 18.536 31.223 1.00 89.69 317 THR A N 1
ATOM 2322 C CA . THR A 1 317 ? -15.961 19.835 30.545 1.00 89.69 317 THR A CA 1
ATOM 2323 C C . THR A 1 317 ? -14.759 19.889 29.598 1.00 89.69 317 THR A C 1
ATOM 2325 O O . THR A 1 317 ? -13.754 19.210 29.809 1.00 89.69 317 THR A O 1
ATOM 2328 N N . ALA A 1 318 ? -14.801 20.753 28.579 1.00 80.31 318 ALA A N 1
ATOM 2329 C CA . ALA A 1 318 ? -13.671 20.927 27.659 1.00 80.31 318 ALA A CA 1
ATOM 2330 C C . ALA A 1 318 ? -12.364 21.341 28.373 1.00 80.31 318 ALA A C 1
ATOM 2332 O O . ALA A 1 318 ? -11.270 21.009 27.914 1.00 80.31 318 ALA A O 1
ATOM 2333 N N . ALA A 1 319 ? -12.465 22.057 29.501 1.00 84.44 319 ALA A N 1
ATOM 2334 C CA . ALA A 1 319 ? -11.310 22.419 30.319 1.00 84.44 319 ALA A CA 1
ATOM 2335 C C . ALA A 1 319 ? -10.710 21.188 31.019 1.00 84.44 319 ALA A C 1
ATOM 2337 O O . ALA A 1 319 ? -9.499 20.982 30.958 1.00 84.44 319 ALA A O 1
ATOM 2338 N N . ASP A 1 320 ? -11.550 20.334 31.605 1.00 86.62 320 ASP A N 1
ATOM 2339 C CA . ASP A 1 320 ? -11.108 19.111 32.285 1.00 86.62 320 ASP A CA 1
ATOM 2340 C C . ASP A 1 320 ? -10.552 18.076 31.296 1.00 86.62 320 ASP A C 1
ATOM 2342 O O . ASP A 1 320 ? -9.507 17.473 31.541 1.00 86.62 320 ASP A O 1
ATOM 2346 N N . GLN A 1 321 ? -11.177 17.933 30.124 1.00 79.12 321 GLN A N 1
ATOM 2347 C CA . GLN A 1 321 ? -10.661 17.107 29.026 1.00 79.12 321 GLN A CA 1
ATOM 2348 C C . GLN A 1 321 ? -9.251 17.531 28.603 1.00 79.12 321 GLN A C 1
ATOM 2350 O O . GLN A 1 321 ? -8.399 16.683 28.323 1.00 79.12 321 GLN A O 1
ATOM 2355 N N . ARG A 1 322 ? -8.989 18.843 28.579 1.00 84.62 322 ARG A N 1
ATOM 2356 C CA . ARG A 1 322 ? -7.674 19.394 28.247 1.00 84.62 322 ARG A CA 1
ATOM 2357 C C . ARG A 1 322 ? -6.639 19.097 29.327 1.00 84.62 322 ARG A C 1
ATOM 2359 O O . ARG A 1 322 ? -5.524 18.728 28.979 1.00 84.62 322 ARG A O 1
ATOM 2366 N N . ILE A 1 323 ? -7.015 19.161 30.606 1.00 88.81 323 ILE A N 1
ATOM 2367 C CA . ILE A 1 323 ? -6.140 18.765 31.722 1.00 88.81 323 ILE A CA 1
ATOM 2368 C C . ILE A 1 323 ? -5.719 17.296 31.588 1.00 88.81 323 ILE A C 1
ATOM 2370 O O . ILE A 1 323 ? -4.541 16.982 31.755 1.00 88.81 323 ILE A O 1
ATOM 2374 N N . VAL A 1 324 ? -6.650 16.401 31.242 1.00 83.00 324 VAL A N 1
ATOM 2375 C CA . VAL A 1 324 ? -6.348 14.975 31.020 1.00 83.00 324 VAL A CA 1
ATOM 2376 C C . VAL A 1 324 ? -5.359 14.793 29.864 1.00 83.00 324 VAL A C 1
ATOM 2378 O O . VAL A 1 324 ? -4.377 14.065 30.011 1.00 83.00 324 VAL A O 1
ATOM 2381 N N . ILE A 1 325 ? -5.573 15.480 28.735 1.00 78.38 325 ILE A N 1
ATOM 2382 C CA . ILE A 1 325 ? -4.668 15.425 27.574 1.00 78.38 325 ILE A CA 1
ATOM 2383 C C . ILE A 1 325 ? -3.279 15.969 27.928 1.00 78.38 325 ILE A C 1
ATOM 2385 O O . ILE A 1 325 ? -2.276 15.318 27.638 1.00 78.38 325 ILE A O 1
ATOM 2389 N N . ASP A 1 326 ? -3.204 17.142 28.559 1.00 87.31 326 ASP A N 1
ATOM 2390 C CA . ASP A 1 326 ? -1.937 17.795 28.902 1.00 87.31 326 ASP A CA 1
ATOM 2391 C C . ASP A 1 326 ? -1.149 16.966 29.931 1.00 87.31 326 ASP A C 1
ATOM 2393 O O . ASP A 1 326 ? 0.072 16.809 29.812 1.00 87.31 326 ASP A O 1
ATOM 2397 N N . LYS A 1 327 ? -1.847 16.340 30.890 1.00 92.00 327 LYS A N 1
ATOM 2398 C CA . LYS A 1 327 ? -1.241 15.367 31.800 1.00 92.00 327 LYS A CA 1
ATOM 2399 C C . LYS A 1 327 ? -0.716 14.146 31.048 1.00 92.00 327 LYS A C 1
ATOM 2401 O O . LYS A 1 327 ? 0.423 13.763 31.271 1.00 92.00 327 LYS A O 1
ATOM 2406 N N . ALA A 1 328 ? -1.494 13.557 30.141 1.00 86.56 328 ALA A N 1
ATOM 2407 C CA . ALA A 1 328 ? -1.055 12.389 29.379 1.00 86.56 328 ALA A CA 1
ATOM 2408 C C . ALA A 1 328 ? 0.188 12.678 28.517 1.00 86.56 328 ALA A C 1
ATOM 2410 O O . ALA A 1 328 ? 1.075 11.832 28.419 1.00 86.56 328 ALA A O 1
ATOM 2411 N N . LYS A 1 329 ? 0.288 13.880 27.938 1.00 84.00 329 LYS A N 1
ATOM 2412 C CA . LYS A 1 329 ? 1.491 14.332 27.219 1.00 84.00 329 LYS A CA 1
ATOM 2413 C C . LYS A 1 329 ? 2.697 14.493 28.138 1.00 84.00 329 LYS A C 1
ATOM 2415 O O . LYS A 1 329 ? 3.799 14.096 27.770 1.00 84.00 329 LYS A O 1
ATOM 2420 N N . THR A 1 330 ? 2.485 15.045 29.332 1.00 92.81 330 THR A N 1
ATOM 2421 C CA . THR A 1 330 ? 3.533 15.170 30.356 1.00 92.81 330 THR A CA 1
ATOM 2422 C C . THR A 1 330 ? 4.021 13.789 30.795 1.00 92.81 330 THR A C 1
ATOM 2424 O O . THR A 1 330 ? 5.215 13.519 30.729 1.00 92.81 330 THR A O 1
ATOM 2427 N N . ASP A 1 331 ? 3.096 12.880 31.116 1.00 92.75 331 ASP A N 1
ATOM 2428 C CA . ASP A 1 331 ? 3.398 11.495 31.483 1.00 92.75 331 ASP A CA 1
ATOM 2429 C C . ASP A 1 331 ? 4.178 10.783 30.357 1.00 92.75 331 ASP A C 1
ATOM 2431 O O . ASP A 1 331 ? 5.148 10.079 30.629 1.00 92.75 331 ASP A O 1
ATOM 2435 N N . PHE A 1 332 ? 3.810 10.991 29.082 1.00 90.56 332 PHE A N 1
ATOM 2436 C CA . PHE A 1 332 ? 4.566 10.460 27.940 1.00 90.56 332 PHE A CA 1
ATOM 2437 C C . PHE A 1 332 ? 5.982 11.043 27.863 1.00 90.56 332 PHE A C 1
ATOM 2439 O O . PHE A 1 332 ? 6.944 10.309 27.630 1.00 90.56 332 PHE A O 1
ATOM 2446 N N . ALA A 1 333 ? 6.137 12.355 28.059 1.00 91.31 333 ALA A N 1
ATOM 2447 C CA . ALA A 1 333 ? 7.440 13.015 28.046 1.00 91.31 333 ALA A CA 1
ATOM 2448 C C . ALA A 1 333 ? 8.370 12.480 29.150 1.00 91.31 333 ALA A C 1
ATOM 2450 O O . ALA A 1 333 ? 9.576 12.370 28.913 1.00 91.31 333 ALA A O 1
ATOM 2451 N N . GLU A 1 334 ? 7.811 12.076 30.292 1.00 95.75 334 GLU A N 1
ATOM 2452 C CA . GLU A 1 334 ? 8.522 11.497 31.438 1.00 95.75 334 GLU A CA 1
ATOM 2453 C C . GLU A 1 334 ? 8.856 10.002 31.288 1.00 95.75 334 GLU A C 1
ATOM 2455 O O . GLU A 1 334 ? 9.713 9.508 32.022 1.00 95.75 334 GLU A O 1
ATOM 2460 N N . LEU A 1 335 ? 8.256 9.284 30.324 1.00 92.75 335 LEU A N 1
ATOM 2461 C CA . LEU A 1 335 ? 8.605 7.883 30.057 1.00 92.75 335 LEU A CA 1
ATOM 2462 C C . LEU A 1 335 ? 10.096 7.725 29.739 1.00 92.75 335 LEU A C 1
ATOM 2464 O O . LEU A 1 335 ? 10.709 8.552 29.041 1.00 92.75 335 LEU A O 1
ATOM 2468 N N . SER A 1 336 ? 10.653 6.599 30.188 1.00 94.69 336 SER A N 1
ATOM 2469 C CA . SER A 1 336 ? 12.017 6.207 29.851 1.00 94.69 336 SER A CA 1
ATOM 2470 C C . SER A 1 336 ? 12.184 6.007 28.339 1.00 94.69 336 SER A C 1
ATOM 2472 O O . SER A 1 336 ? 11.224 5.767 27.599 1.00 94.69 336 SER A O 1
ATOM 2474 N N . ALA A 1 337 ? 13.427 6.085 27.856 1.00 88.56 337 ALA A N 1
ATOM 2475 C CA . ALA A 1 337 ? 13.726 5.840 26.445 1.00 88.56 337 ALA A CA 1
ATOM 2476 C C . ALA A 1 337 ? 13.295 4.430 25.997 1.00 88.56 337 ALA A C 1
ATOM 2478 O O . ALA A 1 337 ? 12.794 4.269 24.889 1.00 88.56 337 ALA A O 1
ATOM 2479 N N . GLU A 1 338 ? 13.434 3.429 26.871 1.00 90.88 338 GLU A N 1
ATOM 2480 C CA . GLU A 1 338 ? 13.035 2.046 26.592 1.00 90.88 338 GLU A CA 1
ATOM 2481 C C . GLU A 1 338 ? 11.509 1.893 26.467 1.00 90.88 338 GLU A C 1
ATOM 2483 O O . GLU A 1 338 ? 11.021 1.201 25.576 1.00 90.88 338 GLU A O 1
ATOM 2488 N N . GLU A 1 339 ? 10.730 2.564 27.318 1.00 90.56 339 GLU A N 1
ATOM 2489 C CA . GLU A 1 339 ? 9.264 2.537 27.233 1.00 90.56 339 GLU A CA 1
ATOM 2490 C C . GLU A 1 339 ? 8.749 3.248 25.982 1.00 90.56 339 GLU A C 1
ATOM 2492 O O . GLU A 1 339 ? 7.850 2.740 25.308 1.00 90.56 339 GLU A O 1
ATOM 2497 N N . LYS A 1 340 ? 9.346 4.394 25.632 1.00 89.25 340 LYS A N 1
ATOM 2498 C CA . LYS A 1 340 ? 9.037 5.098 24.379 1.00 89.25 340 LYS A CA 1
ATOM 2499 C C . LYS A 1 340 ? 9.329 4.217 23.171 1.00 89.25 340 LYS A C 1
ATOM 2501 O O . LYS A 1 340 ? 8.502 4.143 22.267 1.00 89.25 340 LYS A O 1
ATOM 2506 N N . GLU A 1 341 ? 10.449 3.502 23.184 1.00 87.31 341 GLU A N 1
ATOM 2507 C CA . GLU A 1 341 ? 10.806 2.557 22.128 1.00 87.31 341 GLU A CA 1
ATOM 2508 C C . GLU A 1 341 ? 9.770 1.434 21.978 1.00 87.31 341 GLU A C 1
ATOM 2510 O O . GLU A 1 341 ? 9.285 1.168 20.877 1.00 87.31 341 GLU A O 1
ATOM 2515 N N . LYS A 1 342 ? 9.361 0.815 23.093 1.00 85.00 342 LYS A N 1
ATOM 2516 C CA . LYS A 1 342 ? 8.319 -0.225 23.092 1.00 85.00 342 LYS A CA 1
ATOM 2517 C C . LYS A 1 342 ? 6.996 0.295 22.525 1.00 85.00 342 LYS A C 1
ATOM 2519 O O . LYS A 1 342 ? 6.309 -0.432 21.812 1.00 85.00 342 LYS A O 1
ATOM 2524 N N . LEU A 1 343 ? 6.639 1.550 22.807 1.00 83.69 343 LEU A N 1
ATOM 2525 C CA . LEU A 1 343 ? 5.433 2.174 22.258 1.00 83.69 343 LEU A CA 1
ATOM 2526 C C . LEU A 1 343 ? 5.553 2.454 20.754 1.00 83.69 343 LEU A C 1
ATOM 2528 O O . LEU A 1 343 ? 4.619 2.121 20.021 1.00 83.69 343 LEU A O 1
ATOM 2532 N N . LYS A 1 344 ? 6.687 3.000 20.290 1.00 83.81 344 LYS A N 1
ATOM 2533 C CA . LYS A 1 344 ? 6.970 3.299 18.869 1.00 83.81 344 LYS A CA 1
ATOM 2534 C C . LYS A 1 344 ? 6.803 2.086 17.952 1.00 83.81 344 LYS A C 1
ATOM 2536 O O . LYS A 1 344 ? 6.286 2.230 16.841 1.00 83.81 344 LYS A O 1
ATOM 2541 N N . HIS A 1 345 ? 7.207 0.913 18.435 1.00 80.94 345 HIS A N 1
ATOM 2542 C CA . HIS A 1 345 ? 7.172 -0.349 17.689 1.00 80.94 345 HIS A CA 1
ATOM 2543 C C . HIS A 1 345 ? 6.047 -1.295 18.130 1.00 80.94 345 HIS A C 1
ATOM 2545 O O . HIS A 1 345 ? 6.022 -2.460 17.734 1.00 80.94 345 HIS A O 1
ATOM 2551 N N . SER A 1 346 ? 5.096 -0.814 18.936 1.00 76.44 346 SER A N 1
ATOM 2552 C CA . SER A 1 346 ? 3.931 -1.613 19.323 1.00 76.44 346 SER A CA 1
ATOM 2553 C C . SER A 1 346 ? 3.057 -1.954 18.102 1.00 76.44 346 SER A C 1
ATOM 2555 O O . SER A 1 346 ? 2.975 -1.148 17.170 1.00 76.44 346 SER A O 1
ATOM 2557 N N . PRO A 1 347 ? 2.329 -3.091 18.097 1.00 74.06 347 PRO A N 1
ATOM 2558 C CA . PRO A 1 347 ? 1.431 -3.449 16.993 1.00 74.06 347 PRO A CA 1
ATOM 2559 C C . PRO A 1 347 ? 0.426 -2.345 16.638 1.00 74.06 347 PRO A C 1
ATOM 2561 O O . PRO A 1 347 ? 0.149 -2.104 15.465 1.00 74.06 347 PRO A O 1
ATOM 2564 N N . LEU A 1 348 ? -0.075 -1.622 17.646 1.00 66.56 348 LEU A N 1
ATOM 2565 C CA . LEU A 1 348 ? -0.993 -0.502 17.452 1.00 66.56 348 LEU A CA 1
ATOM 2566 C C . LEU A 1 348 ? -0.310 0.699 16.780 1.00 66.56 348 LEU A C 1
ATOM 2568 O O . LEU A 1 348 ? -0.888 1.292 15.871 1.00 66.56 348 LEU A O 1
ATOM 2572 N N . ALA A 1 349 ? 0.914 1.043 17.192 1.00 71.38 349 ALA A N 1
ATOM 2573 C CA . ALA A 1 349 ? 1.683 2.114 16.563 1.00 71.38 349 ALA A CA 1
ATOM 2574 C C . ALA A 1 349 ? 2.078 1.759 15.123 1.00 71.38 349 ALA A C 1
ATOM 2576 O O . ALA A 1 349 ? 1.965 2.612 14.249 1.00 71.38 349 ALA A O 1
ATOM 2577 N N . ASN A 1 350 ? 2.448 0.502 14.851 1.00 71.12 350 ASN A N 1
ATOM 2578 C CA . ASN A 1 350 ? 2.692 0.007 13.492 1.00 71.12 350 ASN A CA 1
ATOM 2579 C C . ASN A 1 350 ? 1.430 0.121 12.622 1.00 71.12 350 ASN A C 1
ATOM 2581 O O . ASN A 1 350 ? 1.491 0.639 11.511 1.00 71.12 350 ASN A O 1
ATOM 2585 N N . ALA A 1 351 ? 0.269 -0.289 13.142 1.00 66.62 351 ALA A N 1
ATOM 2586 C CA . ALA A 1 351 ? -0.998 -0.172 12.423 1.00 66.62 351 ALA A CA 1
ATOM 2587 C C . ALA A 1 351 ? -1.400 1.293 12.170 1.00 66.62 351 ALA A C 1
ATOM 2589 O O . ALA A 1 351 ? -1.929 1.619 11.108 1.00 66.62 351 ALA A O 1
ATOM 2590 N N . ALA A 1 352 ? -1.153 2.189 13.130 1.00 66.75 352 ALA A N 1
ATOM 2591 C CA . ALA A 1 352 ? -1.384 3.620 12.963 1.00 66.75 352 ALA A CA 1
ATOM 2592 C C . ALA A 1 352 ? -0.415 4.240 11.941 1.00 66.75 352 ALA A C 1
ATOM 2594 O O . ALA A 1 352 ? -0.852 5.016 11.096 1.00 66.75 352 ALA A O 1
ATOM 2595 N N . ALA A 1 353 ? 0.865 3.861 11.974 1.00 72.38 353 ALA A N 1
ATOM 2596 C CA . ALA A 1 353 ? 1.875 4.278 11.005 1.00 72.38 353 ALA A CA 1
ATOM 2597 C C . ALA A 1 353 ? 1.484 3.865 9.578 1.00 72.38 353 ALA A C 1
ATOM 2599 O O . ALA A 1 353 ? 1.424 4.722 8.698 1.00 72.38 353 ALA A O 1
ATOM 2600 N N . ALA A 1 354 ? 1.078 2.606 9.385 1.00 68.06 354 ALA A N 1
ATOM 2601 C CA . ALA A 1 354 ? 0.616 2.103 8.093 1.00 68.06 354 ALA A CA 1
ATOM 2602 C C . ALA A 1 354 ? -0.610 2.875 7.566 1.00 68.06 354 ALA A C 1
ATOM 2604 O O . ALA A 1 354 ? -0.653 3.250 6.397 1.00 68.06 354 ALA A O 1
ATOM 2605 N N . LYS A 1 355 ? -1.584 3.202 8.433 1.00 64.62 355 LYS A N 1
ATOM 2606 C CA . LYS A 1 355 ? -2.743 4.048 8.069 1.00 64.62 355 LYS A CA 1
ATOM 2607 C C . LYS A 1 355 ? -2.361 5.473 7.665 1.00 64.62 355 LYS A C 1
ATOM 2609 O O . LYS A 1 355 ? -3.138 6.135 6.987 1.00 64.62 355 LYS A O 1
ATOM 2614 N N . LEU A 1 356 ? -1.202 5.948 8.112 1.00 65.44 356 LEU A N 1
ATOM 2615 C CA . LEU A 1 356 ? -0.634 7.251 7.771 1.00 65.44 356 LEU A CA 1
ATOM 2616 C C . LEU A 1 356 ? 0.368 7.142 6.609 1.00 65.44 356 LEU A C 1
ATOM 2618 O O . LEU A 1 356 ? 1.133 8.075 6.376 1.00 65.44 356 LEU A O 1
ATOM 2622 N N . GLY A 1 357 ? 0.403 6.009 5.902 1.00 69.31 357 GLY A N 1
ATOM 2623 C CA . GLY A 1 357 ? 1.288 5.799 4.760 1.00 69.31 357 GLY A CA 1
ATOM 2624 C C . GLY A 1 357 ? 2.762 5.601 5.112 1.00 69.31 357 GLY A C 1
ATOM 2625 O O . GLY A 1 357 ? 3.592 5.606 4.207 1.00 69.31 357 GLY A O 1
ATOM 2626 N N . LEU A 1 358 ? 3.097 5.453 6.399 1.00 78.38 358 LEU A N 1
ATOM 2627 C CA . LEU A 1 358 ? 4.435 5.099 6.865 1.00 78.38 358 LEU A CA 1
ATOM 2628 C C . LEU A 1 358 ? 4.531 3.576 6.882 1.00 78.38 358 LEU A C 1
ATOM 2630 O O . LEU A 1 358 ? 4.017 2.918 7.789 1.00 78.38 358 LEU A O 1
ATOM 2634 N N . ASP A 1 359 ? 5.157 3.030 5.851 1.00 76.00 359 ASP A N 1
ATOM 2635 C CA . ASP A 1 359 ? 5.145 1.606 5.564 1.00 76.00 359 ASP A CA 1
ATOM 2636 C C . ASP A 1 359 ? 6.569 1.103 5.309 1.00 76.00 359 ASP A C 1
ATOM 2638 O O . ASP A 1 359 ? 7.130 1.219 4.219 1.00 76.00 359 ASP A O 1
ATOM 2642 N N . GLU A 1 360 ? 7.166 0.516 6.345 1.00 81.44 360 GLU A N 1
ATOM 2643 C CA . GLU A 1 360 ? 8.466 -0.165 6.260 1.00 81.44 360 GLU A CA 1
ATOM 2644 C C . GLU A 1 360 ? 8.403 -1.403 5.348 1.00 81.44 360 GLU A C 1
ATOM 2646 O O . GLU A 1 360 ? 9.425 -1.870 4.849 1.00 81.44 360 GLU A O 1
ATOM 2651 N N . SER A 1 361 ? 7.194 -1.902 5.075 1.00 78.31 361 SER A N 1
ATOM 2652 C CA . SER A 1 361 ? 6.903 -2.999 4.154 1.00 78.31 361 SER A CA 1
ATOM 2653 C C . SER A 1 361 ? 6.357 -2.537 2.799 1.00 78.31 361 SER A C 1
ATOM 2655 O O . SER A 1 361 ? 5.804 -3.357 2.070 1.00 78.31 361 SER A O 1
ATOM 2657 N N . ALA A 1 362 ? 6.547 -1.262 2.437 1.00 81.12 362 ALA A N 1
ATOM 2658 C CA . ALA A 1 362 ? 6.036 -0.673 1.203 1.00 81.12 362 ALA A CA 1
ATOM 2659 C C . ALA A 1 362 ? 6.288 -1.543 -0.047 1.00 81.12 362 ALA A C 1
ATOM 2661 O O . ALA A 1 362 ? 7.381 -2.073 -0.268 1.00 81.12 362 ALA A O 1
ATOM 2662 N N . MET A 1 363 ? 5.276 -1.640 -0.916 1.00 82.12 363 MET A N 1
ATOM 2663 C CA . MET A 1 363 ? 5.324 -2.432 -2.156 1.00 82.12 363 MET A CA 1
ATOM 2664 C C . MET A 1 363 ? 4.867 -1.643 -3.402 1.00 82.12 363 MET A C 1
ATOM 2666 O O . MET A 1 363 ? 3.956 -2.105 -4.100 1.00 82.12 363 MET A O 1
ATOM 2670 N N . PRO A 1 364 ? 5.494 -0.490 -3.718 1.00 87.38 364 PRO A N 1
ATOM 2671 C CA . PRO A 1 364 ? 5.137 0.352 -4.862 1.00 87.38 364 PRO A CA 1
ATOM 2672 C C . PRO A 1 364 ? 5.036 -0.447 -6.164 1.00 87.38 364 PRO A C 1
ATOM 2674 O O . PRO A 1 364 ? 5.856 -1.322 -6.437 1.00 87.38 364 PRO A O 1
ATOM 2677 N N . GLY A 1 365 ? 4.019 -0.168 -6.971 1.00 89.25 365 GLY A N 1
ATOM 2678 C CA . GLY A 1 365 ? 3.847 -0.724 -8.308 1.00 89.25 365 GLY A CA 1
ATOM 2679 C C . GLY A 1 365 ? 4.789 -0.099 -9.340 1.00 89.25 365 GLY A C 1
ATOM 2680 O O . GLY A 1 365 ? 5.489 0.873 -9.075 1.00 89.25 365 GLY A O 1
ATOM 2681 N N . VAL A 1 366 ? 4.797 -0.649 -10.559 1.00 93.62 366 VAL A N 1
ATOM 2682 C CA . VAL A 1 366 ? 5.543 -0.059 -11.686 1.00 93.62 366 VAL A CA 1
ATOM 2683 C C . VAL A 1 366 ? 5.050 1.364 -11.952 1.00 93.62 366 VAL A C 1
ATOM 2685 O O . VAL A 1 366 ? 3.852 1.566 -12.162 1.00 93.62 366 VAL A O 1
ATOM 2688 N N . GLY A 1 367 ? 5.979 2.322 -11.976 1.00 91.00 367 GLY A N 1
ATOM 2689 C CA . GLY A 1 367 ? 5.670 3.743 -12.135 1.00 91.00 367 GLY A CA 1
ATOM 2690 C C . GLY A 1 367 ? 5.406 4.503 -10.836 1.00 91.00 367 GLY A C 1
ATOM 2691 O O . GLY A 1 367 ? 5.185 5.709 -10.872 1.00 91.00 367 GLY A O 1
ATOM 2692 N N . GLU A 1 368 ? 5.447 3.818 -9.696 1.00 91.69 368 GLU A N 1
ATOM 2693 C CA . GLU A 1 368 ? 5.515 4.419 -8.364 1.00 91.69 368 GLU A CA 1
ATOM 2694 C C . GLU A 1 368 ? 6.974 4.406 -7.874 1.00 91.69 368 GLU A C 1
ATOM 2696 O O . GLU A 1 368 ? 7.861 3.842 -8.523 1.00 91.69 368 GLU A O 1
ATOM 2701 N N . ALA A 1 369 ? 7.255 5.025 -6.732 1.00 92.31 369 ALA A N 1
ATOM 2702 C CA . ALA A 1 369 ? 8.582 5.031 -6.136 1.00 92.31 369 ALA A CA 1
ATOM 2703 C C . ALA A 1 369 ? 8.545 4.74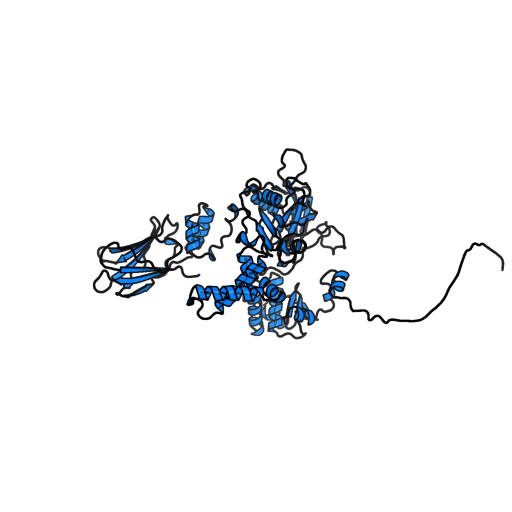2 -4.638 1.00 92.31 369 ALA A C 1
ATOM 2705 O O . ALA A 1 369 ? 7.566 5.002 -3.944 1.00 92.31 369 ALA A O 1
ATOM 2706 N N . TYR A 1 370 ? 9.654 4.211 -4.143 1.00 92.69 370 TYR A N 1
ATOM 2707 C CA . TYR A 1 370 ? 9.986 4.302 -2.735 1.00 92.69 370 TYR A CA 1
ATOM 2708 C C . TYR A 1 370 ? 10.533 5.693 -2.437 1.00 92.69 370 TYR A C 1
ATOM 2710 O O . TYR A 1 370 ? 11.378 6.183 -3.195 1.00 92.69 370 TYR A O 1
ATOM 2718 N N . SER A 1 371 ? 10.190 6.247 -1.276 1.00 90.06 371 SER A N 1
ATOM 2719 C CA . SER A 1 371 ? 11.102 7.154 -0.585 1.00 90.06 371 SER A CA 1
ATOM 2720 C C . SER A 1 371 ? 11.327 6.755 0.859 1.00 90.06 371 SER A C 1
ATOM 2722 O O . SER A 1 371 ? 10.452 6.216 1.530 1.00 90.06 371 SER A O 1
ATOM 2724 N N . ILE A 1 372 ? 12.548 6.985 1.330 1.00 88.62 372 ILE A N 1
ATOM 2725 C CA . ILE A 1 372 ? 12.928 6.832 2.730 1.00 88.62 372 ILE A CA 1
ATOM 2726 C C . ILE A 1 372 ? 13.452 8.162 3.240 1.00 88.62 372 ILE A C 1
ATOM 2728 O O . ILE A 1 372 ? 14.211 8.846 2.551 1.00 88.62 372 ILE A O 1
ATOM 2732 N N . HIS A 1 373 ? 13.035 8.521 4.448 1.00 86.06 373 HIS A N 1
ATOM 2733 C CA . HIS A 1 373 ? 13.390 9.778 5.092 1.00 86.06 373 HIS A CA 1
ATOM 2734 C C . HIS A 1 373 ? 13.993 9.487 6.461 1.00 86.06 373 HIS A C 1
ATOM 2736 O O . HIS A 1 373 ? 13.528 8.604 7.187 1.00 86.06 373 HIS A O 1
ATOM 2742 N N . ARG A 1 374 ? 15.037 10.239 6.814 1.00 85.06 374 ARG A N 1
ATOM 2743 C CA . ARG A 1 374 ? 15.640 10.204 8.151 1.00 85.06 374 ARG A CA 1
ATOM 2744 C C . ARG A 1 374 ? 14.665 10.778 9.186 1.00 85.06 374 ARG A C 1
ATOM 2746 O O . ARG A 1 374 ? 13.985 11.768 8.917 1.00 85.06 374 ARG A O 1
ATOM 2753 N N . ALA A 1 375 ? 14.656 10.213 10.393 1.00 78.25 375 ALA A N 1
ATOM 2754 C CA . ALA A 1 375 ? 14.061 10.879 11.548 1.00 78.25 375 ALA A CA 1
ATOM 2755 C C . ALA A 1 375 ? 14.991 11.988 12.071 1.00 78.25 375 ALA A C 1
ATOM 2757 O O . ALA A 1 375 ? 16.145 11.740 12.422 1.00 78.25 375 ALA A O 1
ATOM 2758 N N . GLY A 1 376 ? 14.480 13.219 12.148 1.00 71.75 376 GLY A N 1
ATOM 2759 C CA . GLY A 1 376 ? 15.229 14.377 12.642 1.00 71.75 376 GLY A CA 1
ATOM 2760 C C . GLY A 1 376 ? 16.195 14.997 11.622 1.00 71.75 376 GLY A C 1
ATOM 2761 O O . GLY A 1 376 ? 16.124 14.743 10.421 1.00 71.75 376 GLY A O 1
ATOM 2762 N N . ALA A 1 377 ? 17.079 15.878 12.103 1.00 69.69 377 ALA A N 1
ATOM 2763 C CA . ALA A 1 377 ? 18.019 16.608 11.251 1.00 69.69 377 ALA A CA 1
ATOM 2764 C C . ALA A 1 377 ? 19.152 15.698 10.751 1.00 69.69 377 ALA A C 1
ATOM 2766 O O . ALA A 1 377 ? 19.750 14.956 11.532 1.00 69.69 377 ALA A O 1
ATOM 2767 N N . ALA A 1 378 ? 19.480 15.784 9.459 1.00 70.56 378 ALA A N 1
ATOM 2768 C CA . ALA A 1 378 ? 20.654 15.107 8.922 1.00 70.56 378 ALA A CA 1
ATOM 2769 C C . ALA A 1 378 ? 21.949 15.780 9.416 1.00 70.56 378 ALA A C 1
ATOM 2771 O O . ALA A 1 378 ? 22.014 17.013 9.490 1.00 70.56 378 ALA A O 1
ATOM 2772 N N . PRO A 1 379 ? 22.997 14.999 9.730 1.00 73.31 379 PRO A N 1
ATOM 2773 C CA . PRO A 1 379 ? 24.345 15.525 9.897 1.00 73.31 379 PRO A CA 1
ATOM 2774 C C . PRO A 1 379 ? 24.805 16.306 8.659 1.00 73.31 379 PRO A C 1
ATOM 2776 O O . PRO A 1 379 ? 24.354 16.063 7.537 1.00 73.31 379 PRO A O 1
ATOM 2779 N N . ALA A 1 380 ? 25.737 17.243 8.850 1.00 72.31 380 ALA A N 1
ATOM 2780 C CA . ALA A 1 380 ? 26.318 17.982 7.735 1.00 72.31 380 ALA A CA 1
ATOM 2781 C C . ALA A 1 380 ? 26.953 17.007 6.723 1.00 72.31 380 ALA A C 1
ATOM 2783 O O . ALA A 1 380 ? 27.818 16.215 7.096 1.00 72.31 380 ALA A O 1
ATOM 2784 N N . ASN A 1 381 ? 26.557 17.115 5.450 1.00 69.81 381 ASN A N 1
ATOM 2785 C CA . ASN A 1 381 ? 26.984 16.270 4.320 1.00 69.81 381 ASN A CA 1
ATOM 2786 C C . ASN A 1 381 ? 26.353 14.867 4.231 1.00 69.81 381 ASN A C 1
ATOM 2788 O O . ASN A 1 381 ? 26.841 14.040 3.464 1.00 69.81 381 ASN A O 1
ATOM 2792 N N . GLU A 1 382 ? 25.265 14.595 4.953 1.00 72.75 382 GLU A N 1
ATOM 2793 C CA . GLU A 1 382 ? 24.465 13.383 4.752 1.00 72.75 382 GLU A CA 1
ATOM 2794 C C . GLU A 1 382 ? 23.166 13.670 3.992 1.00 72.75 382 GLU A C 1
ATOM 2796 O O . GLU A 1 382 ? 22.613 14.770 4.043 1.00 72.75 382 GLU A O 1
ATOM 2801 N N . PHE A 1 383 ? 22.660 12.661 3.280 1.00 72.31 383 PHE A N 1
ATOM 2802 C CA . PHE A 1 383 ? 21.378 12.759 2.592 1.00 72.31 383 PHE A CA 1
ATOM 2803 C C . PHE A 1 383 ? 20.225 12.737 3.607 1.00 72.31 383 PHE A C 1
ATOM 2805 O O . PHE A 1 383 ? 20.196 11.924 4.529 1.00 72.31 383 PHE A O 1
ATOM 2812 N N . GLU A 1 384 ? 19.242 13.620 3.426 1.00 78.75 384 GLU A N 1
ATOM 2813 C CA . GLU A 1 384 ? 18.021 13.639 4.248 1.00 78.75 384 GLU A CA 1
ATOM 2814 C C . GLU A 1 384 ? 16.980 12.609 3.790 1.00 78.75 384 GLU A C 1
ATOM 2816 O O . GLU A 1 384 ? 16.070 12.266 4.546 1.00 78.75 384 GLU A O 1
ATOM 2821 N N . TYR A 1 385 ? 17.085 12.165 2.539 1.00 85.81 385 TYR A N 1
ATOM 2822 C CA . TYR A 1 385 ? 16.157 11.241 1.904 1.00 85.81 385 TYR A CA 1
ATOM 2823 C C . TYR A 1 385 ? 16.823 10.469 0.764 1.00 85.81 385 TYR A C 1
ATOM 2825 O O . TYR A 1 385 ? 17.824 10.917 0.201 1.00 85.81 385 TYR A O 1
ATOM 2833 N N . HIS A 1 386 ? 16.209 9.355 0.372 1.00 90.38 386 HIS A N 1
ATOM 2834 C CA . HIS A 1 386 ? 16.491 8.651 -0.880 1.00 90.38 386 HIS A CA 1
ATOM 2835 C C . HIS A 1 386 ? 15.191 8.274 -1.584 1.00 90.38 386 HIS A C 1
ATOM 2837 O O . HIS A 1 386 ? 14.204 7.973 -0.917 1.00 90.38 386 HIS A O 1
ATOM 2843 N N . TYR A 1 387 ? 15.203 8.301 -2.918 1.00 91.25 387 TYR A N 1
ATOM 2844 C CA . TYR A 1 387 ? 14.069 7.950 -3.773 1.00 91.25 387 TYR A CA 1
ATOM 2845 C C . TYR A 1 387 ? 14.494 6.890 -4.789 1.00 91.25 387 TYR A C 1
ATOM 2847 O O . TYR A 1 387 ? 15.569 6.999 -5.385 1.00 91.25 387 TYR A O 1
ATOM 2855 N N . ALA A 1 388 ? 13.626 5.910 -5.031 1.00 93.44 388 ALA A N 1
ATOM 2856 C CA . ALA A 1 388 ? 13.868 4.840 -5.990 1.00 93.44 388 ALA A CA 1
ATOM 2857 C C . ALA A 1 388 ? 12.578 4.446 -6.717 1.00 93.44 388 ALA A C 1
ATOM 2859 O O . ALA A 1 388 ? 11.683 3.839 -6.130 1.00 93.44 388 ALA A O 1
ATOM 2860 N N . ALA A 1 389 ? 12.478 4.792 -8.002 1.00 95.12 389 ALA A N 1
ATOM 2861 C CA . ALA A 1 389 ? 11.294 4.503 -8.808 1.00 95.12 389 ALA A CA 1
ATOM 2862 C C . ALA A 1 389 ? 11.292 3.062 -9.315 1.00 95.12 389 ALA A C 1
ATOM 2864 O O . ALA A 1 389 ? 12.306 2.582 -9.818 1.00 95.12 389 ALA A O 1
ATOM 2865 N N . VAL A 1 390 ? 10.151 2.385 -9.215 1.00 96.75 390 VAL A N 1
ATOM 2866 C CA . VAL A 1 390 ? 9.966 0.994 -9.631 1.00 96.75 390 VAL A CA 1
ATOM 2867 C C . VAL A 1 390 ? 9.709 0.921 -11.132 1.00 96.75 390 VAL A C 1
ATOM 2869 O O . VAL A 1 390 ? 8.751 1.496 -11.649 1.00 96.75 390 VAL A O 1
ATOM 2872 N N . ILE A 1 391 ? 10.538 0.144 -11.825 1.00 97.12 391 ILE A N 1
ATOM 2873 C CA . ILE A 1 391 ? 10.436 -0.103 -13.265 1.00 97.12 391 ILE A CA 1
ATOM 2874 C C . ILE A 1 391 ? 9.972 -1.523 -13.609 1.00 97.12 391 ILE A C 1
ATOM 2876 O O . ILE A 1 391 ? 9.425 -1.699 -14.688 1.00 97.12 391 ILE A O 1
ATOM 2880 N N . LEU A 1 392 ? 10.122 -2.517 -12.719 1.00 96.56 392 LEU A N 1
ATOM 2881 C CA . LEU A 1 392 ? 9.508 -3.854 -12.842 1.00 96.56 392 LEU A CA 1
ATOM 2882 C C . LEU A 1 392 ? 8.991 -4.348 -11.480 1.00 96.56 392 LEU A C 1
ATOM 2884 O O . LEU A 1 392 ? 9.556 -4.011 -10.442 1.00 96.56 392 LEU A O 1
ATOM 2888 N N . ALA A 1 393 ? 7.974 -5.214 -11.490 1.00 94.38 393 ALA A N 1
ATOM 2889 C CA . ALA A 1 393 ? 7.410 -5.829 -10.282 1.00 94.38 393 ALA A CA 1
ATOM 2890 C C . ALA A 1 393 ? 7.135 -7.343 -10.465 1.00 94.38 393 ALA A C 1
ATOM 2892 O O . ALA A 1 393 ? 5.978 -7.738 -10.619 1.00 94.38 393 ALA A O 1
ATOM 2893 N N . PRO A 1 394 ? 8.172 -8.202 -10.511 1.00 89.31 394 PRO A N 1
ATOM 2894 C CA . PRO A 1 394 ? 8.008 -9.657 -10.590 1.00 89.31 394 PRO A CA 1
ATOM 2895 C C . PRO A 1 394 ? 7.494 -10.227 -9.256 1.00 89.31 394 PRO A C 1
ATOM 2897 O O . PRO A 1 394 ? 8.231 -10.332 -8.277 1.00 89.31 394 PRO A O 1
ATOM 2900 N N . GLY A 1 395 ? 6.214 -10.603 -9.206 1.00 85.81 395 GLY A N 1
ATOM 2901 C CA . GLY A 1 395 ? 5.584 -11.097 -7.980 1.00 85.81 395 GLY A CA 1
ATOM 2902 C C . GLY A 1 395 ? 5.654 -10.073 -6.837 1.00 85.81 395 GLY A C 1
ATOM 2903 O O . GLY A 1 395 ? 5.139 -8.957 -6.946 1.00 85.81 395 GLY A O 1
ATOM 2904 N N . GLN A 1 396 ? 6.284 -10.453 -5.722 1.00 83.56 396 GLN A N 1
ATOM 2905 C CA . GLN A 1 396 ? 6.474 -9.564 -4.568 1.00 83.56 396 GLN A CA 1
ATOM 2906 C C . GLN A 1 396 ? 7.769 -8.741 -4.626 1.00 83.56 396 GLN A C 1
ATOM 2908 O O . GLN A 1 396 ? 7.923 -7.812 -3.839 1.00 83.56 396 GLN A O 1
ATOM 2913 N N . ASP A 1 397 ? 8.672 -9.029 -5.561 1.00 88.19 397 ASP A N 1
ATOM 2914 C CA . ASP A 1 397 ? 9.915 -8.278 -5.709 1.00 88.19 397 ASP A CA 1
ATOM 2915 C C . ASP A 1 397 ? 9.680 -7.006 -6.547 1.00 88.19 397 ASP A C 1
ATOM 2917 O O . ASP A 1 397 ? 8.733 -6.910 -7.338 1.00 88.19 397 ASP A O 1
ATOM 2921 N N . ARG A 1 398 ? 10.532 -5.998 -6.359 1.00 93.62 398 ARG A N 1
ATOM 2922 C CA . ARG A 1 398 ? 10.508 -4.707 -7.056 1.00 93.62 398 ARG A CA 1
ATOM 2923 C C . ARG A 1 398 ? 11.882 -4.407 -7.612 1.00 93.62 398 ARG A C 1
ATOM 2925 O O . ARG A 1 398 ? 12.863 -4.445 -6.878 1.00 93.62 398 ARG A O 1
ATOM 2932 N N . VAL A 1 399 ? 11.954 -4.091 -8.901 1.00 96.06 399 VAL A N 1
ATOM 2933 C CA . VAL A 1 399 ? 13.182 -3.591 -9.520 1.00 96.06 399 VAL A CA 1
ATOM 2934 C C . VAL A 1 399 ? 13.061 -2.091 -9.697 1.00 96.06 399 VAL A C 1
ATOM 2936 O O . VAL A 1 399 ? 12.128 -1.622 -10.351 1.00 96.06 399 VAL A O 1
ATOM 2939 N N . THR A 1 400 ? 14.001 -1.352 -9.130 1.00 96.50 400 THR A N 1
ATOM 2940 C CA . THR A 1 400 ? 14.065 0.103 -9.195 1.00 96.50 400 THR A CA 1
ATOM 2941 C C . THR A 1 400 ? 15.030 0.572 -10.276 1.00 96.50 400 THR A C 1
ATOM 2943 O O . THR A 1 400 ? 15.917 -0.168 -10.698 1.00 96.50 400 THR A O 1
ATOM 2946 N N . LEU A 1 401 ? 14.859 1.813 -10.725 1.00 94.88 401 LEU A N 1
ATOM 2947 C CA . LEU A 1 401 ? 15.858 2.574 -11.464 1.00 94.88 401 LEU A CA 1
ATOM 2948 C C . LEU A 1 401 ? 16.250 3.792 -10.627 1.00 94.88 401 LEU A C 1
ATOM 2950 O O . LEU A 1 401 ? 15.432 4.667 -10.345 1.00 94.88 401 LEU A O 1
ATOM 2954 N N . GLU A 1 402 ? 17.511 3.832 -10.223 1.00 91.62 402 GLU A N 1
ATOM 2955 C CA . GLU A 1 402 ? 18.060 4.790 -9.268 1.00 91.62 402 GLU A CA 1
ATOM 2956 C C . GLU A 1 402 ? 19.234 5.554 -9.863 1.00 91.62 402 GLU A C 1
ATOM 2958 O O . GLU A 1 402 ? 19.850 5.112 -10.831 1.00 91.62 402 GLU A O 1
ATOM 2963 N N . ASN A 1 403 ? 19.592 6.682 -9.250 1.00 86.75 403 ASN A N 1
ATOM 2964 C CA . ASN A 1 403 ? 20.831 7.389 -9.554 1.00 86.75 403 ASN A CA 1
ATOM 2965 C C . ASN A 1 403 ? 21.772 7.386 -8.346 1.00 86.75 403 ASN A C 1
ATOM 2967 O O . ASN A 1 403 ? 21.319 7.494 -7.210 1.00 86.75 403 ASN A O 1
ATOM 2971 N N . SER A 1 404 ? 23.080 7.288 -8.593 1.00 72.94 404 SER A N 1
ATOM 2972 C CA . SER A 1 404 ? 24.117 7.197 -7.550 1.00 72.94 404 SER A CA 1
ATOM 2973 C C . SER A 1 404 ? 24.505 8.549 -6.926 1.00 72.94 404 SER A C 1
ATOM 2975 O O . SER A 1 404 ? 25.457 8.612 -6.152 1.00 72.94 404 SER A O 1
ATOM 2977 N N . GLY A 1 405 ? 23.767 9.620 -7.235 1.00 69.38 405 GLY A N 1
ATOM 2978 C CA . GLY A 1 405 ? 23.985 10.964 -6.698 1.00 69.38 405 GLY A CA 1
ATOM 2979 C C . GLY A 1 405 ? 24.874 11.860 -7.571 1.00 69.38 405 GLY A C 1
ATOM 2980 O O . GLY A 1 405 ? 25.510 11.418 -8.528 1.00 69.38 405 GLY A O 1
ATOM 2981 N N . GLY A 1 406 ? 24.877 13.154 -7.246 1.00 70.06 406 GLY A N 1
ATOM 2982 C CA . GLY A 1 406 ? 25.654 14.215 -7.893 1.00 70.06 406 GLY A CA 1
ATOM 2983 C C . GLY A 1 406 ? 25.061 15.595 -7.587 1.00 70.06 406 GLY A C 1
ATOM 2984 O O . GLY A 1 406 ? 24.088 15.696 -6.835 1.00 70.06 406 GLY A O 1
ATOM 2985 N N . ASP A 1 407 ? 25.629 16.654 -8.166 1.00 72.00 407 ASP A N 1
ATOM 2986 C CA . ASP A 1 407 ? 25.208 18.024 -7.864 1.00 72.00 407 ASP A CA 1
ATOM 2987 C C . ASP A 1 407 ? 23.779 18.323 -8.341 1.00 72.00 407 ASP A C 1
ATOM 2989 O O . ASP A 1 407 ? 23.278 17.822 -9.356 1.00 72.00 407 ASP A O 1
ATOM 2993 N N . LYS A 1 408 ? 23.086 19.172 -7.576 1.00 67.50 408 LYS A N 1
ATOM 2994 C CA . LYS A 1 408 ? 21.704 19.556 -7.864 1.00 67.50 408 LYS A CA 1
ATOM 2995 C C . LYS A 1 408 ? 21.635 20.319 -9.186 1.00 67.50 408 LYS A C 1
ATOM 2997 O O . LYS A 1 408 ? 22.098 21.448 -9.281 1.00 67.50 408 LYS A O 1
ATOM 3002 N N . GLY A 1 409 ? 20.936 19.742 -10.159 1.00 71.69 409 GLY A N 1
ATOM 3003 C CA . GLY A 1 409 ? 20.758 20.339 -11.487 1.00 71.69 409 GLY A CA 1
ATOM 3004 C C . GLY A 1 409 ? 21.432 19.540 -12.594 1.00 71.69 409 GLY A C 1
ATOM 3005 O O . GLY A 1 409 ? 20.971 19.614 -13.732 1.00 71.69 409 GLY A O 1
ATOM 3006 N N . ASP A 1 410 ? 22.413 18.713 -12.240 1.00 81.94 410 ASP A N 1
ATOM 3007 C CA . ASP A 1 410 ? 23.152 17.899 -13.192 1.00 81.94 410 ASP A CA 1
ATOM 3008 C C . ASP A 1 410 ? 22.375 16.649 -13.606 1.00 81.94 410 ASP A C 1
ATOM 3010 O O . ASP A 1 410 ? 21.396 16.238 -12.969 1.00 81.94 410 ASP A O 1
ATOM 3014 N N . ARG A 1 411 ? 22.831 16.031 -14.696 1.00 87.25 411 ARG A N 1
ATOM 3015 C CA . ARG A 1 411 ? 22.442 14.681 -15.097 1.00 87.25 411 ARG A CA 1
ATOM 3016 C C . ARG A 1 411 ? 23.674 13.784 -15.069 1.00 87.25 411 ARG A C 1
ATOM 3018 O O . ARG A 1 411 ? 24.764 14.207 -15.443 1.00 87.25 411 ARG A O 1
ATOM 3025 N N . SER A 1 412 ? 23.497 12.537 -14.658 1.00 84.00 412 SER A N 1
ATOM 3026 C CA . SER A 1 412 ? 24.566 11.556 -14.503 1.00 84.00 412 SER A CA 1
ATOM 3027 C C . SER A 1 412 ? 24.241 10.272 -15.256 1.00 84.00 412 SER A C 1
ATOM 3029 O O . SER A 1 412 ? 23.090 9.839 -15.332 1.00 84.00 412 SER A O 1
ATOM 3031 N N . ALA A 1 413 ? 25.281 9.647 -15.809 1.00 85.69 413 ALA A N 1
ATOM 3032 C CA . ALA A 1 413 ? 25.209 8.304 -16.381 1.00 85.69 413 ALA A CA 1
ATOM 3033 C C . ALA A 1 413 ? 25.361 7.205 -15.310 1.00 85.69 413 ALA A C 1
ATOM 3035 O O . ALA A 1 413 ? 25.303 6.026 -15.642 1.00 85.69 413 ALA A O 1
ATOM 3036 N N . GLN A 1 414 ? 25.565 7.571 -14.037 1.00 84.25 414 GLN A N 1
ATOM 3037 C CA . GLN A 1 414 ? 25.725 6.642 -12.911 1.00 84.25 414 GLN A CA 1
ATOM 3038 C C . GLN A 1 414 ? 24.384 6.155 -12.346 1.00 84.25 414 GLN A C 1
ATOM 3040 O O . GLN A 1 414 ? 24.211 6.013 -11.132 1.00 84.25 414 GLN A O 1
ATOM 3045 N N . TRP A 1 415 ? 23.423 5.905 -13.229 1.00 89.12 415 TRP A N 1
ATOM 3046 C CA . TRP A 1 415 ? 22.181 5.257 -12.845 1.00 89.12 415 TRP A CA 1
ATOM 3047 C C . TRP A 1 415 ? 22.397 3.759 -12.622 1.00 89.12 415 TRP A C 1
ATOM 3049 O O . TRP A 1 415 ? 23.344 3.174 -13.138 1.00 89.12 415 TRP A O 1
ATOM 3059 N N . LYS A 1 416 ? 21.538 3.127 -11.831 1.00 89.75 416 LYS A N 1
ATOM 3060 C CA . LYS A 1 416 ? 21.607 1.696 -11.535 1.00 89.75 416 LYS A CA 1
ATOM 3061 C C . LYS A 1 416 ? 20.216 1.099 -11.391 1.00 89.75 416 LYS A C 1
ATOM 3063 O O . LYS A 1 416 ? 19.280 1.803 -11.031 1.00 89.75 416 LYS A O 1
ATOM 3068 N N . MET A 1 417 ? 20.100 -0.194 -11.646 1.00 92.69 417 MET A N 1
ATOM 3069 C CA . MET A 1 417 ? 18.926 -0.992 -11.332 1.00 92.69 417 MET A CA 1
ATOM 3070 C C . MET A 1 417 ? 19.215 -1.864 -10.117 1.00 92.69 417 MET A C 1
ATOM 3072 O O . MET A 1 417 ? 20.217 -2.578 -10.091 1.00 92.69 417 MET A O 1
ATOM 3076 N N . GLU A 1 418 ? 18.330 -1.818 -9.129 1.00 91.12 418 GLU A N 1
ATOM 3077 C CA . GLU A 1 418 ? 18.411 -2.629 -7.914 1.00 91.12 418 GLU A CA 1
ATOM 3078 C C . GLU A 1 418 ? 17.115 -3.401 -7.708 1.00 91.12 418 GLU A C 1
ATOM 3080 O O . GLU A 1 418 ? 16.054 -2.977 -8.149 1.00 91.12 418 GLU A O 1
ATOM 3085 N N . MET A 1 419 ? 17.203 -4.562 -7.061 1.00 92.19 419 MET A N 1
ATOM 3086 C CA . MET A 1 419 ? 16.028 -5.365 -6.718 1.00 92.19 419 MET A CA 1
ATOM 3087 C C . MET A 1 419 ? 15.831 -5.368 -5.199 1.00 92.19 419 MET A C 1
ATOM 3089 O O . MET A 1 419 ? 16.775 -5.683 -4.457 1.00 92.19 419 MET A O 1
ATOM 3093 N N . TYR A 1 420 ? 14.605 -5.065 -4.764 1.00 89.94 420 TYR A N 1
ATOM 3094 C CA . TYR A 1 420 ? 14.121 -5.088 -3.378 1.00 89.94 420 TYR A CA 1
ATOM 3095 C C . TYR A 1 420 ? 12.954 -6.064 -3.208 1.00 89.94 420 TYR A C 1
ATOM 3097 O O . TYR A 1 420 ? 12.085 -6.161 -4.072 1.00 89.94 420 TYR A O 1
ATOM 3105 N N . GLY A 1 421 ? 12.990 -6.824 -2.117 1.00 83.69 421 GLY A N 1
ATOM 3106 C CA . GLY A 1 421 ? 11.995 -7.838 -1.795 1.00 83.69 421 GLY A CA 1
ATOM 3107 C C . GLY A 1 421 ? 10.994 -7.291 -0.781 1.00 83.69 421 GLY A C 1
ATOM 3108 O O . GLY A 1 421 ? 11.180 -6.187 -0.266 1.00 83.69 421 GLY A O 1
ATOM 3109 N N . PRO A 1 422 ? 9.936 -8.036 -0.443 1.00 75.31 422 PRO A N 1
ATOM 3110 C CA . PRO A 1 422 ? 9.086 -7.681 0.687 1.00 75.31 422 PRO A CA 1
ATOM 3111 C C . PRO A 1 422 ? 9.875 -7.728 2.008 1.00 75.31 422 PRO A C 1
ATOM 3113 O O . PRO A 1 422 ? 10.894 -8.414 2.119 1.00 75.31 422 PRO A O 1
ATOM 3116 N N . ALA A 1 423 ? 9.370 -7.047 3.043 1.00 69.31 423 ALA A N 1
ATOM 3117 C CA . ALA A 1 423 ? 9.940 -7.096 4.399 1.00 69.31 423 ALA A CA 1
ATOM 3118 C C . ALA A 1 423 ? 10.035 -8.532 4.941 1.00 69.31 423 ALA A C 1
ATOM 3120 O O . ALA A 1 423 ? 10.962 -8.877 5.674 1.00 69.31 423 ALA A O 1
ATOM 3121 N N . SER A 1 424 ? 9.134 -9.415 4.499 1.00 63.34 424 SER A N 1
ATOM 3122 C CA . SER A 1 424 ? 9.213 -10.839 4.806 1.00 63.34 424 SER A CA 1
ATOM 3123 C C . SER A 1 424 ? 10.492 -11.504 4.302 1.00 63.34 424 SER A C 1
ATOM 3125 O O . SER A 1 424 ? 10.736 -12.601 4.758 1.00 63.34 424 SER A O 1
ATOM 3127 N N . LYS A 1 425 ? 11.324 -10.898 3.439 1.00 66.75 425 LYS A N 1
ATOM 3128 C CA . LYS A 1 425 ? 12.622 -11.439 2.979 1.00 66.75 425 LYS A CA 1
ATOM 3129 C C . LYS A 1 425 ? 13.853 -10.845 3.669 1.00 66.75 425 LYS A C 1
ATOM 3131 O O . LYS A 1 425 ? 14.958 -11.270 3.352 1.00 66.75 425 LYS A O 1
ATOM 3136 N N . GLN A 1 426 ? 13.697 -9.872 4.569 1.00 68.88 426 GLN A N 1
ATOM 3137 C CA . GLN A 1 426 ? 14.805 -9.060 5.106 1.00 68.88 426 GLN A CA 1
ATOM 3138 C C . GLN A 1 426 ? 15.651 -8.338 4.040 1.00 68.88 426 GLN A C 1
ATOM 3140 O O . GLN A 1 426 ? 16.861 -8.135 4.179 1.00 68.88 426 GLN A O 1
ATOM 3145 N N . GLN A 1 427 ? 15.018 -8.023 2.916 1.00 74.69 427 GLN A N 1
ATOM 3146 C CA . GLN A 1 427 ? 15.645 -7.436 1.733 1.00 74.69 427 GLN A CA 1
ATOM 3147 C C . GLN A 1 427 ? 14.796 -6.299 1.172 1.00 74.69 427 GLN A C 1
ATOM 3149 O O . GLN A 1 427 ? 14.838 -6.003 -0.028 1.00 74.69 427 GLN A O 1
ATOM 3154 N N . SER A 1 428 ? 13.991 -5.688 2.038 1.00 85.69 428 SER A N 1
ATOM 3155 C CA . SER A 1 428 ? 13.175 -4.550 1.660 1.00 85.69 428 SER A CA 1
ATOM 3156 C C . SER A 1 428 ? 14.031 -3.320 1.404 1.00 85.69 428 SER A C 1
ATOM 3158 O O . SER A 1 428 ? 15.155 -3.181 1.894 1.00 85.69 428 SER A O 1
ATOM 3160 N N . PHE A 1 429 ? 13.466 -2.397 0.631 1.00 90.25 429 PHE A N 1
ATOM 3161 C CA . PHE A 1 429 ? 14.051 -1.076 0.447 1.00 90.25 429 PHE A CA 1
ATOM 3162 C C . PHE A 1 429 ? 14.298 -0.389 1.797 1.00 90.25 429 PHE A C 1
ATOM 3164 O O . PHE A 1 429 ? 15.347 0.219 2.000 1.00 90.25 429 PHE A O 1
ATOM 3171 N N . HIS A 1 430 ? 13.355 -0.535 2.733 1.00 90.00 430 HIS A N 1
ATOM 3172 C CA . HIS A 1 430 ? 13.474 0.028 4.068 1.00 90.00 430 HIS A CA 1
ATOM 3173 C C . HIS A 1 430 ? 14.700 -0.515 4.806 1.00 90.00 430 HIS A C 1
ATOM 3175 O O . HIS A 1 430 ? 15.520 0.263 5.273 1.00 90.00 430 HIS A O 1
ATOM 3181 N N . GLU A 1 431 ? 14.872 -1.833 4.877 1.00 85.81 431 GLU A N 1
ATOM 3182 C CA . GLU A 1 431 ? 15.955 -2.452 5.652 1.00 85.81 431 GLU A CA 1
ATOM 3183 C C . GLU A 1 431 ? 17.346 -2.135 5.102 1.00 85.81 431 GLU A C 1
ATOM 3185 O O . GLU A 1 431 ? 18.286 -1.936 5.876 1.00 85.81 431 GLU A O 1
ATOM 3190 N N . GLU A 1 432 ? 17.480 -2.071 3.774 1.00 86.06 432 GLU A N 1
ATOM 3191 C CA . GLU A 1 432 ? 18.738 -1.699 3.126 1.00 86.06 432 GLU A CA 1
ATOM 3192 C C . GLU A 1 432 ? 19.120 -0.256 3.477 1.00 86.06 432 GLU A C 1
ATOM 3194 O O . GLU A 1 432 ? 20.249 0.021 3.893 1.00 86.06 432 GLU A O 1
ATOM 3199 N N . TRP A 1 433 ? 18.165 0.667 3.362 1.00 88.56 433 TRP A N 1
ATOM 3200 C CA . TRP A 1 433 ? 18.444 2.091 3.487 1.00 88.56 433 TRP A CA 1
ATOM 3201 C C . TRP A 1 433 ? 18.329 2.626 4.918 1.00 88.56 433 TRP A C 1
ATOM 3203 O O . TRP A 1 433 ? 19.024 3.584 5.250 1.00 88.56 433 TRP A O 1
ATOM 3213 N N . ALA A 1 434 ? 17.563 2.004 5.814 1.00 86.50 434 ALA A N 1
ATOM 3214 C CA . ALA A 1 434 ? 17.474 2.405 7.223 1.00 86.50 434 ALA A CA 1
ATOM 3215 C C . ALA A 1 434 ? 18.841 2.346 7.927 1.00 86.50 434 ALA A C 1
ATOM 3217 O O . ALA A 1 434 ? 19.135 3.160 8.799 1.00 86.50 434 ALA A O 1
ATOM 3218 N N . ARG A 1 435 ? 19.745 1.460 7.484 1.00 82.94 435 ARG A N 1
ATOM 3219 C CA . ARG A 1 435 ? 21.141 1.412 7.962 1.00 82.94 435 ARG A CA 1
ATOM 3220 C C . ARG A 1 435 ? 21.927 2.690 7.648 1.00 82.94 435 ARG A C 1
ATOM 3222 O O . ARG A 1 435 ? 22.859 3.021 8.373 1.00 82.94 435 ARG A O 1
ATOM 3229 N N . VAL A 1 436 ? 21.550 3.397 6.581 1.00 83.56 436 VAL A N 1
ATOM 3230 C CA . VAL A 1 436 ? 22.150 4.665 6.138 1.00 83.56 436 VAL A CA 1
ATOM 3231 C C . VAL A 1 436 ? 21.408 5.858 6.750 1.00 83.56 436 VAL A C 1
ATOM 3233 O O . VAL A 1 436 ? 22.024 6.765 7.312 1.00 83.56 436 VAL A O 1
ATOM 3236 N N . PHE A 1 437 ? 20.075 5.846 6.693 1.00 83.69 437 PHE A N 1
ATOM 3237 C CA . PHE A 1 437 ? 19.218 6.942 7.164 1.00 83.69 437 PHE A CA 1
ATOM 3238 C C . PHE A 1 437 ? 18.982 6.942 8.679 1.00 83.69 437 PHE A C 1
ATOM 3240 O O . PHE A 1 437 ? 18.399 7.885 9.211 1.00 83.69 437 PHE A O 1
ATOM 3247 N N . GLY A 1 438 ? 19.524 5.952 9.386 1.00 81.75 438 GLY A N 1
ATOM 3248 C CA . GLY A 1 438 ? 19.539 5.874 10.837 1.00 81.75 438 GLY A CA 1
ATOM 3249 C C . GLY A 1 438 ? 18.282 5.252 11.434 1.00 81.75 438 GLY A C 1
ATOM 3250 O O . GLY A 1 438 ? 17.333 4.870 10.749 1.00 81.75 438 GLY A O 1
ATOM 3251 N N . LYS A 1 439 ? 18.307 5.156 12.763 1.00 77.88 439 LYS A N 1
ATOM 3252 C CA . LYS A 1 439 ? 17.187 4.667 13.563 1.00 77.88 439 LYS A CA 1
ATOM 3253 C C . LYS A 1 439 ? 15.947 5.544 13.337 1.00 77.88 439 LYS A C 1
ATOM 3255 O O . LYS A 1 439 ? 16.082 6.756 13.185 1.00 77.88 439 LYS A O 1
ATOM 3260 N N . ASP A 1 440 ? 14.768 4.925 13.318 1.00 79.44 440 ASP A N 1
ATOM 3261 C CA . ASP A 1 440 ? 13.468 5.574 13.084 1.00 79.44 440 ASP A CA 1
ATOM 3262 C C . ASP A 1 440 ? 13.303 6.213 11.691 1.00 79.44 440 ASP A C 1
ATOM 3264 O O . ASP A 1 440 ? 12.376 6.998 11.464 1.00 79.44 440 ASP A O 1
ATOM 3268 N N . ALA A 1 441 ? 14.166 5.869 10.724 1.00 86.44 441 ALA A N 1
ATOM 3269 C CA . ALA A 1 441 ? 13.873 6.151 9.325 1.00 86.44 441 ALA A CA 1
ATOM 3270 C C . ALA A 1 441 ? 12.488 5.593 8.964 1.00 86.44 441 ALA A C 1
ATOM 3272 O O . ALA A 1 441 ? 12.021 4.622 9.556 1.00 86.44 441 ALA A O 1
ATOM 3273 N N . HIS A 1 442 ? 11.814 6.207 8.001 1.00 85.31 442 HIS A N 1
ATOM 3274 C CA . HIS A 1 442 ? 10.498 5.749 7.570 1.00 85.31 442 HIS A CA 1
ATOM 3275 C C . HIS A 1 442 ? 10.426 5.714 6.056 1.00 85.31 442 HIS A C 1
ATOM 3277 O O . HIS A 1 442 ? 10.925 6.611 5.373 1.00 85.31 442 HIS A O 1
ATOM 3283 N N . THR A 1 443 ? 9.813 4.649 5.552 1.00 87.31 443 THR A N 1
ATOM 3284 C CA . THR A 1 443 ? 9.591 4.440 4.127 1.00 87.31 443 THR A CA 1
ATOM 3285 C C . THR A 1 443 ? 8.144 4.746 3.787 1.00 87.31 443 THR A C 1
ATOM 3287 O O . THR A 1 443 ? 7.238 4.511 4.583 1.00 87.31 443 THR A O 1
ATOM 3290 N N . VAL A 1 444 ? 7.946 5.319 2.611 1.00 84.88 444 VAL A N 1
ATOM 3291 C CA . VAL A 1 444 ? 6.646 5.707 2.074 1.00 84.88 444 VAL A CA 1
ATOM 3292 C C . VAL A 1 444 ? 6.599 5.368 0.588 1.00 84.88 444 VAL A C 1
ATOM 3294 O O . VAL A 1 444 ? 7.637 5.234 -0.072 1.00 84.88 444 VAL A O 1
ATOM 3297 N N . VAL A 1 445 ? 5.381 5.212 0.074 1.00 85.25 445 VAL A N 1
ATOM 3298 C CA . VAL A 1 445 ? 5.124 5.034 -1.356 1.00 85.25 445 VAL A CA 1
ATOM 3299 C C . VAL A 1 445 ? 4.810 6.385 -1.978 1.00 85.25 445 VAL A C 1
ATOM 3301 O O . VAL A 1 445 ? 3.866 7.064 -1.574 1.00 85.25 445 VAL A O 1
ATOM 3304 N N . ASP A 1 446 ? 5.577 6.740 -2.999 1.00 83.12 446 ASP A N 1
ATOM 3305 C CA . ASP A 1 446 ? 5.365 7.924 -3.813 1.00 83.12 446 ASP A CA 1
ATOM 3306 C C . ASP A 1 446 ? 4.673 7.524 -5.116 1.00 83.12 446 ASP A C 1
ATOM 3308 O O . ASP A 1 446 ? 5.166 6.686 -5.872 1.00 83.12 446 ASP A O 1
ATOM 3312 N N . ARG A 1 447 ? 3.534 8.145 -5.411 1.00 80.31 447 ARG A N 1
ATOM 3313 C CA . ARG A 1 447 ? 2.742 7.869 -6.616 1.00 80.31 447 ARG A CA 1
ATOM 3314 C C . ARG A 1 447 ? 2.203 9.161 -7.225 1.00 80.31 447 ARG A C 1
ATOM 3316 O O . ARG A 1 447 ? 2.112 10.178 -6.537 1.00 80.31 447 ARG A O 1
ATOM 3323 N N . ASP A 1 448 ? 1.868 9.126 -8.514 1.00 70.38 448 ASP A N 1
ATOM 3324 C CA . ASP A 1 448 ? 1.121 10.212 -9.161 1.00 70.38 448 ASP A CA 1
ATOM 3325 C C . ASP A 1 448 ? -0.290 10.296 -8.554 1.00 70.38 448 ASP A C 1
ATOM 3327 O O . ASP A 1 448 ? -0.948 9.279 -8.333 1.00 70.38 448 ASP A O 1
ATOM 3331 N N . GLU A 1 449 ? -0.778 11.507 -8.303 1.00 54.97 449 GLU A N 1
ATOM 3332 C CA . GLU A 1 449 ? -2.140 11.752 -7.823 1.00 54.97 449 GLU A CA 1
ATOM 3333 C C . GLU A 1 449 ? -3.182 11.272 -8.847 1.00 54.97 449 GLU A C 1
ATOM 3335 O O . GLU A 1 449 ? -4.234 10.775 -8.454 1.00 54.97 449 GLU A O 1
ATOM 3340 N N . ALA A 1 450 ? -2.854 11.297 -10.146 1.00 50.78 450 ALA A N 1
ATOM 3341 C CA . ALA A 1 450 ? -3.685 10.700 -11.193 1.00 50.78 450 ALA A CA 1
ATOM 3342 C C . ALA A 1 450 ? -3.690 9.154 -11.173 1.00 50.78 450 ALA A C 1
ATOM 3344 O O . ALA A 1 450 ? -4.608 8.544 -11.711 1.00 50.78 450 ALA A O 1
ATOM 3345 N N . LEU A 1 451 ? -2.703 8.509 -10.530 1.00 45.88 451 LEU A N 1
ATOM 3346 C CA . LEU A 1 451 ? -2.641 7.049 -10.340 1.00 45.88 451 LEU A CA 1
ATOM 3347 C C . LEU A 1 451 ? -3.313 6.575 -9.043 1.00 45.88 451 LEU A C 1
ATOM 3349 O O . LEU A 1 451 ? -3.471 5.370 -8.852 1.00 45.88 451 LEU A O 1
ATOM 3353 N N . ARG A 1 452 ? -3.776 7.484 -8.166 1.00 47.81 452 ARG A N 1
ATOM 3354 C CA . ARG A 1 452 ? -4.628 7.115 -7.015 1.00 47.81 452 ARG A CA 1
ATOM 3355 C C . ARG A 1 452 ? -5.968 6.478 -7.425 1.00 47.81 452 ARG A C 1
ATOM 3357 O O . ARG A 1 452 ? -6.673 5.981 -6.552 1.00 47.81 452 ARG A O 1
ATOM 3364 N N . GLY A 1 453 ? -6.271 6.402 -8.724 1.00 46.69 453 GLY A N 1
ATOM 3365 C CA . GLY A 1 453 ? -7.380 5.630 -9.301 1.00 46.69 453 GLY A CA 1
ATOM 3366 C C . GLY A 1 453 ? -7.300 4.096 -9.152 1.00 46.69 453 GLY A C 1
ATOM 3367 O O . GLY A 1 453 ? -8.156 3.389 -9.669 1.00 46.69 453 GLY A O 1
ATOM 3368 N N . SER A 1 454 ? -6.324 3.520 -8.438 1.00 43.47 454 SER A N 1
ATOM 3369 C CA . SER A 1 454 ? -6.309 2.075 -8.129 1.00 43.47 454 SER A CA 1
ATOM 3370 C C . SER A 1 454 ? -5.503 1.793 -6.850 1.00 43.47 454 SER A C 1
ATOM 3372 O O . SER A 1 454 ? -4.323 2.110 -6.813 1.00 43.47 454 SER A O 1
ATOM 3374 N N . ALA A 1 455 ? -5.996 1.218 -5.752 1.00 46.81 455 ALA A N 1
ATOM 3375 C CA . ALA A 1 455 ? -7.229 0.492 -5.490 1.00 46.81 455 ALA A CA 1
ATOM 3376 C C . ALA A 1 455 ? -7.951 1.115 -4.289 1.00 46.81 455 ALA A C 1
ATOM 3378 O O . ALA A 1 455 ? -7.563 0.927 -3.134 1.00 46.81 455 ALA A O 1
ATOM 3379 N N . VAL A 1 456 ? -9.028 1.848 -4.554 1.00 57.31 456 VAL A N 1
ATOM 3380 C CA . VAL A 1 456 ? -9.988 2.143 -3.499 1.00 57.31 456 VAL A CA 1
ATOM 3381 C C . VAL A 1 456 ? -10.653 0.818 -3.137 1.00 57.31 456 VAL A C 1
ATOM 3383 O O . VAL A 1 456 ? -11.334 0.211 -3.962 1.00 57.31 456 VAL A O 1
ATOM 3386 N N . ASP A 1 457 ? -10.434 0.342 -1.912 1.00 75.12 457 ASP A N 1
ATOM 3387 C CA . ASP A 1 457 ? -11.134 -0.823 -1.367 1.00 75.12 457 ASP A CA 1
ATOM 3388 C C . ASP A 1 457 ? -12.594 -0.426 -1.091 1.00 75.12 457 ASP A C 1
ATOM 3390 O O . ASP A 1 457 ? -13.000 -0.145 0.040 1.00 75.12 457 ASP A O 1
ATOM 3394 N N . TYR A 1 458 ? -13.382 -0.324 -2.168 1.00 77.94 458 TYR A N 1
ATOM 3395 C CA . TYR A 1 458 ? -14.799 0.016 -2.108 1.00 77.94 458 TYR A CA 1
ATOM 3396 C C . TYR A 1 458 ? -15.572 -0.885 -1.133 1.00 77.94 458 TYR A C 1
ATOM 3398 O O . TYR A 1 458 ? -16.455 -0.356 -0.454 1.00 77.94 458 TYR A O 1
ATOM 3406 N N . PRO A 1 459 ? -15.265 -2.195 -0.988 1.00 84.25 459 PRO A N 1
ATOM 3407 C CA . PRO A 1 459 ? -15.849 -3.027 0.064 1.00 84.25 459 PRO A CA 1
ATOM 3408 C C . PRO A 1 459 ? -15.627 -2.507 1.492 1.00 84.25 459 PRO A C 1
ATOM 3410 O O . PRO A 1 459 ? -16.571 -2.519 2.288 1.00 84.25 459 PRO A O 1
ATOM 3413 N N . LYS A 1 460 ? -14.433 -2.003 1.825 1.00 77.12 460 LYS A N 1
ATOM 3414 C CA . LYS A 1 460 ? -14.138 -1.431 3.156 1.00 77.12 460 LYS A CA 1
ATOM 3415 C C . LYS A 1 460 ? -14.615 0.010 3.337 1.00 77.12 460 LYS A C 1
ATOM 3417 O O . LYS A 1 460 ? -14.645 0.513 4.459 1.00 77.12 460 LYS A O 1
ATOM 3422 N N . MET A 1 461 ? -14.999 0.679 2.257 1.00 73.69 461 MET A N 1
ATOM 3423 C CA . MET A 1 461 ? -15.487 2.049 2.310 1.00 73.69 461 MET A CA 1
ATOM 3424 C C . MET A 1 461 ? -16.883 2.136 2.940 1.00 73.69 461 MET A C 1
ATOM 3426 O O . MET A 1 461 ? -17.774 1.342 2.632 1.00 73.69 461 MET A O 1
ATOM 3430 N N . ALA A 1 462 ? -17.100 3.142 3.792 1.00 77.56 462 ALA A N 1
ATOM 3431 C CA . ALA A 1 462 ? -18.442 3.481 4.252 1.00 77.56 462 ALA A CA 1
ATOM 3432 C C . ALA A 1 462 ? -19.327 3.831 3.045 1.00 77.56 462 ALA A C 1
ATOM 3434 O O . ALA A 1 462 ? -18.904 4.575 2.161 1.00 77.56 462 ALA A O 1
ATOM 3435 N N . THR A 1 463 ? -20.570 3.345 3.017 1.00 78.25 463 THR A N 1
ATOM 3436 C CA . THR A 1 463 ? -21.498 3.565 1.892 1.00 78.25 463 THR A CA 1
ATOM 3437 C C . THR A 1 463 ? -21.647 5.048 1.541 1.00 78.25 463 THR A C 1
ATOM 3439 O O . THR A 1 463 ? -21.740 5.406 0.371 1.00 78.25 463 THR A O 1
ATOM 3442 N N . SER A 1 464 ? -21.604 5.927 2.544 1.00 70.19 464 SER A N 1
ATOM 3443 C CA . SER A 1 464 ? -21.663 7.374 2.353 1.00 70.19 464 SER A CA 1
ATOM 3444 C C . SER A 1 464 ? -20.446 7.956 1.630 1.00 70.19 464 SER A C 1
ATOM 3446 O O . SER A 1 464 ? -20.599 8.838 0.792 1.00 70.19 464 SER A O 1
ATOM 3448 N N . ALA A 1 465 ? -19.246 7.451 1.908 1.00 71.12 465 ALA A N 1
ATOM 3449 C CA . ALA A 1 465 ? -18.040 7.844 1.187 1.00 71.12 465 ALA A CA 1
ATOM 3450 C C . ALA A 1 465 ? -18.050 7.293 -0.249 1.00 71.12 465 ALA A C 1
ATOM 3452 O O . ALA A 1 465 ? -17.719 8.018 -1.183 1.00 71.12 465 ALA A O 1
ATOM 3453 N N . LEU A 1 466 ? -18.525 6.057 -0.438 1.00 79.75 466 LEU A N 1
ATOM 3454 C CA . LEU A 1 466 ? -18.630 5.422 -1.755 1.00 79.75 466 LEU A CA 1
ATOM 3455 C C . LEU A 1 466 ? -19.579 6.182 -2.691 1.00 79.75 466 LEU A C 1
ATOM 3457 O O . LEU A 1 466 ? -19.252 6.433 -3.845 1.00 79.75 466 LEU A O 1
ATOM 3461 N N . LEU A 1 467 ? -20.743 6.592 -2.189 1.00 78.44 467 LEU A N 1
ATOM 3462 C CA . LEU A 1 467 ? -21.706 7.382 -2.954 1.00 78.44 467 LEU A CA 1
ATOM 3463 C C . LEU A 1 467 ? -21.192 8.797 -3.284 1.00 78.44 467 LEU A C 1
ATOM 3465 O O . LEU A 1 467 ? -21.499 9.322 -4.353 1.00 78.44 467 LEU A O 1
ATOM 3469 N N . ALA A 1 468 ? -20.415 9.415 -2.386 1.00 74.81 468 ALA A N 1
ATOM 3470 C CA . ALA A 1 468 ? -19.788 10.709 -2.655 1.00 74.81 468 ALA A CA 1
ATOM 3471 C C . ALA A 1 468 ? -18.761 10.600 -3.794 1.00 74.81 468 ALA A C 1
ATOM 3473 O O . ALA A 1 468 ? -18.800 11.404 -4.724 1.00 74.81 468 ALA A O 1
ATOM 3474 N N . LEU A 1 469 ? -17.917 9.560 -3.768 1.00 77.31 469 LEU A N 1
ATOM 3475 C CA . LEU A 1 469 ? -16.980 9.270 -4.856 1.00 77.31 469 LEU A CA 1
ATOM 3476 C C . LEU A 1 469 ? -17.702 8.988 -6.176 1.00 77.31 469 LEU A C 1
ATOM 3478 O O . LEU A 1 469 ? -17.332 9.551 -7.202 1.00 77.31 469 LEU A O 1
ATOM 3482 N N . TYR A 1 470 ? -18.765 8.182 -6.142 1.00 83.38 470 TYR A N 1
ATOM 3483 C CA . TYR A 1 470 ? -19.558 7.850 -7.325 1.00 83.38 470 TYR A CA 1
ATOM 3484 C C . TYR A 1 470 ? -20.105 9.100 -8.037 1.00 83.38 470 TYR A C 1
ATOM 3486 O O . TYR A 1 470 ? -20.061 9.181 -9.261 1.00 83.38 470 TYR A O 1
ATOM 3494 N N . ARG A 1 471 ? -20.583 10.099 -7.283 1.00 79.25 471 ARG A N 1
ATOM 3495 C CA . ARG A 1 471 ? -21.104 11.363 -7.837 1.00 79.25 471 ARG A CA 1
ATOM 3496 C C . ARG A 1 471 ? -20.018 12.187 -8.537 1.00 79.25 471 ARG A C 1
ATOM 3498 O O . ARG A 1 471 ? -20.262 12.814 -9.572 1.00 79.25 471 ARG A O 1
ATOM 3505 N N . ASP A 1 472 ? -18.834 12.229 -7.938 1.00 76.94 472 ASP A N 1
ATOM 3506 C CA . ASP A 1 472 ? -17.763 13.118 -8.380 1.00 76.94 472 ASP A CA 1
ATOM 3507 C C . ASP A 1 472 ? -16.938 12.492 -9.517 1.00 76.94 472 ASP A C 1
ATOM 3509 O O . ASP A 1 472 ? -16.357 13.222 -10.327 1.00 76.94 472 ASP A O 1
ATOM 3513 N N . ALA A 1 473 ? -16.983 11.164 -9.656 1.00 75.12 473 ALA A N 1
ATOM 3514 C CA . ALA A 1 473 ? -16.286 10.423 -10.694 1.00 75.12 473 ALA A CA 1
ATOM 3515 C C . ALA A 1 473 ? -16.684 10.838 -12.117 1.00 75.12 473 ALA A C 1
ATOM 3517 O O . ALA A 1 473 ? -17.810 11.263 -12.414 1.00 75.12 473 ALA A O 1
ATOM 3518 N N . LYS A 1 474 ? -15.689 10.757 -13.002 1.00 75.06 474 LYS A N 1
ATOM 3519 C CA . LYS A 1 474 ? -15.798 11.053 -14.439 1.00 75.06 474 LYS A CA 1
ATOM 3520 C C . LYS A 1 474 ? -15.261 9.912 -15.298 1.00 75.06 474 LYS A C 1
ATOM 3522 O O . LYS A 1 474 ? -15.583 9.868 -16.482 1.00 75.06 474 LYS A O 1
ATOM 3527 N N . ASP A 1 475 ? -14.474 9.015 -14.707 1.00 71.81 475 ASP A N 1
ATOM 3528 C CA . ASP A 1 475 ? -13.946 7.831 -15.369 1.00 71.81 475 ASP A CA 1
ATOM 3529 C C . ASP A 1 475 ? -15.018 6.718 -15.415 1.00 71.81 475 ASP A C 1
ATOM 3531 O O . ASP A 1 475 ? -15.522 6.315 -14.361 1.00 71.81 475 ASP A O 1
ATOM 3535 N N . PRO A 1 476 ? -15.395 6.219 -16.607 1.00 69.12 476 PRO A N 1
ATOM 3536 C CA . PRO A 1 476 ? -16.376 5.144 -16.751 1.00 69.12 476 PRO A CA 1
ATOM 3537 C C . PRO A 1 476 ? -16.014 3.838 -16.027 1.00 69.12 476 PRO A C 1
ATOM 3539 O O . PRO A 1 476 ? -16.917 3.151 -15.542 1.00 69.12 476 PRO A O 1
ATOM 3542 N N . ASP A 1 477 ? -14.729 3.494 -15.937 1.00 62.56 477 ASP A N 1
ATOM 3543 C CA . ASP A 1 477 ? -14.284 2.235 -15.336 1.00 62.56 477 ASP A CA 1
ATOM 3544 C C . ASP A 1 477 ? -14.368 2.304 -13.802 1.00 62.56 477 ASP A C 1
ATOM 3546 O O . ASP A 1 477 ? -14.850 1.367 -13.155 1.00 62.56 477 ASP A O 1
ATOM 3550 N N . GLU A 1 478 ? -14.011 3.452 -13.213 1.00 73.12 478 GLU A N 1
ATOM 3551 C CA . GLU A 1 478 ? -14.202 3.717 -11.780 1.00 73.12 478 GLU A CA 1
ATOM 3552 C C . GLU A 1 478 ? -15.691 3.720 -11.405 1.00 73.12 478 GLU A C 1
ATOM 3554 O O . GLU A 1 478 ? -16.090 3.121 -10.400 1.00 73.12 478 GLU A O 1
ATOM 3559 N N . VAL A 1 479 ? -16.535 4.346 -12.236 1.00 81.56 479 VAL A N 1
ATOM 3560 C CA . VAL A 1 479 ? -17.995 4.345 -12.059 1.00 81.56 479 VAL A CA 1
ATOM 3561 C C . VAL A 1 479 ? -18.529 2.911 -12.066 1.00 81.56 479 VAL A C 1
ATOM 3563 O O . VAL A 1 479 ? -19.253 2.534 -11.144 1.00 81.56 479 VAL A O 1
ATOM 3566 N N . GLY A 1 480 ? -18.123 2.078 -13.031 1.00 77.44 480 GLY A N 1
ATOM 3567 C CA . GLY A 1 480 ? -18.546 0.676 -13.115 1.00 77.44 480 GLY A CA 1
ATOM 3568 C C . GLY A 1 480 ? -18.133 -0.171 -11.901 1.00 77.44 480 GLY A C 1
ATOM 3569 O O . GLY A 1 480 ? -18.917 -0.995 -11.408 1.00 77.44 480 GLY A O 1
ATOM 3570 N N . ALA A 1 481 ? -16.931 0.056 -11.366 1.00 77.44 481 ALA A N 1
ATOM 3571 C CA . ALA A 1 481 ? -16.456 -0.618 -10.159 1.00 77.44 481 ALA A CA 1
ATOM 3572 C C . ALA A 1 481 ? -17.258 -0.203 -8.910 1.00 77.44 481 ALA A C 1
ATOM 3574 O O . ALA A 1 481 ? -17.675 -1.059 -8.121 1.00 77.44 481 ALA A O 1
ATOM 3575 N N . MET A 1 482 ? -17.548 1.093 -8.761 1.00 85.06 482 MET A N 1
ATOM 3576 C CA . MET A 1 482 ? -18.377 1.604 -7.669 1.00 85.06 482 MET A CA 1
ATOM 3577 C C . MET A 1 482 ? -19.828 1.131 -7.764 1.00 85.06 482 MET A C 1
ATOM 3579 O O . MET A 1 482 ? -20.399 0.758 -6.740 1.00 85.06 482 MET A O 1
ATOM 3583 N N . GLU A 1 483 ? -20.419 1.066 -8.963 1.00 90.50 483 GLU A N 1
ATOM 3584 C CA . GLU A 1 483 ? -21.756 0.488 -9.146 1.00 90.50 483 GLU A CA 1
ATOM 3585 C C . GLU A 1 483 ? -21.807 -0.964 -8.681 1.00 90.50 483 GLU A C 1
ATOM 3587 O O . GLU A 1 483 ? -22.720 -1.352 -7.953 1.00 90.50 483 GLU A O 1
ATOM 3592 N N . THR A 1 484 ? -20.818 -1.767 -9.084 1.00 87.44 484 THR A N 1
ATOM 3593 C CA . THR A 1 484 ? -20.731 -3.182 -8.707 1.00 87.44 484 THR A CA 1
ATOM 3594 C C . THR A 1 484 ? -20.746 -3.349 -7.193 1.00 87.44 484 THR A C 1
ATOM 3596 O O . THR A 1 484 ? -21.381 -4.268 -6.672 1.00 87.44 484 THR A O 1
ATOM 3599 N N . GLU A 1 485 ? -20.078 -2.452 -6.470 1.00 89.94 485 GLU A N 1
ATOM 3600 C CA . GLU A 1 485 ? -20.088 -2.478 -5.016 1.00 89.94 485 GLU A CA 1
ATOM 3601 C C . GLU A 1 485 ? -21.388 -1.920 -4.421 1.00 89.94 485 GLU A C 1
ATOM 3603 O O . GLU A 1 485 ? -21.945 -2.537 -3.513 1.00 89.94 485 GLU A O 1
ATOM 3608 N N . LEU A 1 486 ? -21.926 -0.818 -4.955 1.00 89.25 486 LEU A N 1
ATOM 3609 C CA . LEU A 1 486 ? -23.195 -0.230 -4.515 1.00 89.25 486 LEU A CA 1
ATOM 3610 C C . LEU A 1 486 ? -24.371 -1.205 -4.659 1.00 89.25 486 LEU A C 1
ATOM 3612 O O . LEU A 1 486 ? -25.205 -1.259 -3.759 1.00 89.25 486 LEU A O 1
ATOM 3616 N N . ARG A 1 487 ? -24.413 -2.050 -5.701 1.00 92.19 487 ARG A N 1
ATOM 3617 C CA . ARG A 1 487 ? -25.447 -3.101 -5.873 1.00 92.19 487 ARG A CA 1
ATOM 3618 C C . ARG A 1 487 ? -25.547 -4.049 -4.679 1.00 92.19 487 ARG A C 1
ATOM 3620 O O . ARG A 1 487 ? -26.612 -4.590 -4.394 1.00 92.19 487 ARG A O 1
ATOM 3627 N N . LYS A 1 488 ? -24.443 -4.224 -3.956 1.00 90.12 488 LYS A N 1
ATOM 3628 C CA . LYS A 1 488 ? -24.343 -5.088 -2.780 1.00 90.12 488 LYS A CA 1
ATOM 3629 C C . LYS A 1 488 ? -24.571 -4.336 -1.458 1.00 90.12 488 LYS A C 1
ATOM 3631 O O . LYS A 1 488 ? -24.344 -4.916 -0.394 1.00 90.12 488 LYS A O 1
ATOM 3636 N N . ARG A 1 489 ? -24.904 -3.041 -1.496 1.00 88.69 489 ARG A N 1
ATOM 3637 C CA . ARG A 1 489 ? -25.190 -2.207 -0.319 1.00 88.69 489 ARG A CA 1
ATOM 3638 C C . ARG A 1 489 ? -26.699 -2.087 -0.123 1.00 88.69 489 ARG A C 1
ATOM 3640 O O . ARG A 1 489 ? -27.476 -2.144 -1.079 1.00 88.69 489 ARG A O 1
ATOM 3647 N N . THR A 1 490 ? -27.101 -1.874 1.124 1.00 89.06 490 THR A N 1
ATOM 3648 C CA . THR A 1 490 ? -28.492 -1.622 1.499 1.00 89.06 490 THR A CA 1
ATOM 3649 C C . THR A 1 490 ? -28.620 -0.340 2.312 1.00 89.06 490 THR A C 1
ATOM 3651 O O . THR A 1 490 ? -27.663 0.136 2.928 1.00 89.06 490 THR A O 1
ATOM 3654 N N . ILE A 1 491 ? -29.827 0.213 2.310 1.00 86.12 491 ILE A N 1
ATOM 3655 C CA . ILE A 1 491 ? -30.228 1.376 3.094 1.00 86.12 491 ILE A CA 1
ATOM 3656 C C . ILE A 1 491 ? -31.329 0.927 4.038 1.00 86.12 491 ILE A C 1
ATOM 3658 O O . ILE A 1 491 ? -32.308 0.312 3.620 1.00 86.12 491 ILE A O 1
ATOM 3662 N N . GLN A 1 492 ? -31.166 1.260 5.305 1.00 88.62 492 GLN A N 1
ATOM 3663 C CA . GLN A 1 492 ? -32.148 1.064 6.348 1.00 88.62 492 GLN A CA 1
ATOM 3664 C C . GLN A 1 492 ? -32.819 2.408 6.637 1.00 88.62 492 GLN A C 1
ATOM 3666 O O . GLN A 1 492 ? -32.140 3.401 6.906 1.00 88.62 492 GLN A O 1
ATOM 3671 N N . ILE A 1 493 ? -34.148 2.436 6.572 1.00 89.38 493 ILE A N 1
ATOM 3672 C CA . ILE A 1 493 ? -34.944 3.646 6.797 1.00 89.38 493 ILE A CA 1
ATOM 3673 C C . ILE A 1 493 ? -35.821 3.419 8.019 1.00 89.38 493 ILE A C 1
ATOM 3675 O O . ILE A 1 493 ? -36.548 2.426 8.084 1.00 89.38 493 ILE A O 1
ATOM 3679 N N . SER A 1 494 ? -35.758 4.347 8.966 1.00 90.75 494 SER A N 1
ATOM 3680 C CA . SER A 1 494 ? -36.623 4.374 10.141 1.00 90.75 494 SER A CA 1
ATOM 3681 C C . SER A 1 494 ? -37.408 5.675 10.174 1.00 90.75 494 SER A C 1
ATOM 3683 O O . SER A 1 494 ? -36.855 6.745 9.922 1.00 90.75 494 SER A O 1
ATOM 3685 N N . VAL A 1 495 ? -38.692 5.574 10.498 1.00 91.50 495 VAL A N 1
ATOM 3686 C CA . VAL A 1 495 ? -39.614 6.707 10.591 1.00 91.50 495 VAL A CA 1
ATOM 3687 C C . VAL A 1 495 ? -40.140 6.792 12.017 1.00 91.50 495 VAL A C 1
ATOM 3689 O O . VAL A 1 495 ? -40.562 5.783 12.584 1.00 91.50 495 VAL A O 1
ATOM 3692 N N . THR A 1 496 ? -40.104 7.995 12.583 1.00 91.62 496 THR A N 1
ATOM 3693 C CA . THR A 1 496 ? -40.715 8.350 13.866 1.00 91.62 496 THR A CA 1
ATOM 3694 C C . THR A 1 496 ? -41.855 9.333 13.624 1.00 91.62 496 THR A C 1
ATOM 3696 O O . THR A 1 496 ? -41.672 10.312 12.898 1.00 91.62 496 THR A O 1
ATOM 3699 N N . VAL A 1 497 ? -43.008 9.094 14.251 1.00 90.12 497 VAL A N 1
ATOM 3700 C CA . VAL A 1 497 ? -44.219 9.911 14.078 1.00 90.12 497 VAL A CA 1
ATOM 3701 C C . VAL A 1 497 ? -44.459 10.784 15.302 1.00 90.12 497 VAL A C 1
ATOM 3703 O O . VAL A 1 497 ? -44.830 10.294 16.366 1.00 90.12 497 VAL A O 1
ATOM 3706 N N . ASP A 1 498 ? -44.292 12.095 15.157 1.00 86.38 498 ASP A N 1
ATOM 3707 C CA . ASP A 1 498 ? -44.535 13.069 16.226 1.00 86.38 498 ASP A CA 1
ATOM 3708 C C . ASP A 1 498 ? -45.975 13.623 16.186 1.00 86.38 498 ASP A C 1
ATOM 3710 O O . ASP A 1 498 ? -46.554 13.973 17.224 1.00 86.38 498 ASP A O 1
ATOM 3714 N N . ALA A 1 499 ? -46.577 13.694 14.995 1.00 87.19 499 ALA A N 1
ATOM 3715 C CA . ALA A 1 499 ? -47.991 13.997 14.784 1.00 87.19 499 ALA A CA 1
ATOM 3716 C C . ALA A 1 499 ? -48.503 13.280 13.527 1.00 87.19 499 ALA A C 1
ATOM 3718 O O . ALA A 1 499 ? -47.824 13.316 12.504 1.00 87.19 499 ALA A O 1
ATOM 3719 N N . LEU A 1 500 ? -49.680 12.662 13.640 1.00 86.12 500 LEU A N 1
ATOM 3720 C CA . LEU A 1 500 ? -50.384 11.994 12.545 1.00 86.12 500 LEU A CA 1
ATOM 3721 C C . LEU A 1 500 ? -51.045 13.023 11.614 1.00 86.12 500 LEU A C 1
ATOM 3723 O O . LEU A 1 500 ? -51.350 14.142 12.044 1.00 86.12 500 LEU A O 1
ATOM 3727 N N . GLU A 1 501 ? -51.237 12.638 10.362 1.00 82.44 501 GLU A N 1
ATOM 3728 C CA . GLU A 1 501 ? -52.118 13.287 9.396 1.00 82.44 501 GLU A CA 1
ATOM 3729 C C . GLU A 1 501 ? -53.575 12.933 9.698 1.00 82.44 501 GLU A C 1
ATOM 3731 O O . GLU A 1 501 ? -54.418 13.832 9.777 1.00 82.44 501 GLU A O 1
ATOM 3736 N N . ASP A 1 502 ? -53.828 11.662 10.011 1.00 81.50 502 ASP A N 1
ATOM 3737 C CA . ASP A 1 502 ? -55.146 11.128 10.297 1.00 81.50 502 ASP A CA 1
ATOM 3738 C C . ASP A 1 502 ? -55.465 11.051 11.799 1.00 81.50 502 ASP A C 1
ATOM 3740 O O . ASP A 1 502 ? -54.618 11.139 12.695 1.00 81.50 502 ASP A O 1
ATOM 3744 N N . TYR A 1 503 ? -56.753 10.894 12.119 1.00 77.88 503 TYR A N 1
ATOM 3745 C CA . TYR A 1 503 ? -57.224 10.947 13.509 1.00 77.88 503 TYR A CA 1
ATOM 3746 C C . TYR A 1 503 ? -56.789 9.753 14.368 1.00 77.88 503 TYR A C 1
ATOM 3748 O O . TYR A 1 503 ? -56.822 9.859 15.599 1.00 77.88 503 TYR A O 1
ATOM 3756 N N . THR A 1 504 ? -56.450 8.610 13.760 1.00 81.56 504 THR A N 1
ATOM 3757 C CA . THR A 1 504 ? -56.200 7.366 14.509 1.00 81.56 504 THR A CA 1
ATOM 3758 C C . THR A 1 504 ? -54.859 6.720 14.203 1.00 81.56 504 THR A C 1
ATOM 3760 O O . THR A 1 504 ? -54.106 6.478 15.145 1.00 81.56 504 THR A O 1
ATOM 3763 N N . ASN A 1 505 ? -54.551 6.460 12.936 1.00 88.69 505 ASN A N 1
ATOM 3764 C CA . ASN A 1 505 ? -53.279 5.922 12.469 1.00 88.69 505 ASN A CA 1
ATOM 3765 C C . ASN A 1 505 ? -53.041 6.407 11.039 1.00 88.69 505 ASN A C 1
ATOM 3767 O O . ASN A 1 505 ? -54.020 6.701 10.365 1.00 88.69 505 ASN A O 1
ATOM 3771 N N . ASP A 1 506 ? -51.781 6.392 10.609 1.00 87.81 506 ASP A N 1
ATOM 3772 C CA . ASP A 1 506 ? -51.396 6.701 9.231 1.00 87.81 506 ASP A CA 1
ATOM 3773 C C . ASP A 1 506 ? -50.786 5.448 8.576 1.00 87.81 506 ASP A C 1
ATOM 3775 O O . ASP A 1 506 ? -49.945 4.755 9.176 1.00 87.81 506 ASP A O 1
ATOM 3779 N N . GLU A 1 507 ? -51.178 5.157 7.339 1.00 92.56 507 GLU A N 1
ATOM 3780 C CA . GLU A 1 507 ? -50.634 4.091 6.504 1.00 92.56 507 GLU A CA 1
ATOM 3781 C C . GLU A 1 507 ? -49.415 4.605 5.726 1.00 92.56 507 GLU A C 1
ATOM 3783 O O . GLU A 1 507 ? -49.507 5.080 4.602 1.00 92.56 507 GLU A O 1
ATOM 3788 N N . VAL A 1 508 ? -48.220 4.494 6.298 1.00 93.19 508 VAL A N 1
ATOM 3789 C CA . VAL A 1 508 ? -47.033 5.161 5.752 1.00 93.19 508 VAL A CA 1
ATOM 3790 C C . VAL A 1 508 ? -46.175 4.218 4.912 1.00 93.19 508 VAL A C 1
ATOM 3792 O O . VAL A 1 508 ? -45.821 3.117 5.346 1.00 93.19 508 VAL A O 1
ATOM 3795 N N . PHE A 1 509 ? -45.739 4.684 3.740 1.00 94.50 509 PHE A N 1
ATOM 3796 C CA . PHE A 1 509 ? -44.657 4.059 2.972 1.00 94.50 509 PHE A CA 1
ATOM 3797 C C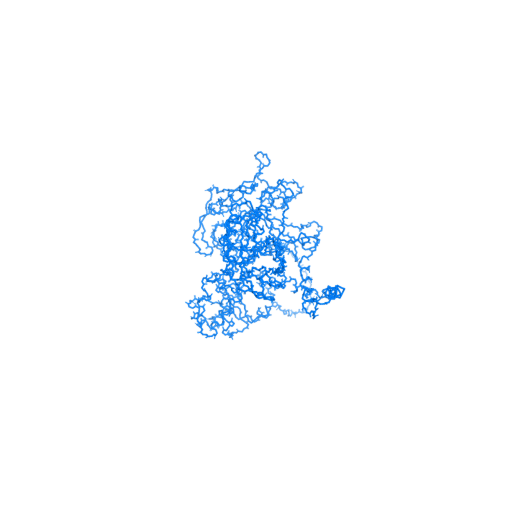 . PHE A 1 509 ? -43.595 5.080 2.553 1.00 94.50 509 PHE A C 1
ATOM 3799 O O . PHE A 1 509 ? -43.827 6.289 2.482 1.00 94.50 509 PHE A O 1
ATOM 3806 N N . VAL A 1 510 ? -42.393 4.581 2.268 1.00 93.31 510 VAL A N 1
ATOM 3807 C CA . VAL A 1 510 ? -41.254 5.390 1.837 1.00 93.31 510 VAL A CA 1
ATOM 3808 C C . VAL A 1 510 ? -40.936 5.088 0.381 1.00 93.31 510 VAL A C 1
ATOM 3810 O O . VAL A 1 510 ? -40.862 3.931 -0.028 1.00 93.31 510 VAL A O 1
ATOM 3813 N N . ARG A 1 511 ? -40.671 6.135 -0.396 1.00 93.94 511 ARG A N 1
ATOM 3814 C CA . ARG A 1 511 ? -40.174 6.049 -1.766 1.00 93.94 511 ARG A CA 1
ATOM 3815 C C . ARG A 1 511 ? -38.775 6.640 -1.859 1.00 93.94 511 ARG A C 1
ATOM 3817 O O . ARG A 1 511 ? -38.559 7.816 -1.582 1.00 93.94 511 ARG A O 1
ATOM 3824 N N . LEU A 1 512 ? -37.827 5.839 -2.326 1.00 91.94 512 LEU A N 1
ATOM 3825 C CA . LEU A 1 512 ? -36.534 6.321 -2.796 1.00 91.94 512 LEU A CA 1
ATOM 3826 C C . LEU A 1 512 ? -36.627 6.664 -4.278 1.00 91.94 512 LEU A C 1
ATOM 3828 O O . LEU A 1 512 ? -37.170 5.881 -5.056 1.00 91.94 512 LEU A O 1
ATOM 3832 N N . ARG A 1 513 ? -36.058 7.797 -4.690 1.00 91.00 513 ARG A N 1
ATOM 3833 C CA . ARG A 1 513 ? -35.996 8.201 -6.101 1.00 91.00 513 ARG A CA 1
ATOM 3834 C C . ARG A 1 513 ? -34.595 8.652 -6.487 1.00 91.00 513 ARG A C 1
ATOM 3836 O O . ARG A 1 513 ? -33.944 9.361 -5.727 1.00 91.00 513 ARG A O 1
ATOM 3843 N N . SER A 1 514 ? -34.146 8.271 -7.680 1.00 89.94 514 SER A N 1
ATOM 3844 C CA . SER A 1 514 ? -32.915 8.775 -8.292 1.00 89.94 514 SER A CA 1
ATOM 3845 C C . SER A 1 514 ? -33.086 8.862 -9.808 1.00 89.94 514 SER A C 1
ATOM 3847 O O . SER A 1 514 ? -33.315 7.850 -10.470 1.00 89.94 514 SER A O 1
ATOM 3849 N N . GLY A 1 515 ? -33.044 10.079 -10.358 1.00 87.75 515 GLY A N 1
ATOM 3850 C CA . GLY A 1 515 ? -33.473 10.321 -11.741 1.00 87.75 515 GLY A CA 1
ATOM 3851 C C . GLY A 1 515 ? -34.909 9.829 -11.974 1.00 87.75 515 GLY A C 1
ATOM 3852 O O . GLY A 1 515 ? -35.803 10.126 -11.179 1.00 87.75 515 GLY A O 1
ATOM 3853 N N . ASP A 1 516 ? -35.106 9.028 -13.022 1.00 89.56 516 ASP A N 1
ATOM 3854 C CA . ASP A 1 516 ? -36.403 8.420 -13.366 1.00 89.56 516 ASP A CA 1
ATOM 3855 C C . ASP A 1 516 ? -36.694 7.116 -12.599 1.00 89.56 516 ASP A C 1
ATOM 3857 O O . ASP A 1 516 ? -37.766 6.522 -12.740 1.00 89.56 516 ASP A O 1
ATOM 3861 N N . LYS A 1 517 ? -35.744 6.639 -11.785 1.00 92.88 517 LYS A N 1
ATOM 3862 C CA . LYS A 1 517 ? -35.879 5.392 -11.026 1.00 92.88 517 LYS A CA 1
ATOM 3863 C C . LYS A 1 517 ? -36.514 5.663 -9.674 1.00 92.88 517 LYS A C 1
ATOM 3865 O O . LYS A 1 517 ? -36.177 6.642 -9.006 1.00 92.88 517 LYS A O 1
ATOM 3870 N N . LYS A 1 518 ? -37.396 4.759 -9.248 1.00 93.25 518 LYS A N 1
ATOM 3871 C CA . LYS A 1 518 ? -38.028 4.795 -7.929 1.00 93.25 518 LYS A CA 1
ATOM 3872 C C . LYS A 1 518 ? -38.136 3.407 -7.309 1.00 93.25 518 LYS A C 1
ATOM 3874 O O . LYS A 1 518 ? -38.260 2.416 -8.029 1.00 93.25 518 LYS A O 1
ATOM 3879 N N . LEU A 1 519 ? -38.110 3.361 -5.984 1.00 92.38 519 LEU A N 1
ATOM 3880 C CA . LEU A 1 519 ? -38.275 2.157 -5.184 1.00 92.38 519 LEU A CA 1
ATOM 3881 C C . LEU A 1 519 ? -39.143 2.478 -3.971 1.00 92.38 519 LEU A C 1
ATOM 3883 O O . LEU A 1 519 ? -38.774 3.336 -3.175 1.00 92.38 519 LEU A O 1
ATOM 3887 N N . ASP A 1 520 ? -40.255 1.765 -3.839 1.00 93.06 520 ASP A N 1
ATOM 3888 C CA . ASP A 1 520 ? -41.209 1.945 -2.747 1.00 93.06 520 ASP A CA 1
ATOM 3889 C C . ASP A 1 520 ? -41.020 0.819 -1.724 1.00 93.06 520 ASP A C 1
ATOM 3891 O O . ASP A 1 520 ? -40.731 -0.323 -2.099 1.00 93.06 520 ASP A O 1
ATOM 3895 N N . THR A 1 521 ? -41.151 1.140 -0.440 1.00 93.31 521 THR A N 1
ATOM 3896 C CA . THR A 1 521 ? -41.273 0.143 0.626 1.00 93.31 521 THR A CA 1
ATOM 3897 C C . THR A 1 521 ? -42.684 -0.435 0.663 1.00 93.31 521 THR A C 1
ATOM 3899 O O . THR A 1 521 ? -43.608 0.090 0.040 1.00 93.31 521 THR A O 1
ATOM 3902 N N . ASP A 1 522 ? -42.867 -1.473 1.475 1.00 91.19 522 ASP A N 1
ATOM 3903 C CA . ASP A 1 522 ? -44.200 -1.849 1.937 1.00 91.19 522 ASP A CA 1
ATOM 3904 C C . ASP A 1 522 ? -44.825 -0.727 2.784 1.00 91.19 522 ASP A C 1
ATOM 3906 O O . ASP A 1 522 ? -44.125 0.158 3.293 1.00 91.19 522 ASP A O 1
ATOM 3910 N N . ILE A 1 523 ? -46.146 -0.792 2.936 1.00 93.38 523 ILE A N 1
ATOM 3911 C CA . I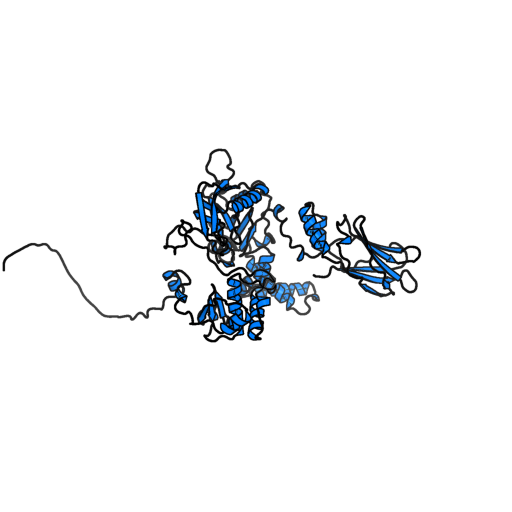LE A 1 523 ? -46.935 0.112 3.774 1.00 93.38 523 ILE A CA 1
ATOM 3912 C C . ILE A 1 523 ? -46.908 -0.407 5.211 1.00 93.38 523 ILE A C 1
ATOM 3914 O O . ILE A 1 523 ? -47.173 -1.586 5.463 1.00 93.38 523 ILE A O 1
ATOM 3918 N N . LEU A 1 524 ? -46.606 0.475 6.159 1.00 92.19 524 LEU A N 1
ATOM 3919 C CA . LEU A 1 524 ? -46.655 0.194 7.588 1.00 92.19 524 LEU A CA 1
ATOM 3920 C C . LEU A 1 524 ? -47.656 1.131 8.260 1.00 92.19 524 LEU A C 1
ATOM 3922 O O . LEU A 1 524 ? -47.671 2.323 7.991 1.00 92.19 524 LEU A O 1
ATOM 3926 N N . LEU A 1 525 ? -48.447 0.595 9.184 1.00 93.00 525 LEU A N 1
ATOM 3927 C CA . LEU A 1 525 ? -49.362 1.394 9.994 1.00 93.00 525 LEU A CA 1
ATOM 3928 C C . LEU A 1 525 ? -48.610 2.042 11.164 1.00 93.00 525 LEU A C 1
ATOM 3930 O O . LEU A 1 525 ? -47.909 1.332 11.894 1.00 93.00 525 LEU A O 1
ATOM 3934 N N . PHE A 1 526 ? -48.783 3.345 11.375 1.00 91.94 526 PHE A N 1
ATOM 3935 C CA . PHE A 1 526 ? -48.174 4.086 12.479 1.00 91.94 526 PHE A CA 1
ATOM 3936 C C . PHE A 1 526 ? -49.216 4.740 13.382 1.00 91.94 526 PHE A C 1
ATOM 3938 O O . PHE A 1 526 ? -50.170 5.350 12.914 1.00 91.94 526 PHE A O 1
ATOM 3945 N N . SER A 1 527 ? -48.970 4.681 14.690 1.00 93.06 527 SER A N 1
ATOM 3946 C CA . SER A 1 527 ? -49.653 5.516 15.680 1.00 93.06 527 SER A CA 1
ATOM 3947 C C . SER A 1 527 ? -48.765 6.691 16.110 1.00 93.06 527 SER A C 1
ATOM 3949 O O . SER A 1 527 ? -47.543 6.672 15.951 1.00 93.06 527 SER A O 1
ATOM 3951 N N . LYS A 1 528 ? -49.355 7.729 16.714 1.00 90.56 528 LYS A N 1
ATOM 3952 C CA . LYS A 1 528 ? -48.585 8.854 17.267 1.00 90.56 528 LYS A CA 1
ATOM 3953 C C . LYS A 1 528 ? -47.573 8.367 18.314 1.00 90.56 528 LYS A C 1
ATOM 3955 O O . LYS A 1 528 ? -47.954 7.760 19.311 1.00 90.56 528 LYS A O 1
ATOM 3960 N N . GLY A 1 529 ? -46.305 8.726 18.128 1.00 89.19 529 GLY A N 1
ATOM 3961 C CA . GLY A 1 529 ? -45.178 8.323 18.971 1.00 89.19 529 GLY A CA 1
ATOM 3962 C C . GLY A 1 529 ? -44.464 7.054 18.498 1.00 89.19 529 GLY A C 1
ATOM 3963 O O . GLY A 1 529 ? -43.405 6.734 19.040 1.00 89.19 529 GLY A O 1
ATOM 3964 N N . ASP A 1 530 ? -44.993 6.349 17.491 1.00 93.94 530 ASP A N 1
ATOM 3965 C CA . ASP A 1 530 ? -44.353 5.149 16.959 1.00 93.94 530 ASP A CA 1
ATOM 3966 C C . ASP A 1 530 ? -43.014 5.482 16.297 1.00 93.94 530 ASP A C 1
ATOM 3968 O O . ASP A 1 530 ? -42.836 6.517 15.651 1.00 93.94 530 ASP A O 1
ATOM 3972 N N . THR A 1 531 ? -42.073 4.548 16.421 1.00 93.88 531 THR A N 1
ATOM 3973 C CA . THR A 1 531 ? -40.864 4.492 15.600 1.00 93.88 531 THR A CA 1
ATOM 3974 C C . THR A 1 531 ? -40.764 3.106 14.993 1.00 93.88 531 THR A C 1
ATOM 3976 O O . THR A 1 531 ? -40.738 2.116 15.725 1.00 93.88 531 THR A O 1
ATOM 3979 N N . ARG A 1 532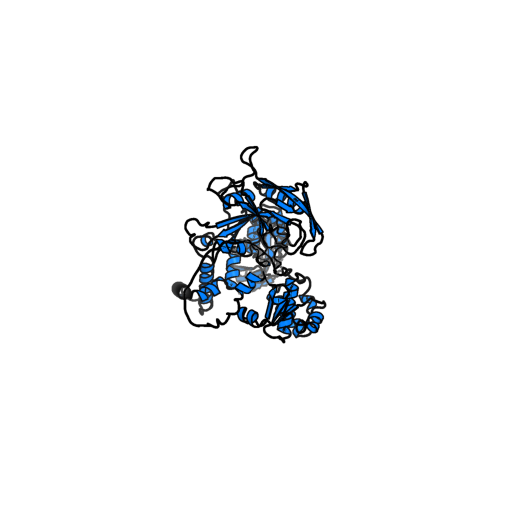 ? -40.710 3.019 13.663 1.00 93.94 532 ARG A N 1
ATOM 3980 C CA . ARG A 1 532 ? -40.598 1.737 12.956 1.00 93.94 532 ARG A CA 1
ATOM 3981 C C . ARG A 1 532 ? -39.572 1.817 11.842 1.00 93.94 532 ARG A C 1
ATOM 3983 O O . ARG A 1 532 ? -39.381 2.861 11.222 1.00 93.94 532 ARG A O 1
ATOM 3990 N N . ALA A 1 533 ? -38.923 0.685 11.612 1.00 91.81 533 ALA A N 1
ATOM 3991 C CA . ALA A 1 533 ? -37.924 0.501 10.578 1.00 91.81 533 ALA A CA 1
ATOM 3992 C C . ALA A 1 533 ? -38.539 -0.288 9.413 1.00 91.81 533 ALA A C 1
ATOM 3994 O O . ALA A 1 533 ? -39.157 -1.331 9.631 1.00 91.81 533 ALA A O 1
ATOM 3995 N N . PHE A 1 534 ? -38.374 0.202 8.188 1.00 91.81 534 PHE A N 1
ATOM 3996 C CA . PHE A 1 534 ? -38.806 -0.497 6.975 1.00 91.81 534 PHE A CA 1
ATOM 3997 C C . PHE A 1 534 ? -37.802 -1.593 6.597 1.00 91.81 534 PHE A C 1
ATOM 3999 O O . PHE A 1 534 ? -36.640 -1.503 6.986 1.00 91.81 534 PHE A O 1
ATOM 4006 N N . PRO A 1 535 ? -38.178 -2.623 5.824 1.00 90.38 535 PRO A N 1
ATOM 4007 C CA . PRO A 1 535 ? -37.200 -3.559 5.277 1.00 90.38 535 PRO A CA 1
ATOM 4008 C C . PRO A 1 535 ? -36.069 -2.834 4.533 1.00 90.38 535 PRO A C 1
ATOM 4010 O O . PRO A 1 535 ? -36.306 -1.849 3.831 1.00 90.38 535 PRO A O 1
ATOM 4013 N N . ALA A 1 536 ? -34.835 -3.319 4.687 1.00 87.75 536 ALA A N 1
ATOM 4014 C CA . ALA A 1 536 ? -33.675 -2.701 4.057 1.00 87.75 536 ALA A CA 1
ATOM 4015 C C . ALA A 1 536 ? -33.801 -2.716 2.523 1.00 87.75 536 ALA A C 1
ATOM 4017 O O . ALA A 1 536 ? -34.076 -3.750 1.912 1.00 87.75 536 ALA A O 1
ATOM 4018 N N . LEU A 1 537 ? -33.555 -1.569 1.891 1.00 88.25 537 LEU A N 1
ATOM 4019 C CA . LEU A 1 537 ? -33.661 -1.392 0.446 1.00 88.25 537 LEU A CA 1
ATOM 4020 C C . LEU A 1 537 ? -32.289 -1.521 -0.219 1.00 88.25 537 LEU A C 1
ATOM 4022 O O . LEU A 1 537 ? -31.331 -0.878 0.204 1.00 88.25 537 LEU A O 1
ATOM 4026 N N . SER A 1 538 ? -32.186 -2.328 -1.278 1.00 88.94 538 SER A N 1
ATOM 4027 C CA . SER A 1 538 ? -30.963 -2.437 -2.088 1.00 88.94 538 SER A CA 1
ATOM 4028 C C . SER A 1 538 ? -30.868 -1.308 -3.117 1.00 88.94 538 SER A C 1
ATOM 4030 O O . SER A 1 538 ? -31.860 -0.951 -3.758 1.00 88.94 538 SER A O 1
ATOM 4032 N N . PHE A 1 539 ? -29.652 -0.800 -3.337 1.00 87.56 539 PHE A N 1
ATOM 4033 C CA . PHE A 1 539 ? -29.370 0.177 -4.396 1.00 87.56 539 PHE A CA 1
ATOM 4034 C C . PHE A 1 539 ? -29.470 -0.389 -5.813 1.00 87.56 539 PHE A C 1
ATOM 4036 O O . PHE A 1 539 ? -29.524 0.392 -6.760 1.00 87.56 539 PHE A O 1
ATOM 4043 N N . ASP A 1 540 ? -29.503 -1.712 -5.992 1.00 90.31 540 ASP A N 1
ATOM 4044 C CA . ASP A 1 540 ? -29.455 -2.350 -7.313 1.00 90.31 540 ASP A CA 1
ATOM 4045 C C . ASP A 1 540 ? -30.521 -1.806 -8.282 1.00 90.31 540 ASP A C 1
ATOM 4047 O O . ASP A 1 540 ? -30.242 -1.520 -9.448 1.00 90.31 540 ASP A O 1
ATOM 4051 N N . LYS A 1 541 ? -31.726 -1.541 -7.762 1.00 87.94 541 LYS A N 1
ATOM 4052 C CA . LYS A 1 541 ? -32.859 -1.001 -8.533 1.00 87.94 541 LYS A CA 1
ATOM 4053 C C . LYS A 1 541 ? -32.790 0.510 -8.783 1.00 87.94 541 LYS A C 1
ATOM 4055 O O . LYS A 1 541 ? -33.532 1.017 -9.623 1.00 87.94 541 LYS A O 1
ATOM 4060 N N . LEU A 1 542 ? -31.916 1.225 -8.077 1.00 88.75 542 LEU A N 1
ATOM 4061 C CA . LEU A 1 542 ? -31.718 2.670 -8.212 1.00 88.75 542 LEU A CA 1
ATOM 4062 C C . LEU A 1 542 ? -30.520 3.024 -9.103 1.00 88.75 542 LEU A C 1
ATOM 4064 O O . LEU A 1 542 ? -30.414 4.174 -9.506 1.00 88.75 542 LEU A O 1
ATOM 4068 N N . LEU A 1 543 ? -29.648 2.068 -9.447 1.00 90.69 543 LEU A N 1
ATOM 4069 C CA . LEU A 1 543 ? -28.443 2.304 -10.256 1.00 90.69 543 LEU A CA 1
ATOM 4070 C C . LEU A 1 543 ? -28.711 2.252 -11.770 1.00 90.69 543 LEU A C 1
ATOM 4072 O O . LEU A 1 543 ? -29.428 1.344 -12.203 1.00 90.69 543 LEU A O 1
ATOM 4076 N N . PRO A 1 544 ? -28.118 3.132 -12.602 1.00 90.00 544 PRO A N 1
ATOM 4077 C CA . PRO A 1 544 ? -27.214 4.222 -12.218 1.00 90.00 544 PRO A CA 1
ATOM 4078 C C . PRO A 1 544 ? -27.952 5.320 -11.447 1.00 90.00 544 PRO A C 1
ATOM 4080 O O . PRO A 1 544 ? -29.098 5.638 -11.774 1.00 90.00 544 PRO A O 1
ATOM 4083 N N . LEU A 1 545 ? -27.295 5.888 -10.430 1.00 85.31 545 LEU A N 1
ATOM 4084 C CA . LEU A 1 545 ? -27.853 7.011 -9.674 1.00 85.31 545 LEU A CA 1
ATOM 4085 C C . LEU A 1 545 ? -27.783 8.288 -10.520 1.00 85.31 545 LEU A C 1
ATOM 4087 O O . LEU A 1 545 ? -26.788 8.527 -11.203 1.00 85.31 545 LEU A O 1
ATOM 4091 N N . GLY A 1 546 ? -28.830 9.108 -10.454 1.00 83.94 546 GLY A N 1
ATOM 4092 C CA . GLY A 1 546 ? -28.819 10.477 -10.968 1.00 83.94 546 GLY A CA 1
ATOM 4093 C C . GLY A 1 546 ? -28.157 11.463 -9.998 1.00 83.94 546 GLY A C 1
ATOM 4094 O O . GLY A 1 546 ? -27.666 11.080 -8.938 1.00 83.94 546 GLY A O 1
ATOM 4095 N N . ASP A 1 547 ? -28.221 12.758 -10.325 1.00 78.69 547 ASP A N 1
ATOM 4096 C CA . ASP A 1 547 ? -27.548 13.843 -9.582 1.00 78.69 547 ASP A CA 1
ATOM 4097 C C . ASP A 1 547 ? -27.933 13.944 -8.094 1.00 78.69 547 ASP A C 1
ATOM 4099 O O . ASP A 1 547 ? -27.212 14.534 -7.288 1.00 78.69 547 ASP A O 1
ATOM 4103 N N . LYS A 1 548 ? -29.093 13.390 -7.724 1.00 81.38 548 LYS A N 1
ATOM 4104 C CA . LYS A 1 548 ? -29.590 13.325 -6.349 1.00 81.38 548 LYS A CA 1
ATOM 4105 C C . LYS A 1 548 ? -30.352 12.030 -6.096 1.00 81.38 548 LYS A C 1
ATOM 4107 O O . LYS A 1 548 ? -30.986 11.475 -6.999 1.00 81.38 548 LYS A O 1
ATOM 4112 N N . VAL A 1 549 ? -30.341 11.604 -4.837 1.00 84.44 549 VAL A N 1
ATOM 4113 C CA . VAL A 1 549 ? -31.285 10.618 -4.307 1.00 84.44 549 VAL A CA 1
ATOM 4114 C C . VAL A 1 549 ? -32.233 11.348 -3.364 1.00 84.44 549 VAL A C 1
ATOM 4116 O O . VAL A 1 549 ? -31.788 12.131 -2.526 1.00 84.44 549 VAL A O 1
ATOM 4119 N N . THR A 1 550 ? -33.537 11.142 -3.509 1.00 89.00 550 THR A N 1
ATOM 4120 C CA . THR A 1 550 ? -34.543 11.713 -2.606 1.00 89.00 550 THR A CA 1
ATOM 4121 C C . THR A 1 550 ? -35.279 10.610 -1.866 1.00 89.00 550 THR A C 1
ATOM 4123 O O . THR A 1 550 ? -35.527 9.537 -2.418 1.00 89.00 550 THR A O 1
ATOM 4126 N N . VAL A 1 551 ? -35.616 10.892 -0.612 1.00 89.69 551 VAL A N 1
ATOM 4127 C CA . VAL A 1 551 ? -36.476 10.072 0.238 1.00 89.69 551 VAL A CA 1
ATOM 4128 C C . VAL A 1 551 ? -37.797 10.809 0.372 1.00 89.69 551 VAL A C 1
ATOM 4130 O O . VAL A 1 551 ? -37.845 11.920 0.895 1.00 89.69 551 VAL A O 1
ATOM 4133 N N . GLU A 1 552 ? -38.853 10.218 -0.156 1.00 92.25 552 GLU A N 1
ATOM 4134 C CA . GLU A 1 552 ? -40.204 10.761 -0.151 1.00 92.25 552 GLU A CA 1
ATOM 4135 C C . GLU A 1 552 ? -41.049 9.915 0.799 1.00 92.25 552 GLU A C 1
ATOM 4137 O O . GLU A 1 552 ? -41.055 8.687 0.695 1.00 92.25 552 GLU A O 1
ATOM 4142 N N . LEU A 1 553 ? -41.726 10.563 1.740 1.00 92.25 553 LEU A N 1
ATOM 4143 C CA . LEU A 1 553 ? -42.616 9.905 2.688 1.00 92.25 553 LEU A CA 1
ATOM 4144 C C . LEU A 1 553 ? -44.054 10.137 2.248 1.00 92.25 553 LEU A C 1
ATOM 4146 O O . LEU A 1 553 ? -44.426 11.282 1.987 1.00 92.25 553 LEU A O 1
ATOM 4150 N N . PHE A 1 554 ? -44.833 9.067 2.170 1.00 92.12 554 PHE A N 1
ATOM 4151 C CA . PHE A 1 554 ? -46.218 9.119 1.739 1.00 92.12 554 PHE A CA 1
ATOM 4152 C C . PHE A 1 554 ? -47.135 8.500 2.783 1.00 92.12 554 PHE A C 1
ATOM 4154 O O . PHE A 1 554 ? -46.800 7.465 3.362 1.00 92.12 554 PHE A O 1
ATOM 4161 N N . GLU A 1 555 ? -48.287 9.127 2.947 1.00 90.12 555 GLU A N 1
ATOM 4162 C CA . GLU A 1 555 ? -49.498 8.532 3.489 1.00 90.12 555 GLU A CA 1
ATOM 4163 C C . GLU A 1 555 ? -50.176 7.775 2.327 1.00 90.12 555 GLU A C 1
ATOM 4165 O O . GLU A 1 555 ? -50.163 8.223 1.171 1.00 90.12 555 GLU A O 1
ATOM 4170 N N . PHE A 1 556 ? -50.610 6.543 2.578 1.00 90.25 556 PHE A N 1
ATOM 4171 C CA . PHE A 1 556 ? -51.266 5.704 1.592 1.00 90.25 556 PHE A CA 1
ATOM 4172 C C . PHE A 1 556 ? -52.775 5.818 1.717 1.00 90.25 556 PHE A C 1
ATOM 4174 O O . PHE A 1 556 ? -53.375 5.304 2.655 1.00 90.25 556 PHE A O 1
ATOM 4181 N N . ASP A 1 557 ? -53.371 6.264 0.620 1.00 81.56 557 ASP A N 1
ATOM 4182 C CA . ASP A 1 557 ? -54.802 6.430 0.522 1.00 81.56 557 ASP A CA 1
ATOM 4183 C C . ASP A 1 557 ? -55.365 5.652 -0.670 1.00 81.56 557 ASP A C 1
ATOM 4185 O O . ASP A 1 557 ? -54.769 5.552 -1.752 1.00 81.56 557 ASP A O 1
ATOM 4189 N N . LEU A 1 558 ? -56.581 5.119 -0.516 1.00 74.25 558 LEU A N 1
ATOM 4190 C CA . LEU A 1 558 ? -57.255 4.378 -1.594 1.00 74.25 558 LEU A CA 1
ATOM 4191 C C . LEU A 1 558 ? -57.498 5.248 -2.838 1.00 74.25 558 LEU A C 1
ATOM 4193 O O . LEU A 1 558 ? -57.609 4.717 -3.948 1.00 74.25 558 LEU A O 1
ATOM 4197 N N . ILE A 1 559 ? -57.601 6.569 -2.660 1.00 76.62 559 ILE A N 1
ATOM 4198 C CA . ILE A 1 559 ? -57.855 7.545 -3.726 1.00 76.62 559 ILE A CA 1
ATOM 4199 C C . ILE A 1 559 ? -56.712 8.567 -3.782 1.00 76.62 559 ILE A C 1
ATOM 4201 O O . ILE A 1 559 ? -56.929 9.773 -3.811 1.00 76.62 559 ILE A O 1
ATOM 4205 N N . GLY A 1 560 ? -55.489 8.050 -3.900 1.00 78.50 560 GLY A N 1
ATOM 4206 C CA . GLY A 1 560 ? -54.295 8.844 -4.174 1.00 78.50 560 GLY A CA 1
ATOM 4207 C C . GLY A 1 560 ? -53.481 9.102 -2.918 1.00 78.50 560 GLY A C 1
ATOM 4208 O O . GLY A 1 560 ? -54.009 9.556 -1.925 1.00 78.50 560 GLY A O 1
ATOM 4209 N N . ASN A 1 561 ? -52.187 8.812 -2.995 1.00 88.12 561 ASN A N 1
ATOM 4210 C CA . ASN A 1 561 ? -51.293 8.886 -1.845 1.00 88.12 561 ASN A CA 1
ATOM 4211 C C . ASN A 1 561 ? -50.872 10.332 -1.582 1.00 88.12 561 ASN A C 1
ATOM 4213 O O . ASN A 1 561 ? -50.363 10.994 -2.502 1.00 88.12 561 ASN A O 1
ATOM 4217 N N . ASP A 1 562 ? -50.976 10.765 -0.333 1.00 87.19 562 ASP A N 1
ATOM 4218 C CA . ASP A 1 562 ? -50.562 12.094 0.081 1.00 87.19 562 ASP A CA 1
ATOM 4219 C C . ASP A 1 562 ? -49.062 12.127 0.380 1.00 87.19 562 ASP A C 1
ATOM 4221 O O . ASP A 1 562 ? -48.496 11.316 1.113 1.00 87.19 562 ASP A O 1
ATOM 4225 N N . LEU A 1 563 ? -48.357 13.060 -0.265 1.00 90.50 563 LEU A N 1
ATOM 4226 C CA . LEU A 1 563 ? -46.945 13.282 0.020 1.00 90.50 563 LEU A CA 1
ATOM 4227 C C . LEU A 1 563 ? -46.845 14.034 1.345 1.00 90.50 563 LEU A C 1
ATOM 4229 O O . LEU A 1 563 ? -47.134 15.225 1.398 1.00 90.50 563 LEU A O 1
ATOM 4233 N N . ILE A 1 564 ? -46.332 13.372 2.375 1.00 87.06 564 ILE A N 1
ATOM 4234 C CA . ILE A 1 564 ? -46.078 13.979 3.685 1.00 87.06 564 ILE A CA 1
ATOM 4235 C C . ILE A 1 564 ? -44.885 14.940 3.583 1.00 87.06 564 ILE A C 1
ATOM 4237 O O . ILE A 1 564 ? -44.916 16.080 4.063 1.00 87.06 564 ILE A O 1
ATOM 4241 N N . GLY A 1 565 ? -43.822 14.505 2.899 1.00 86.06 565 GLY A N 1
ATOM 4242 C CA . GLY A 1 565 ? -42.706 15.379 2.567 1.00 86.06 565 GLY A CA 1
ATOM 4243 C C . GLY A 1 565 ? -41.524 14.681 1.907 1.00 86.06 565 GLY A C 1
ATOM 4244 O O . GLY A 1 565 ? -41.549 13.491 1.591 1.00 86.06 565 GLY A O 1
ATOM 4245 N N . THR A 1 566 ? -40.480 15.457 1.625 1.00 87.25 566 THR A N 1
ATOM 4246 C CA . THR A 1 566 ? -39.325 14.998 0.843 1.00 87.25 566 THR A CA 1
ATOM 4247 C C . THR A 1 566 ? -38.022 15.471 1.457 1.00 87.25 566 THR A C 1
ATOM 4249 O O . THR A 1 566 ? -37.844 16.653 1.741 1.00 87.25 566 THR A O 1
ATOM 4252 N N . ILE A 1 567 ? -37.073 14.550 1.580 1.00 84.81 567 ILE A N 1
ATOM 4253 C CA . ILE A 1 567 ? -35.709 14.827 2.011 1.00 84.81 567 ILE A CA 1
ATOM 4254 C C . ILE A 1 567 ? -34.771 14.536 0.843 1.00 84.81 567 ILE A C 1
ATOM 4256 O O . ILE A 1 567 ? -34.771 13.443 0.274 1.00 84.81 567 ILE A O 1
ATOM 4260 N N . ALA A 1 568 ? -33.949 15.518 0.477 1.00 81.19 568 ALA A N 1
ATOM 4261 C CA . ALA A 1 568 ? -32.807 15.264 -0.388 1.00 81.19 568 ALA A CA 1
ATOM 4262 C C . ALA A 1 568 ? -31.737 14.545 0.431 1.00 81.19 568 ALA A C 1
ATOM 4264 O O . ALA A 1 568 ? -31.277 15.061 1.449 1.00 81.19 568 ALA A O 1
ATOM 4265 N N . TRP A 1 569 ? -31.339 13.358 -0.009 1.00 71.56 569 TRP A N 1
ATOM 4266 C CA . TRP A 1 569 ? -30.280 12.629 0.656 1.00 71.56 569 TRP A CA 1
ATOM 4267 C C . TRP A 1 569 ? -28.922 13.183 0.217 1.00 71.56 569 TRP A C 1
ATOM 4269 O O . TRP A 1 569 ? -28.424 12.885 -0.868 1.00 71.56 569 TRP A O 1
ATOM 4279 N N . SER A 1 570 ? -28.341 14.033 1.061 1.00 62.47 570 SER A N 1
ATOM 4280 C CA . SER A 1 570 ? -26.954 14.491 0.970 1.00 62.47 570 SER A CA 1
ATOM 4281 C C . SER A 1 570 ? -26.062 13.697 1.941 1.00 62.47 570 SER A C 1
ATOM 4283 O O . SER A 1 570 ? -26.535 13.177 2.951 1.00 62.47 570 SER A O 1
ATOM 4285 N N . LEU A 1 571 ? -24.772 13.545 1.621 1.00 55.31 571 LEU A N 1
ATOM 4286 C CA . LEU A 1 571 ? -23.817 12.690 2.348 1.00 55.31 571 LEU A CA 1
ATOM 4287 C C . LEU A 1 571 ? -22.686 13.497 3.013 1.00 55.31 571 LEU A C 1
ATOM 4289 O O . LEU A 1 571 ? -22.302 14.518 2.436 1.00 55.31 571 LEU A O 1
ATOM 4293 N N . PRO A 1 572 ? -22.076 13.006 4.122 1.00 49.03 572 PRO A N 1
ATOM 4294 C CA . PRO A 1 572 ? -22.471 11.850 4.933 1.00 49.03 572 PRO A CA 1
ATOM 4295 C C . PRO A 1 572 ? -23.421 12.242 6.089 1.00 49.03 572 PRO A C 1
ATOM 4297 O O . PRO A 1 572 ? -23.414 13.369 6.567 1.00 49.03 572 PRO A O 1
ATOM 4300 N N . LEU A 1 573 ? -24.253 11.274 6.477 1.00 50.75 573 LEU A N 1
ATOM 4301 C CA . LEU A 1 573 ? -25.527 11.361 7.207 1.00 50.75 573 LEU A CA 1
ATOM 4302 C C . LEU A 1 573 ? -25.581 12.157 8.527 1.00 50.75 573 LEU A C 1
ATOM 4304 O O . LEU A 1 573 ? -24.676 12.101 9.352 1.00 50.75 573 LEU A O 1
ATOM 4308 N N . LEU A 1 574 ? -26.741 12.797 8.716 1.00 46.91 574 LEU A N 1
ATOM 4309 C CA . LEU A 1 574 ? -27.308 13.291 9.975 1.00 46.91 574 LEU A CA 1
ATOM 4310 C C . LEU A 1 574 ? -28.029 12.142 10.706 1.00 46.91 574 LEU A C 1
ATOM 4312 O O . LEU A 1 574 ? -28.704 11.339 10.061 1.00 46.91 574 LEU A O 1
ATOM 4316 N N . ASP A 1 575 ? -27.945 12.109 12.038 1.00 52.78 575 ASP A N 1
ATOM 4317 C CA . ASP A 1 575 ? -28.543 11.068 12.896 1.00 52.78 575 ASP A CA 1
ATOM 4318 C C . ASP A 1 575 ? -30.085 11.008 12.815 1.00 52.78 575 ASP A C 1
ATOM 4320 O O . ASP A 1 575 ? -30.701 9.957 13.024 1.00 52.78 575 ASP A O 1
ATOM 4324 N N . GLN A 1 576 ? -30.726 12.125 12.463 1.00 57.88 576 GLN A N 1
ATOM 4325 C CA . GLN A 1 576 ? -32.168 12.241 12.266 1.00 57.88 576 GLN A CA 1
ATOM 4326 C C . GLN A 1 576 ? -32.471 13.553 11.527 1.00 57.88 576 GLN A C 1
ATOM 4328 O O . GLN A 1 576 ? -31.858 14.578 11.828 1.00 57.88 576 GLN A O 1
ATOM 4333 N N . VAL A 1 577 ? -33.401 13.544 10.571 1.00 68.00 577 VAL A N 1
ATOM 4334 C CA . VAL A 1 577 ? -33.814 14.751 9.837 1.00 68.00 577 VAL A CA 1
ATOM 4335 C C . VAL A 1 577 ? -35.329 14.902 9.920 1.00 68.00 577 VAL A C 1
ATOM 4337 O O . VAL A 1 577 ? -36.070 13.963 9.613 1.00 68.00 577 VAL A O 1
ATOM 4340 N N . ASP A 1 578 ? -35.781 16.085 10.336 1.00 74.75 578 ASP A N 1
ATOM 4341 C CA . ASP A 1 578 ? -37.190 16.470 10.245 1.00 74.75 578 ASP A CA 1
ATOM 4342 C C . ASP A 1 578 ? -37.595 16.519 8.771 1.00 74.75 578 ASP A C 1
ATOM 4344 O O . ASP A 1 578 ? -36.932 17.169 7.958 1.00 74.75 578 ASP A O 1
ATOM 4348 N N . VAL A 1 579 ? -38.686 15.841 8.414 1.00 70.94 579 VAL A N 1
ATOM 4349 C CA . VAL A 1 579 ? -39.191 15.867 7.041 1.00 70.94 579 VAL A CA 1
ATOM 4350 C C . VAL A 1 579 ? -39.787 17.255 6.770 1.00 70.94 579 VAL A C 1
ATOM 4352 O O . VAL A 1 579 ? -40.753 17.637 7.437 1.00 70.94 579 VAL A O 1
ATOM 4355 N N . PRO A 1 580 ? -39.262 18.029 5.797 1.00 63.75 580 PRO A N 1
ATOM 4356 C CA . PRO A 1 580 ? -39.869 19.291 5.403 1.00 63.75 580 PRO A CA 1
ATOM 4357 C C . PRO A 1 580 ? -41.273 19.024 4.862 1.00 63.75 580 PRO A C 1
ATOM 4359 O O . PRO A 1 580 ? -41.459 18.258 3.914 1.00 63.75 580 PRO A O 1
ATOM 4362 N N . LYS A 1 581 ? -42.247 19.653 5.505 1.00 69.25 581 LYS A N 1
ATOM 4363 C CA . LYS A 1 581 ? -43.679 19.434 5.316 1.00 69.25 581 LYS A CA 1
ATOM 4364 C C . LYS A 1 581 ? -44.152 19.850 3.923 1.00 69.25 581 LYS A C 1
ATOM 4366 O O . LYS A 1 581 ? -43.845 20.961 3.487 1.00 69.25 581 LYS A O 1
ATOM 4371 N N . ALA A 1 582 ? -44.943 19.004 3.267 1.00 59.72 582 ALA A N 1
ATOM 4372 C CA . ALA A 1 582 ? -45.628 19.365 2.026 1.00 59.72 582 ALA A CA 1
ATOM 4373 C C . ALA A 1 582 ? -47.043 19.944 2.273 1.00 59.72 582 ALA A C 1
ATOM 4375 O O . ALA A 1 582 ? -47.408 20.904 1.593 1.00 59.72 582 ALA A O 1
ATOM 4376 N N . ALA A 1 583 ? -47.799 19.445 3.269 1.00 56.31 583 ALA A N 1
ATOM 4377 C CA . ALA A 1 583 ? -49.115 19.953 3.710 1.00 56.31 583 ALA A CA 1
ATOM 4378 C C . ALA A 1 583 ? -49.508 19.430 5.126 1.00 56.31 583 ALA A C 1
ATOM 4380 O O . ALA A 1 583 ? -48.735 18.702 5.740 1.00 56.31 583 ALA A O 1
ATOM 4381 N N . GLY A 1 584 ? -50.662 19.832 5.689 1.00 67.44 584 GLY A N 1
ATOM 4382 C CA . GLY A 1 584 ? -51.275 19.192 6.884 1.00 67.44 584 GLY A CA 1
ATOM 4383 C C . GLY A 1 584 ? -50.868 19.752 8.257 1.00 67.44 584 GLY A C 1
ATOM 4384 O O . GLY A 1 584 ? -50.448 20.900 8.327 1.00 67.44 584 GLY A O 1
ATOM 4385 N N . ASP A 1 585 ? -50.987 18.968 9.341 1.00 77.00 585 ASP A N 1
ATOM 4386 C CA . ASP A 1 585 ? -50.429 19.204 10.703 1.00 77.00 585 ASP A CA 1
ATOM 4387 C C . ASP A 1 585 ? -49.471 18.088 11.167 1.00 77.00 585 ASP A C 1
ATOM 4389 O O . ASP A 1 585 ? -48.851 18.181 12.235 1.00 77.00 585 ASP A O 1
ATOM 4393 N N . ALA A 1 586 ? -49.289 17.075 10.322 1.00 79.50 586 ALA A N 1
ATOM 4394 C CA . ALA A 1 586 ? -48.453 15.922 10.587 1.00 79.50 586 ALA A CA 1
ATOM 4395 C C . ALA A 1 586 ? -46.966 16.294 10.725 1.00 79.50 586 ALA A C 1
ATOM 4397 O O . ALA A 1 586 ? -46.476 17.266 10.135 1.00 79.50 586 ALA A O 1
ATOM 4398 N N . ARG A 1 587 ? -46.240 15.528 11.545 1.00 84.44 587 ARG A N 1
ATOM 4399 C CA . ARG A 1 587 ? -44.814 15.733 11.829 1.00 84.44 587 ARG A CA 1
ATOM 4400 C C . ARG A 1 587 ? -44.107 14.396 11.939 1.00 84.44 587 ARG A C 1
ATOM 4402 O O . ARG A 1 587 ? -44.451 13.576 12.787 1.00 84.44 587 ARG A O 1
ATOM 4409 N N . TYR A 1 588 ? -43.089 14.242 11.107 1.00 85.94 588 TYR A N 1
ATOM 4410 C CA . TYR A 1 588 ? -42.345 13.010 10.929 1.00 85.94 588 TYR A CA 1
ATOM 4411 C C . TYR A 1 588 ? -40.848 13.274 10.954 1.00 85.94 588 TYR A C 1
ATOM 4413 O O . TYR A 1 588 ? -40.365 14.268 10.404 1.00 85.94 588 TYR A O 1
ATOM 4421 N N . ARG A 1 589 ? -40.112 12.330 11.535 1.00 85.25 589 ARG A N 1
ATOM 4422 C CA . ARG A 1 589 ? -38.653 12.304 11.528 1.00 85.25 589 ARG A CA 1
ATOM 4423 C C . ARG A 1 589 ? -38.159 11.048 10.842 1.00 85.25 589 ARG A C 1
ATOM 4425 O O . ARG A 1 589 ? -38.624 9.953 11.149 1.00 85.25 589 ARG A O 1
ATOM 4432 N N . ILE A 1 590 ? -37.189 11.206 9.948 1.00 83.44 590 ILE A N 1
ATOM 4433 C CA . ILE A 1 590 ? -36.553 10.088 9.252 1.00 83.44 590 ILE A CA 1
ATOM 4434 C C . ILE A 1 590 ? -35.126 9.933 9.762 1.00 83.44 590 ILE A C 1
ATOM 4436 O O . ILE A 1 590 ? -34.374 10.903 9.857 1.00 83.44 590 ILE A O 1
ATOM 4440 N N . SER A 1 591 ? -34.751 8.694 10.065 1.00 82.19 591 SER A N 1
ATOM 4441 C CA . SER A 1 591 ? -33.362 8.293 10.245 1.00 82.19 591 SER A CA 1
ATOM 4442 C C . SER A 1 591 ? -32.982 7.330 9.126 1.00 82.19 591 SER A C 1
ATOM 4444 O O . SER A 1 591 ? -33.702 6.374 8.825 1.00 82.19 591 SER A O 1
ATOM 4446 N N . LEU A 1 592 ? -31.858 7.619 8.481 1.00 80.50 592 LEU A N 1
ATOM 4447 C CA . LEU A 1 592 ? -31.297 6.815 7.407 1.00 80.50 592 LEU A CA 1
ATOM 4448 C C . LEU A 1 592 ? -29.987 6.234 7.919 1.00 80.50 592 LEU A C 1
ATOM 4450 O O . LEU A 1 592 ? -29.099 6.968 8.344 1.00 80.50 592 LEU A O 1
ATOM 4454 N N . SER A 1 593 ? -29.845 4.919 7.845 1.00 79.31 593 SER A N 1
ATOM 4455 C CA . SER A 1 593 ? -28.578 4.262 8.138 1.00 79.31 593 SER A CA 1
ATOM 4456 C C . SER A 1 593 ? -28.220 3.295 7.027 1.00 79.31 593 SER A C 1
ATOM 4458 O O . SER A 1 593 ? -29.069 2.766 6.314 1.00 79.31 593 SER A O 1
ATOM 4460 N N . THR A 1 594 ? -26.928 3.075 6.847 1.00 76.25 594 THR A N 1
ATOM 4461 C CA . THR A 1 594 ? -26.430 2.000 5.997 1.00 76.25 594 THR A CA 1
ATOM 4462 C C . THR A 1 594 ? -25.825 0.981 6.945 1.00 76.25 594 THR A C 1
ATOM 4464 O O . THR A 1 594 ? -24.831 1.329 7.592 1.00 76.25 594 THR A O 1
ATOM 4467 N N . PRO A 1 595 ? -26.423 -0.213 7.099 1.00 66.94 595 PRO A N 1
ATOM 4468 C CA . PRO A 1 595 ? -25.906 -1.208 8.022 1.00 66.94 595 PRO A CA 1
ATOM 4469 C C . PRO A 1 595 ? -24.419 -1.462 7.743 1.00 66.94 595 PRO A C 1
ATOM 4471 O O . PRO A 1 595 ? -24.033 -1.533 6.568 1.00 66.94 595 PRO A O 1
ATOM 4474 N N . PRO A 1 596 ? -23.572 -1.565 8.783 1.00 55.44 596 PRO A N 1
ATOM 4475 C CA . PRO A 1 596 ? -22.228 -2.078 8.594 1.00 55.44 596 PRO A CA 1
ATOM 4476 C C . PRO A 1 596 ? -22.329 -3.487 8.010 1.00 55.44 596 PRO A C 1
ATOM 4478 O O . PRO A 1 596 ? -23.269 -4.229 8.305 1.00 55.44 596 PRO A O 1
ATOM 4481 N N . ARG A 1 597 ? -21.400 -3.793 7.110 1.00 53.38 597 ARG A N 1
ATOM 4482 C CA . ARG A 1 597 ? -21.374 -5.070 6.410 1.00 53.38 597 ARG A CA 1
ATOM 4483 C C . ARG A 1 597 ? -20.839 -6.186 7.288 1.00 53.38 597 ARG A C 1
ATOM 4485 O O . ARG A 1 597 ? -19.921 -5.881 8.082 1.00 53.38 597 ARG A O 1
#

Radius of gyration: 33.6 Å; chains: 1; bounding box: 147×61×64 Å

Foldseek 3Di:
DDDDDDDDDDDDDDDDDDDDDPDPPPPDDDDPVVVCVVPPPDPVCVVFKDPDQAPQVLLCVQQVHRDPAIEGADLPVCVVVVHQWADAPRYIYGNDPHDDQLVSQLRVLVSCLQLLQAAQLQLPSNRLSNVRSVCSNVSHHCNVSRDPHHHRRDHFADAFQWDQQQLDRDDDDPPGQTWGADQQSQKIFGWFQKIWGAQVQQVVLQVVQVVQQAQKHKGFPQPDKHWHAHNNNPGIGIIGIIDIAGNDDDPDDQRWAFLAFVLRQCNSLSNNVPPVQDQDFLADPVQQDDALNLLVLLLVVQLVVQCVVDPPLVVDDPVVVVVSSVVSSVVSVPDDPVVSVCSSPPPSSQVVCVNRQFDLQDQEDNSKKKKKAAHHDDDPPADRMHIWHFSGCDDQKTKTWGAPHDDHPDIDSRIGIDIAGGVSNCRHPNNVCCVRSDPSMTMGMGHGPVVVLPDDPLLPDDPQVLVVCLLVDDDPVSVVVSLVSQQVWWKKKKKFWQDDQDDAWFFKKKWKAFVPFIDIFHTDIDGHGDMDITPIGGCNRCPPGHNWIKIWMWGDDPPDIHTQAMDIDHDDDDQKDWGDGPDGPITMIMGMDTDRD

pLDDT: mean 76.15, std 18.86, range [22.48, 97.94]

Sequence (597 aa):
MVCQGWIVATRSWDSREALDQESATTAVAPSRVQLMLQFGGNQAVGRLLNDGYPHAGAINSAFGQSVPLRSVVDPQGCAEAGVPAFTEAGVTHFAEPKPDLHVAAHEAAHVMQHSGRTSDAGLGAEGHAGAVADAVAAGRSAGELLGAGGERVPAERHNYTLTNGDAKYQGVNPGGLFAKLADTGEAWSYRPHQLYATPQLINEAAAKLSGQKSGVKLSPDGSDQRTVDAPDKTGRKSLSLMKVEIANGGGGEKQTLPSDCRRAALEVMGLAQNPAASVQFDGPKSLVKPTDPRNTIAETMFVQKRINETPDYATLTAADQRIVIDKAKTDFAELSAEEKEKLKHSPLANAAAAKLGLDESAMPGVGEAYSIHRAGAAPANEFEYHYAAVILAPGQDRVTLENSGGDKGDRSAQWKMEMYGPASKQQSFHEEWARVFGKDAHTVVDRDEALRGSAVDYPKMATSALLALYRDAKDPDEVGAMETELRKRTIQISVTVDALEDYTNDEVFVRLRSGDKKLDTDILLFSKGDTRAFPALSFDKLLPLGDKVTVELFEFDLIGNDLIGTIAWSLPLLDQVDVPKAAGDARYRISLSTPPR

Organism: NCBI:txid571912

Secondary structure (DSSP, 8-state):
---------------------------PPPPHHHHHHHHTSSGGGGG-B-SS-TTHHHHHHHHTS----EEEE-HHHHHHHTSSEEEETTEEEESSSS--HHHHHHHHHHHHHHTT--B-TTSHHHHHHHHHHHHHHTT---TTTTSS-SPBPPPP----EEE-SSS------TTS--EEEPTTSSEEEESTT-EEE-HHHHHHHHHHHHHTT-SEEEEEEEEEEEEEE-TTSS-EEEEEEEEEEE--SSTTSPP-EESSHHHHHHHHTT-TT-TTS----SS-GGGTSSS-HHHHHHHHHHHHHHHHHSTTGGGS-HHHHHHHHHHHHHHHHHS-HHHHHHHHTSHHHHHHHHHTT--TT--PPTT-EEEEE-SSPPPTTS-SEEEEEEEE--TT-EEEEEE---STT-EES-EEEEEE--GGGT--HHHHHHHHH-TT-EEEEE--GGGGGS---TTTS-HHHHHHHHHH---HHHHHHHHHHHTT-EEEEEEEEEE-SSSS-EEEEEEEEETTEEEEPPPEEE-TT-EEEPPPEEGGGTPSP-S-EEEEEEE--TT--EEEEEEEE-SSPPS-EEPPBSSSS-EEEEEEE----